Protein AF-A0A8S4H070-F1 (afdb_monomer)

Structure (mmCIF, N/CA/C/O backbone):
data_AF-A0A8S4H070-F1
#
_entry.id   AF-A0A8S4H070-F1
#
loop_
_atom_site.group_PDB
_atom_site.id
_atom_site.type_symbol
_atom_site.label_atom_id
_atom_site.label_alt_id
_atom_site.label_comp_id
_atom_site.label_asym_id
_atom_site.label_entity_id
_atom_site.label_seq_id
_atom_site.pdbx_PDB_ins_code
_atom_site.Cartn_x
_atom_site.Cartn_y
_atom_site.Cartn_z
_atom_site.occupancy
_atom_site.B_iso_or_equiv
_atom_site.auth_seq_id
_atom_site.auth_comp_id
_atom_site.auth_asym_id
_atom_site.auth_atom_id
_atom_site.pdbx_PDB_model_num
ATOM 1 N N . MET A 1 1 ? -30.791 -15.479 21.243 1.00 47.00 1 MET A N 1
ATOM 2 C CA . MET A 1 1 ? -29.734 -14.485 21.544 1.00 47.00 1 MET A CA 1
ATOM 3 C C . MET A 1 1 ? -30.450 -13.218 21.968 1.00 47.00 1 MET A C 1
ATOM 5 O O . MET A 1 1 ? -31.448 -12.919 21.328 1.00 47.00 1 MET A O 1
ATOM 9 N N . ALA A 1 2 ? -30.013 -12.535 23.029 1.00 42.00 2 ALA A N 1
ATOM 10 C CA . ALA A 1 2 ? -30.560 -11.213 23.344 1.00 42.00 2 ALA A CA 1
ATOM 11 C C . ALA A 1 2 ? -30.242 -10.240 22.196 1.00 42.00 2 ALA A C 1
ATOM 13 O O . ALA A 1 2 ? -29.227 -10.414 21.514 1.00 42.00 2 ALA A O 1
ATOM 14 N N . GLU A 1 3 ? -31.120 -9.269 21.963 1.00 53.28 3 GLU A N 1
ATOM 15 C CA . GLU A 1 3 ? -30.991 -8.336 20.846 1.00 53.28 3 GLU A CA 1
ATOM 16 C C . GLU A 1 3 ? -29.722 -7.494 21.006 1.00 53.28 3 GLU A C 1
ATOM 18 O O . GLU A 1 3 ? -29.427 -6.955 22.073 1.00 53.28 3 GLU A O 1
ATOM 23 N N . LEU A 1 4 ? -28.919 -7.432 19.942 1.00 67.50 4 LEU A N 1
ATOM 24 C CA . LEU A 1 4 ? -27.591 -6.817 19.960 1.00 67.50 4 LEU A CA 1
ATOM 25 C C . LEU A 1 4 ? -27.718 -5.301 19.728 1.00 67.50 4 LEU A C 1
ATOM 27 O O . LEU A 1 4 ? -27.203 -4.746 18.759 1.00 67.50 4 LEU A O 1
ATOM 31 N N . GLU A 1 5 ? -28.493 -4.652 20.601 1.00 67.56 5 GLU A N 1
ATOM 32 C CA . GLU A 1 5 ? -28.997 -3.289 20.416 1.00 67.56 5 GLU A CA 1
ATOM 33 C C . GLU A 1 5 ? -27.919 -2.204 20.422 1.00 67.56 5 GLU A C 1
ATOM 35 O O . GLU A 1 5 ? -28.145 -1.147 19.845 1.00 67.56 5 GLU A O 1
ATOM 40 N N . THR A 1 6 ? -26.782 -2.415 21.084 1.00 74.00 6 THR A N 1
ATOM 41 C CA . THR A 1 6 ? -25.653 -1.471 21.133 1.00 74.00 6 THR A CA 1
ATOM 42 C C . THR A 1 6 ? -24.334 -2.219 21.350 1.00 74.00 6 THR A C 1
ATOM 44 O O . THR A 1 6 ? -24.314 -3.399 21.710 1.00 74.00 6 THR A O 1
ATOM 47 N N . GLY A 1 7 ? -23.211 -1.538 21.118 1.00 80.31 7 GLY A N 1
ATOM 48 C CA . GLY A 1 7 ? -21.867 -2.052 21.382 1.00 80.31 7 GLY A CA 1
ATOM 49 C C . GLY A 1 7 ? -20.822 -1.425 20.463 1.00 80.31 7 GLY A C 1
ATOM 50 O O . GLY A 1 7 ? -21.157 -0.623 19.594 1.00 80.31 7 GLY A O 1
ATOM 51 N N . CYS A 1 8 ? -19.561 -1.824 20.622 1.00 85.06 8 CYS A N 1
ATOM 52 C CA . CYS A 1 8 ? -18.465 -1.470 19.720 1.00 85.06 8 CYS A CA 1
ATOM 53 C C . CYS A 1 8 ? -17.663 -2.727 19.353 1.00 85.06 8 CYS A C 1
ATOM 55 O O . CYS A 1 8 ? -17.543 -3.640 20.173 1.00 85.06 8 CYS A O 1
ATOM 57 N N . VAL A 1 9 ? -17.118 -2.777 18.134 1.00 89.38 9 VAL A N 1
ATOM 58 C CA . VAL A 1 9 ? -16.168 -3.808 17.695 1.00 89.38 9 VAL A CA 1
ATOM 59 C C . VAL A 1 9 ? -14.967 -3.162 17.011 1.00 89.38 9 VAL A C 1
ATOM 61 O O . VAL A 1 9 ? -15.117 -2.364 16.085 1.00 89.38 9 VAL A O 1
ATOM 64 N N . ARG A 1 10 ? -13.767 -3.544 17.449 1.00 91.69 10 ARG A N 1
ATOM 65 C CA . ARG A 1 10 ? -12.481 -3.030 16.971 1.00 91.69 10 ARG A CA 1
ATOM 66 C C . ARG A 1 10 ? -11.857 -4.047 16.017 1.00 91.69 10 ARG A C 1
ATOM 68 O O . ARG A 1 10 ? -11.368 -5.094 16.450 1.00 91.69 10 ARG A O 1
ATOM 75 N N . LEU A 1 11 ? -11.920 -3.749 14.722 1.00 93.69 11 LEU A N 1
ATOM 76 C CA . LEU A 1 11 ? -11.551 -4.637 13.621 1.00 93.69 11 LEU A CA 1
ATOM 77 C C . LEU A 1 11 ? -10.182 -4.283 13.029 1.00 93.69 11 LEU A C 1
ATOM 79 O O . LEU A 1 11 ? -9.924 -3.127 12.698 1.00 93.69 11 LEU A O 1
ATOM 83 N N . GLY A 1 12 ? -9.336 -5.293 12.828 1.00 93.31 12 GLY A N 1
ATOM 84 C CA . GLY A 1 12 ? -8.081 -5.169 12.080 1.00 93.31 12 GLY A CA 1
ATOM 85 C C . GLY A 1 12 ? -8.142 -5.759 10.674 1.00 93.31 12 GLY A C 1
ATOM 86 O O . GLY A 1 12 ? -8.683 -6.848 10.483 1.00 93.31 12 GLY A O 1
ATOM 87 N N . GLY A 1 13 ? -7.508 -5.099 9.708 1.00 92.44 13 GLY A N 1
ATOM 88 C CA . GLY A 1 13 ? -7.274 -5.640 8.369 1.00 92.44 13 GLY A CA 1
ATOM 89 C C . GLY A 1 13 ? -5.819 -5.480 7.943 1.00 92.44 13 GLY A C 1
ATOM 90 O O . GLY A 1 13 ? -5.269 -4.387 8.057 1.00 92.44 13 GLY A O 1
ATOM 91 N N . SER A 1 14 ? -5.187 -6.535 7.412 1.00 90.00 14 SER A N 1
ATOM 92 C CA . SER A 1 14 ? -3.882 -6.356 6.755 1.00 90.00 14 SER A CA 1
ATOM 93 C C . SER A 1 14 ? -4.064 -5.680 5.396 1.00 90.00 14 SER A C 1
ATOM 95 O O . SER A 1 14 ? -4.697 -6.294 4.536 1.00 90.00 14 SER A O 1
ATOM 97 N N . GLN A 1 15 ? -3.508 -4.477 5.204 1.00 84.75 15 GLN A N 1
ATOM 98 C CA . GLN A 1 15 ? -3.595 -3.622 4.000 1.00 84.75 15 GLN A CA 1
ATOM 99 C C . GLN A 1 15 ? -4.710 -4.003 2.999 1.00 84.75 15 GLN A C 1
ATOM 101 O O . GLN A 1 15 ? -5.859 -3.622 3.192 1.00 84.75 15 GLN A O 1
ATOM 106 N N . THR A 1 16 ? -4.398 -4.828 1.994 1.00 86.19 16 THR A N 1
ATOM 107 C CA . THR A 1 16 ? -5.302 -5.348 0.952 1.00 86.19 16 THR A CA 1
ATOM 108 C C . THR A 1 16 ? -6.658 -5.843 1.479 1.00 86.19 16 THR A C 1
ATOM 110 O O . THR A 1 16 ? -7.706 -5.483 0.956 1.00 86.19 16 THR A O 1
ATOM 113 N N . ILE A 1 17 ? -6.670 -6.648 2.542 1.00 89.69 17 ILE A N 1
ATOM 114 C CA . ILE A 1 17 ? -7.904 -7.206 3.113 1.00 89.69 17 ILE A CA 1
ATOM 115 C C . ILE A 1 17 ? -8.731 -6.091 3.771 1.00 89.69 17 ILE A C 1
ATOM 117 O O . ILE A 1 17 ? -9.952 -6.064 3.623 1.00 89.69 17 ILE A O 1
ATOM 121 N N . GLY A 1 18 ? -8.064 -5.157 4.456 1.00 87.88 18 GLY A N 1
ATOM 122 C CA . GLY A 1 18 ? -8.699 -3.991 5.068 1.00 87.88 18 GLY A CA 1
ATOM 123 C C . GLY A 1 18 ? -9.332 -3.051 4.042 1.00 87.88 18 GLY A C 1
ATOM 124 O O . GLY A 1 18 ? -10.447 -2.587 4.259 1.00 87.88 18 GLY A O 1
ATOM 125 N N . THR A 1 19 ? -8.651 -2.815 2.918 1.00 87.12 19 THR A N 1
ATOM 126 C CA . THR A 1 19 ? -9.113 -1.918 1.849 1.00 87.12 19 THR A CA 1
ATOM 127 C C . THR A 1 19 ? -10.242 -2.525 1.013 1.00 87.12 19 THR A C 1
ATOM 129 O O . THR A 1 19 ? -11.252 -1.860 0.810 1.00 87.12 19 THR A O 1
ATOM 132 N N . TYR A 1 20 ? -10.109 -3.770 0.541 1.00 88.75 20 TYR A N 1
ATOM 133 C CA . TYR A 1 20 ? -11.024 -4.328 -0.471 1.00 88.75 20 TYR A CA 1
ATOM 134 C C . TYR A 1 20 ? -12.113 -5.233 0.107 1.00 88.75 20 TYR A C 1
ATOM 136 O O . TYR A 1 20 ? -13.278 -5.143 -0.275 1.00 88.75 20 TYR A O 1
ATOM 144 N N . LEU A 1 21 ? -11.758 -6.102 1.057 1.00 88.75 21 LEU A N 1
ATOM 145 C CA . LEU A 1 21 ? -12.651 -7.169 1.517 1.00 88.75 21 LEU A CA 1
ATOM 146 C C . LEU A 1 21 ? -13.503 -6.748 2.723 1.00 88.75 21 LEU A C 1
ATOM 148 O O . LEU A 1 21 ? -14.682 -7.096 2.819 1.00 88.75 21 LEU A O 1
ATOM 152 N N . MET A 1 22 ? -12.927 -5.979 3.648 1.00 89.62 22 MET A N 1
ATOM 153 C CA . MET A 1 22 ? -13.616 -5.580 4.878 1.00 89.62 22 MET A CA 1
ATOM 154 C C . MET A 1 22 ? -14.782 -4.593 4.692 1.00 89.62 22 MET A C 1
ATOM 156 O O . MET A 1 22 ? -15.748 -4.757 5.435 1.00 89.62 22 MET A O 1
ATOM 160 N N . PRO A 1 23 ? -14.818 -3.653 3.722 1.00 88.31 23 PRO A N 1
ATOM 161 C CA . PRO A 1 23 ? -15.987 -2.786 3.533 1.00 88.31 23 PRO A CA 1
ATOM 162 C C . PRO A 1 23 ? -17.280 -3.560 3.234 1.00 88.31 23 PRO A C 1
ATOM 164 O O . PRO A 1 23 ? -18.325 -3.248 3.805 1.00 88.31 23 PRO A O 1
ATOM 167 N N . LYS A 1 24 ? -17.205 -4.620 2.413 1.00 86.75 24 LYS A N 1
ATOM 168 C CA . LYS A 1 24 ? -18.333 -5.525 2.110 1.00 86.75 24 LYS A CA 1
ATOM 169 C C . LYS A 1 24 ? -18.834 -6.210 3.388 1.00 86.75 24 LYS A C 1
ATOM 171 O O . LYS A 1 24 ? -20.013 -6.129 3.719 1.00 86.75 24 LYS A O 1
ATOM 176 N N . LEU A 1 25 ? -17.910 -6.781 4.163 1.00 88.62 25 LEU A N 1
ATOM 177 C CA . LEU A 1 25 ? -18.198 -7.485 5.418 1.00 88.62 25 LEU A CA 1
ATOM 178 C C . LEU A 1 25 ? -18.750 -6.554 6.517 1.00 88.62 25 LEU A C 1
ATOM 180 O O . LEU A 1 25 ? -19.653 -6.944 7.255 1.00 88.62 25 LEU A O 1
ATOM 184 N N . ILE A 1 26 ? -18.240 -5.322 6.616 1.00 89.69 26 ILE A N 1
ATOM 185 C CA . ILE A 1 26 ? -18.694 -4.311 7.584 1.00 89.69 26 ILE A CA 1
ATOM 186 C C . ILE A 1 26 ? -20.080 -3.787 7.213 1.00 89.69 26 ILE A C 1
ATOM 188 O O . ILE A 1 26 ? -20.922 -3.669 8.100 1.00 89.69 26 ILE A O 1
ATOM 192 N N . ARG A 1 27 ? -20.349 -3.527 5.925 1.00 87.19 27 ARG A N 1
ATOM 193 C CA . ARG A 1 27 ? -21.692 -3.190 5.430 1.00 87.19 27 ARG A CA 1
ATOM 194 C C . ARG A 1 27 ? -22.687 -4.278 5.827 1.00 87.19 27 ARG A C 1
ATOM 196 O O . ARG A 1 27 ? -23.675 -3.978 6.487 1.00 87.19 27 ARG A O 1
ATOM 203 N N . ASP A 1 28 ? -22.388 -5.532 5.498 1.00 88.38 28 ASP A N 1
ATOM 204 C CA . ASP A 1 28 ? -23.295 -6.658 5.740 1.00 88.38 28 ASP A CA 1
ATOM 205 C C . ASP A 1 28 ? -23.499 -6.922 7.247 1.00 88.38 28 ASP A C 1
ATOM 207 O O . ASP A 1 28 ? -24.572 -7.356 7.666 1.00 88.38 28 ASP A O 1
ATOM 211 N N . PHE A 1 29 ? -22.500 -6.633 8.091 1.00 88.81 29 PHE A N 1
ATOM 212 C CA . PHE A 1 29 ? -22.643 -6.645 9.552 1.00 88.81 29 PHE A CA 1
ATOM 213 C C . PHE A 1 29 ? -23.493 -5.470 10.061 1.00 88.81 29 PHE A C 1
ATOM 215 O O . PHE A 1 29 ? -24.374 -5.666 10.894 1.00 88.81 29 PHE A O 1
ATOM 222 N N . LYS A 1 30 ? -23.287 -4.254 9.542 1.00 85.12 30 LYS A N 1
ATOM 223 C CA . LYS A 1 30 ? -24.052 -3.053 9.922 1.00 85.12 30 LYS A CA 1
ATOM 224 C C . LYS A 1 30 ? -25.504 -3.094 9.444 1.00 85.12 30 LYS A C 1
ATOM 226 O O . LYS A 1 30 ? -26.352 -2.518 10.113 1.00 85.12 30 LYS A O 1
ATOM 231 N N . THR A 1 31 ? -25.821 -3.807 8.363 1.00 87.00 31 THR A N 1
ATOM 232 C CA . THR A 1 31 ? -27.212 -4.097 7.976 1.00 87.00 31 THR A CA 1
ATOM 233 C C . THR A 1 31 ? -27.908 -4.994 9.004 1.00 87.00 31 THR A C 1
ATOM 235 O O . THR A 1 31 ? -29.068 -4.755 9.323 1.00 87.00 31 THR A O 1
ATOM 238 N N . ALA A 1 32 ? -27.206 -5.987 9.564 1.00 86.62 32 ALA A N 1
ATOM 239 C CA . ALA A 1 32 ? -27.746 -6.860 10.610 1.00 86.62 32 ALA A CA 1
ATOM 240 C C . ALA A 1 32 ? -27.764 -6.204 12.007 1.00 86.62 32 ALA A C 1
ATOM 242 O O . ALA A 1 32 ? -28.646 -6.497 12.811 1.00 86.62 32 ALA A O 1
ATOM 243 N N . PHE A 1 33 ? -26.811 -5.310 12.297 1.00 86.38 33 PHE A N 1
ATOM 244 C CA . PHE A 1 33 ? -26.644 -4.660 13.602 1.00 86.38 33 PHE A CA 1
ATOM 245 C C . PHE A 1 33 ? -26.422 -3.134 13.472 1.00 86.38 33 PHE A C 1
ATOM 247 O O . PHE A 1 33 ? -25.323 -2.639 13.752 1.00 86.38 33 PHE A O 1
ATOM 254 N N . PRO A 1 34 ? -27.445 -2.344 13.076 1.00 82.00 34 PRO A N 1
ATOM 255 C CA . PRO A 1 34 ? -27.268 -0.930 12.717 1.00 82.00 34 PRO A CA 1
ATOM 256 C C . PRO A 1 34 ? -26.695 -0.051 13.831 1.00 82.00 34 PRO A C 1
ATOM 258 O O . PRO A 1 34 ? -25.900 0.848 13.561 1.00 82.00 34 PRO A O 1
ATOM 261 N N . ARG A 1 35 ? -27.044 -0.336 15.089 1.00 81.31 35 ARG A N 1
ATOM 262 C CA . ARG A 1 35 ? -26.627 0.431 16.274 1.00 81.31 35 ARG A CA 1
ATOM 263 C C . ARG A 1 35 ? -25.272 0.011 16.872 1.00 81.31 35 ARG A C 1
ATOM 265 O O . ARG A 1 35 ? -24.816 0.635 17.826 1.00 81.31 35 ARG A O 1
ATOM 272 N N . VAL A 1 36 ? -24.606 -1.015 16.337 1.00 84.06 36 VAL A N 1
ATOM 273 C CA . VAL A 1 36 ? -23.255 -1.400 16.787 1.00 84.06 36 VAL A CA 1
ATOM 274 C C . VAL A 1 36 ? -22.213 -0.516 16.096 1.00 84.06 36 VAL A C 1
ATOM 276 O O . VAL A 1 36 ? -22.204 -0.385 14.869 1.00 84.06 36 VAL A O 1
ATOM 279 N N . ALA A 1 37 ? -21.331 0.108 16.873 1.00 81.75 37 ALA A N 1
ATOM 280 C CA . ALA A 1 37 ? -20.186 0.853 16.363 1.00 81.75 37 ALA A CA 1
ATOM 281 C C . ALA A 1 37 ? -19.101 -0.105 15.844 1.00 81.75 37 ALA A C 1
ATOM 283 O O . ALA A 1 37 ? -18.864 -1.172 16.413 1.00 81.75 37 ALA A O 1
ATOM 284 N N . VAL A 1 38 ? -18.427 0.281 14.761 1.00 85.00 38 VAL A N 1
ATOM 285 C CA . VAL A 1 38 ? -17.333 -0.492 14.163 1.00 85.00 38 VAL A CA 1
ATOM 286 C C . VAL A 1 38 ? -16.162 0.449 13.919 1.00 85.00 38 VAL A C 1
ATOM 288 O O . VAL A 1 38 ? -16.292 1.416 13.175 1.00 85.00 38 VAL A O 1
ATOM 291 N N . GLN A 1 39 ? -15.025 0.153 14.543 1.00 85.81 39 GLN A N 1
ATOM 292 C CA . GLN A 1 39 ? -13.760 0.852 14.324 1.00 85.81 39 GLN A CA 1
ATOM 293 C C . GLN A 1 39 ? -12.874 -0.025 13.435 1.00 85.81 39 GLN A C 1
ATOM 295 O O . GLN A 1 39 ? -12.620 -1.178 13.789 1.00 85.81 39 GLN A O 1
ATOM 300 N N . LEU A 1 40 ? -12.411 0.495 12.293 1.00 87.38 40 LEU A N 1
ATOM 301 C CA . LEU A 1 40 ? -11.549 -0.236 11.358 1.00 87.38 40 LEU A CA 1
ATOM 302 C C . LEU A 1 40 ? -10.124 0.324 11.376 1.00 87.38 40 LEU A C 1
ATOM 304 O O . LEU A 1 40 ? -9.907 1.513 11.137 1.00 87.38 40 LEU A O 1
ATOM 308 N N . ARG A 1 41 ? -9.149 -0.560 11.600 1.00 87.56 41 ARG A N 1
ATOM 309 C CA . ARG A 1 41 ? -7.718 -0.252 11.543 1.00 87.56 41 ARG A CA 1
ATOM 310 C C . ARG A 1 41 ? -7.044 -1.067 10.442 1.00 87.56 41 ARG A C 1
ATOM 312 O O . ARG A 1 41 ? -7.062 -2.300 10.487 1.00 87.56 41 ARG A O 1
ATOM 319 N N . ILE A 1 42 ? -6.457 -0.385 9.461 1.00 87.25 42 ILE A N 1
ATOM 320 C CA . ILE A 1 42 ? -5.736 -1.000 8.345 1.00 87.25 42 ILE A CA 1
ATOM 321 C C . ILE A 1 42 ? -4.235 -0.767 8.544 1.00 87.25 42 ILE A C 1
ATOM 323 O O . ILE A 1 42 ? -3.760 0.367 8.565 1.00 87.25 42 ILE A O 1
ATOM 327 N N . GLU A 1 43 ? -3.496 -1.861 8.716 1.00 85.25 43 GLU A N 1
ATOM 328 C CA . GLU A 1 43 ? -2.083 -1.865 9.114 1.00 85.25 43 GLU A CA 1
ATOM 329 C C . GLU A 1 43 ? -1.317 -3.027 8.436 1.00 85.25 43 GLU A C 1
ATOM 331 O O . GLU A 1 43 ? -1.924 -3.984 7.946 1.00 85.25 43 GLU A O 1
ATOM 336 N N . PRO A 1 44 ? 0.028 -3.020 8.437 1.00 84.94 44 PRO A N 1
ATOM 337 C CA . PRO A 1 44 ? 0.844 -4.196 8.133 1.00 84.94 44 PRO A CA 1
ATOM 338 C C . PRO A 1 44 ? 0.513 -5.393 9.041 1.00 84.94 44 PRO A C 1
ATOM 340 O O . PRO A 1 44 ? 0.362 -5.239 10.253 1.00 84.94 44 PRO A O 1
ATOM 343 N N . THR A 1 45 ? 0.504 -6.617 8.494 1.00 87.94 45 THR A N 1
ATOM 344 C CA . THR A 1 45 ? 0.119 -7.863 9.205 1.00 87.94 45 THR A CA 1
ATOM 345 C C . THR A 1 45 ? 0.758 -8.027 10.591 1.00 87.94 45 THR A C 1
ATOM 347 O O . THR A 1 45 ? 0.100 -8.489 11.523 1.00 87.94 45 THR A O 1
ATOM 350 N N . ARG A 1 46 ? 2.028 -7.626 10.757 1.00 87.81 46 ARG A N 1
ATOM 351 C CA . ARG A 1 46 ? 2.745 -7.694 12.042 1.00 87.81 46 ARG A CA 1
ATOM 352 C C . ARG A 1 46 ? 2.118 -6.796 13.116 1.00 87.81 46 ARG A C 1
ATOM 354 O O . ARG A 1 46 ? 2.001 -7.245 14.253 1.00 87.81 46 ARG A O 1
ATOM 361 N N . GLN A 1 47 ? 1.721 -5.576 12.757 1.00 87.94 47 GLN A N 1
ATOM 362 C CA . GLN A 1 47 ? 1.126 -4.592 13.670 1.00 87.94 47 GLN A CA 1
ATOM 363 C C . GLN A 1 47 ? -0.306 -5.008 14.038 1.00 87.94 47 GLN A C 1
ATOM 365 O O . GLN A 1 47 ? -0.614 -5.123 15.222 1.00 87.94 47 GLN A O 1
ATOM 370 N N . VAL A 1 48 ? -1.099 -5.450 13.054 1.00 90.56 48 VAL A N 1
ATOM 371 C CA . VAL A 1 48 ? -2.430 -6.045 13.278 1.00 90.56 48 VAL A CA 1
ATOM 372 C C . VAL A 1 48 ? -2.367 -7.229 14.257 1.00 90.56 48 VAL A C 1
ATOM 374 O O . VAL A 1 48 ? -3.134 -7.292 15.218 1.00 90.56 48 VAL A O 1
ATOM 377 N N . CYS A 1 49 ? -1.425 -8.161 14.059 1.00 91.75 49 CYS A N 1
ATOM 378 C CA . CYS A 1 49 ? -1.226 -9.297 14.966 1.00 91.75 49 CYS A CA 1
ATOM 379 C C . CYS A 1 49 ? -0.809 -8.852 16.378 1.00 91.75 49 CYS A C 1
ATOM 381 O O . CYS A 1 49 ? -1.285 -9.420 17.361 1.00 91.75 49 CYS A O 1
ATOM 383 N N . GLN A 1 50 ? 0.054 -7.838 16.488 1.00 91.81 50 GLN A N 1
ATOM 384 C CA . GLN A 1 50 ? 0.468 -7.263 17.768 1.00 91.81 50 GLN A CA 1
ATOM 385 C C . GLN A 1 50 ? -0.712 -6.617 18.505 1.00 91.81 50 GLN A C 1
ATOM 387 O O . GLN A 1 50 ? -0.903 -6.888 19.686 1.00 91.81 50 GLN A O 1
ATOM 392 N N . ALA A 1 51 ? -1.534 -5.827 17.813 1.00 89.19 51 ALA A N 1
ATOM 393 C CA . ALA A 1 51 ? -2.682 -5.132 18.388 1.00 89.19 51 ALA A CA 1
ATOM 394 C C . ALA A 1 51 ? -3.804 -6.094 18.826 1.00 89.19 51 ALA A C 1
ATOM 396 O O . ALA A 1 51 ? -4.439 -5.862 19.852 1.00 89.19 51 ALA A O 1
ATOM 397 N N . VAL A 1 52 ? -4.009 -7.227 18.138 1.00 94.25 52 VAL A N 1
ATOM 398 C CA . VAL A 1 52 ? -4.898 -8.299 18.636 1.00 94.25 52 VAL A CA 1
ATOM 399 C C . VAL A 1 52 ? -4.271 -9.043 19.828 1.00 94.25 52 VAL A C 1
ATOM 401 O O . VAL A 1 52 ? -4.974 -9.372 20.784 1.00 94.25 52 VAL A O 1
ATOM 404 N N . ALA A 1 53 ? -2.954 -9.282 19.831 1.00 90.31 53 ALA A N 1
ATOM 405 C CA . ALA A 1 53 ? -2.266 -9.945 20.947 1.00 90.31 53 ALA A CA 1
ATOM 406 C C . ALA A 1 53 ? -2.252 -9.086 22.230 1.00 90.31 53 ALA A C 1
ATOM 408 O O . ALA A 1 53 ? -2.468 -9.617 23.321 1.00 90.31 53 ALA A O 1
ATOM 409 N N . ALA A 1 54 ? -2.074 -7.769 22.094 1.00 89.12 54 ALA A N 1
ATOM 410 C CA . ALA A 1 54 ? -2.264 -6.788 23.160 1.00 89.12 54 ALA A CA 1
ATOM 411 C C . ALA A 1 54 ? -3.746 -6.655 23.552 1.00 89.12 54 ALA A C 1
ATOM 413 O O . ALA A 1 54 ? -4.062 -6.556 24.737 1.00 89.12 54 ALA A O 1
ATOM 414 N N . GLY A 1 55 ? -4.655 -6.752 22.576 1.00 88.00 55 GLY A N 1
ATOM 415 C CA . GLY A 1 55 ? -6.104 -6.618 22.742 1.00 88.00 55 GLY A CA 1
ATOM 416 C C . GLY A 1 55 ? -6.623 -5.189 22.559 1.00 88.00 55 GLY A C 1
ATOM 417 O O . GLY A 1 55 ? -7.669 -4.841 23.113 1.00 88.00 55 GLY A O 1
ATOM 418 N N . ASP A 1 56 ? -5.907 -4.382 21.777 1.00 88.81 56 ASP A N 1
ATOM 419 C CA . ASP A 1 56 ? -6.347 -3.088 21.238 1.00 88.81 56 ASP A CA 1
ATOM 420 C C . ASP A 1 56 ? -7.318 -3.272 20.057 1.00 88.81 56 ASP A C 1
ATOM 422 O O . ASP A 1 56 ? -8.050 -2.352 19.690 1.00 88.81 56 ASP A O 1
ATOM 426 N N . LEU A 1 57 ? -7.312 -4.473 19.472 1.00 93.62 57 LEU A N 1
ATOM 427 C CA . LEU A 1 57 ? -8.267 -4.987 18.496 1.00 93.62 57 LEU A CA 1
ATOM 428 C C . LEU A 1 57 ? -8.906 -6.270 19.043 1.00 93.62 57 LEU A C 1
ATOM 430 O O . LEU A 1 57 ? -8.244 -7.060 19.719 1.00 93.62 57 LEU A O 1
ATOM 434 N N . ASP A 1 58 ? -10.181 -6.494 18.729 1.00 93.50 58 ASP A N 1
ATOM 435 C CA . ASP A 1 58 ? -10.937 -7.661 19.206 1.00 93.50 58 ASP A CA 1
ATOM 436 C C . ASP A 1 58 ? -10.773 -8.868 18.268 1.00 93.50 58 ASP A C 1
ATOM 438 O O . ASP A 1 58 ? -10.763 -10.026 18.694 1.00 93.50 58 ASP A O 1
ATOM 442 N N . ILE A 1 59 ? -10.663 -8.579 16.970 1.00 95.44 59 ILE A N 1
ATOM 443 C CA . ILE A 1 59 ? -10.582 -9.533 15.865 1.00 95.44 59 ILE A CA 1
ATOM 444 C C . ILE A 1 59 ? -9.934 -8.847 14.659 1.00 95.44 59 ILE A C 1
ATOM 446 O O . ILE A 1 59 ? -10.122 -7.651 14.433 1.00 95.44 59 ILE A O 1
ATOM 450 N N . ALA A 1 60 ? -9.195 -9.604 13.856 1.00 95.50 60 ALA A N 1
ATOM 451 C CA . ALA A 1 60 ? -8.648 -9.133 12.595 1.00 95.50 60 ALA A CA 1
ATOM 452 C C . ALA A 1 60 ? -8.713 -10.187 11.484 1.00 95.50 60 ALA A C 1
ATOM 454 O O . ALA A 1 60 ? -8.893 -11.375 11.753 1.00 95.50 60 ALA A O 1
ATOM 455 N N . ILE A 1 61 ? -8.519 -9.752 10.237 1.00 94.62 61 ILE A N 1
ATOM 456 C CA . ILE A 1 61 ? -8.328 -10.625 9.074 1.00 94.62 61 ILE A CA 1
ATOM 457 C C . ILE A 1 61 ? -7.015 -10.242 8.381 1.00 94.62 61 ILE A C 1
ATOM 459 O O . ILE A 1 61 ? -6.793 -9.073 8.054 1.00 94.62 61 ILE A O 1
ATOM 463 N N . VAL A 1 62 ? -6.133 -11.220 8.158 1.00 92.50 62 VAL A N 1
ATOM 464 C CA . VAL A 1 62 ? -4.804 -10.996 7.567 1.00 92.50 62 VAL A CA 1
ATOM 465 C C . VAL A 1 62 ? -4.468 -11.987 6.452 1.00 92.50 62 VAL A C 1
ATOM 467 O O . VAL A 1 62 ? -4.846 -13.156 6.518 1.00 92.50 62 VAL A O 1
ATOM 470 N N . GLY A 1 63 ? -3.743 -11.523 5.430 1.00 87.06 63 GLY A N 1
ATOM 471 C CA . GLY A 1 63 ? -3.245 -12.356 4.321 1.00 87.06 63 GLY A CA 1
ATOM 472 C C . GLY A 1 63 ? -1.758 -12.726 4.402 1.00 87.06 63 GLY A C 1
ATOM 473 O O . GLY A 1 63 ? -1.331 -13.670 3.745 1.00 87.06 63 GLY A O 1
ATOM 474 N N . GLY A 1 64 ? -0.968 -11.999 5.200 1.00 82.25 64 GLY A N 1
ATOM 475 C CA . GLY A 1 64 ? 0.459 -12.281 5.398 1.00 82.25 64 GLY A CA 1
ATOM 476 C C . GLY A 1 64 ? 0.738 -13.361 6.450 1.00 82.25 64 GLY A C 1
ATOM 477 O O . GLY A 1 64 ? -0.173 -13.907 7.077 1.00 82.25 64 GLY A O 1
ATOM 478 N N . GLU A 1 65 ? 2.020 -13.643 6.681 1.00 83.75 65 GLU A N 1
ATOM 479 C CA . GLU A 1 65 ? 2.442 -14.572 7.731 1.00 83.75 65 GLU A CA 1
ATOM 480 C C . GLU A 1 65 ? 2.149 -14.059 9.148 1.00 83.75 65 GLU A C 1
ATOM 482 O O . GLU A 1 65 ? 2.336 -12.882 9.460 1.00 83.75 65 GLU A O 1
ATOM 487 N N . ILE A 1 66 ? 1.773 -14.978 10.044 1.00 86.50 66 ILE A N 1
ATOM 488 C CA . ILE A 1 66 ? 1.616 -14.693 11.475 1.00 86.50 66 ILE A CA 1
ATOM 489 C C . ILE A 1 66 ? 2.999 -14.717 12.153 1.00 86.50 66 ILE A C 1
ATOM 491 O O . ILE A 1 66 ? 3.618 -15.795 12.203 1.00 86.50 66 ILE A O 1
ATOM 495 N N . PRO A 1 67 ? 3.482 -13.589 12.722 1.00 84.88 67 PRO A N 1
ATOM 496 C CA . PRO A 1 67 ? 4.807 -13.518 13.334 1.00 84.88 67 PRO A CA 1
ATOM 497 C C . PRO A 1 67 ? 4.964 -14.549 14.466 1.00 84.88 67 PRO A C 1
ATOM 499 O O . PRO A 1 67 ? 4.102 -14.597 15.351 1.00 84.88 67 PRO A O 1
ATOM 502 N N . PRO A 1 68 ? 6.055 -15.344 14.503 1.00 85.75 68 PRO A N 1
ATOM 503 C CA . PRO A 1 68 ? 6.241 -16.403 15.501 1.00 85.75 68 PRO A CA 1
ATOM 504 C C . PRO A 1 68 ? 6.049 -15.947 16.954 1.00 85.75 68 PRO A C 1
ATOM 506 O O . PRO A 1 68 ? 5.421 -16.654 17.739 1.00 85.75 68 PRO A O 1
ATOM 509 N N . ALA A 1 69 ? 6.492 -14.728 17.285 1.00 84.56 69 ALA A N 1
ATOM 510 C CA . ALA A 1 69 ? 6.395 -14.139 18.622 1.00 84.56 69 ALA A CA 1
ATOM 511 C C 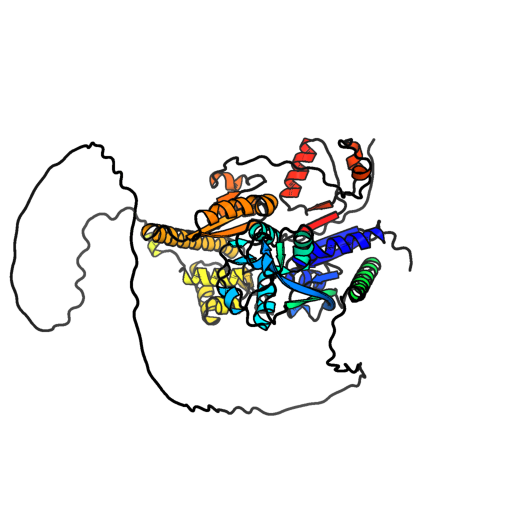. ALA A 1 69 ? 4.960 -14.025 19.183 1.00 84.56 69 ALA A C 1
ATOM 513 O O . ALA A 1 69 ? 4.796 -13.985 20.403 1.00 84.56 69 ALA A O 1
ATOM 514 N N . PHE A 1 70 ? 3.931 -13.990 18.327 1.00 86.12 70 PHE A N 1
ATOM 515 C CA . PHE A 1 70 ? 2.531 -13.834 18.743 1.00 86.12 70 PHE A CA 1
ATOM 516 C C . PHE A 1 70 ? 1.709 -15.134 18.674 1.00 86.12 70 PHE A C 1
ATOM 518 O O . PHE A 1 70 ? 0.602 -15.176 19.210 1.00 86.12 70 PHE A O 1
ATOM 525 N N . ARG A 1 71 ? 2.231 -16.219 18.077 1.00 85.06 71 ARG A N 1
ATOM 526 C CA . ARG A 1 71 ? 1.465 -17.463 17.828 1.00 85.06 71 ARG A CA 1
ATOM 527 C C . ARG A 1 71 ? 0.884 -18.103 19.101 1.00 85.06 71 ARG A C 1
ATOM 529 O O . ARG A 1 71 ? -0.202 -18.661 19.050 1.00 85.06 71 ARG A O 1
ATOM 536 N N . SER A 1 72 ? 1.545 -17.957 20.251 1.00 86.75 72 SER A N 1
ATOM 537 C CA . SER A 1 72 ? 1.082 -18.459 21.562 1.00 86.75 72 SER A CA 1
ATOM 538 C C . SER A 1 72 ? 0.032 -17.581 22.271 1.00 86.75 72 SER A C 1
ATOM 540 O O . SER A 1 72 ? -0.378 -17.888 23.394 1.00 86.75 72 SER A O 1
ATOM 542 N N . HIS A 1 73 ? -0.395 -16.485 21.637 1.00 88.00 73 HIS A N 1
ATOM 543 C CA . HIS A 1 73 ? -1.430 -15.565 22.127 1.00 88.00 73 HIS A CA 1
ATOM 544 C C . HIS A 1 73 ? -2.610 -15.435 21.149 1.00 88.00 73 HIS A C 1
ATOM 546 O O . HIS A 1 73 ? -3.689 -14.995 21.545 1.00 88.00 73 HIS A O 1
ATOM 552 N N . LEU A 1 74 ? -2.423 -15.828 19.886 1.00 93.31 74 LEU A N 1
ATOM 553 C CA . LEU A 1 74 ? -3.380 -15.626 18.800 1.00 93.31 74 LEU A CA 1
ATOM 554 C C . LEU A 1 74 ? -4.048 -16.936 18.378 1.00 93.31 74 LEU A C 1
ATOM 556 O O . LEU A 1 74 ? -3.374 -17.919 18.077 1.00 93.31 74 LEU A O 1
ATOM 560 N N . GLN A 1 75 ? -5.378 -16.959 18.334 1.00 93.81 75 GLN A N 1
ATOM 561 C CA . GLN A 1 75 ? -6.116 -17.986 17.611 1.00 93.81 75 GLN A CA 1
ATOM 562 C C . GLN A 1 75 ? -6.059 -17.609 16.133 1.00 93.81 75 GLN A C 1
ATOM 564 O O . GLN A 1 75 ? -6.282 -16.451 15.778 1.00 93.81 75 GLN A O 1
ATOM 569 N N . VAL A 1 76 ? -5.751 -18.576 15.276 1.00 93.88 76 VAL A N 1
ATOM 570 C CA . VAL A 1 76 ? -5.604 -18.357 13.837 1.00 93.88 76 VAL A CA 1
ATOM 571 C C . VAL A 1 76 ? -6.449 -19.396 13.118 1.00 93.88 76 VAL A C 1
ATOM 573 O O . VAL A 1 76 ? -6.283 -20.591 13.352 1.00 93.88 76 VAL A O 1
ATOM 576 N N . ARG A 1 77 ? -7.362 -18.951 12.252 1.00 93.00 77 ARG A N 1
ATOM 577 C CA . ARG A 1 77 ? -8.239 -19.831 11.468 1.00 93.00 77 ARG A CA 1
ATOM 578 C C . ARG A 1 77 ? -8.310 -19.352 10.023 1.00 93.00 77 ARG A C 1
ATOM 580 O O . ARG A 1 77 ? -8.574 -18.177 9.785 1.00 93.00 77 ARG A O 1
ATOM 587 N N . THR A 1 78 ? -8.096 -20.251 9.064 1.00 91.75 78 THR A N 1
ATOM 588 C CA . THR A 1 78 ? -8.303 -19.960 7.636 1.00 91.75 78 THR A CA 1
ATOM 589 C C . THR A 1 78 ? -9.755 -19.548 7.391 1.00 91.75 78 THR A C 1
ATOM 591 O O . THR A 1 78 ? -10.678 -20.155 7.932 1.00 91.75 78 THR A O 1
ATOM 594 N N . PHE A 1 79 ? -9.934 -18.486 6.611 1.00 88.31 79 PHE A N 1
ATOM 595 C CA . PHE A 1 79 ? -11.214 -17.835 6.335 1.00 88.31 79 PHE A CA 1
ATOM 596 C C . PHE A 1 79 ? -11.613 -17.976 4.867 1.00 88.31 79 PHE A C 1
ATOM 598 O O . PHE A 1 79 ? -12.718 -18.412 4.577 1.00 88.31 79 PHE A O 1
ATOM 605 N N . LYS A 1 80 ? -10.710 -17.636 3.947 1.00 89.56 80 LYS A N 1
ATOM 606 C CA . LYS A 1 80 ? -10.902 -17.762 2.499 1.00 89.56 80 LYS A CA 1
ATOM 607 C C . LYS A 1 80 ? -9.529 -17.873 1.830 1.00 89.56 80 LYS A C 1
ATOM 609 O O . LYS A 1 80 ? -8.558 -17.347 2.368 1.00 89.56 80 LYS A O 1
ATOM 614 N N . TRP A 1 81 ? -9.437 -18.533 0.681 1.00 89.88 81 TRP A N 1
ATOM 615 C CA . TRP A 1 81 ? -8.267 -18.440 -0.195 1.00 89.88 81 TRP A CA 1
ATOM 616 C C . TRP A 1 81 ? -8.444 -17.280 -1.182 1.00 89.88 81 TRP A C 1
ATOM 618 O O . TRP A 1 81 ? -9.551 -17.036 -1.664 1.00 89.88 81 TRP A O 1
ATOM 628 N N . ASP A 1 82 ? -7.371 -16.537 -1.440 1.00 91.44 82 ASP A N 1
ATOM 629 C CA . ASP A 1 82 ? -7.343 -15.468 -2.441 1.00 91.44 82 ASP A CA 1
ATOM 630 C C . ASP A 1 82 ? -6.118 -15.635 -3.345 1.00 91.44 82 ASP A C 1
ATOM 632 O O . ASP A 1 82 ? -5.015 -15.960 -2.894 1.00 91.44 82 ASP A O 1
ATOM 636 N N . GLU A 1 83 ? -6.334 -15.403 -4.630 1.00 92.62 83 GLU A N 1
ATOM 637 C CA . GLU A 1 83 ? -5.383 -15.639 -5.713 1.00 92.62 83 GLU A CA 1
ATOM 638 C C . GLU A 1 83 ? -4.414 -14.451 -5.840 1.00 92.62 83 GLU A C 1
ATOM 640 O O . GLU A 1 83 ? -4.798 -13.298 -5.610 1.00 92.62 83 GLU A O 1
ATOM 645 N N . LEU A 1 84 ? -3.154 -14.717 -6.187 1.00 93.25 84 LEU A N 1
ATOM 646 C CA . LEU A 1 84 ? -2.197 -13.713 -6.646 1.00 93.25 84 LEU A CA 1
ATOM 647 C C . LEU A 1 84 ? -2.059 -13.840 -8.168 1.00 93.25 84 LEU A C 1
ATOM 649 O O . LEU A 1 84 ? -1.468 -14.792 -8.672 1.00 93.25 84 LEU A O 1
ATOM 653 N N . VAL A 1 85 ? -2.618 -12.873 -8.888 1.00 95.62 85 VAL A N 1
ATOM 654 C CA . VAL A 1 85 ? -2.715 -12.849 -10.350 1.00 95.62 85 VAL A CA 1
ATOM 655 C C . VAL A 1 85 ? -1.734 -11.845 -10.945 1.00 95.62 85 VAL A C 1
ATOM 657 O O . VAL A 1 85 ? -1.499 -10.786 -10.365 1.00 95.62 85 VAL A O 1
ATOM 660 N N . LEU A 1 86 ? -1.178 -12.153 -12.116 1.00 96.25 86 LEU A N 1
ATOM 661 C CA . LEU A 1 86 ? -0.480 -11.165 -12.937 1.00 96.25 86 LEU A CA 1
ATOM 662 C C . LEU A 1 86 ? -1.530 -10.349 -13.703 1.00 96.25 86 LEU A C 1
ATOM 664 O O . LEU A 1 86 ? -2.388 -10.927 -14.371 1.00 96.25 86 LEU A O 1
ATOM 668 N N . VAL A 1 87 ? -1.472 -9.022 -13.604 1.00 97.25 87 VAL A N 1
ATOM 669 C CA . VAL A 1 87 ? -2.368 -8.102 -14.318 1.00 97.25 87 VAL A CA 1
ATOM 670 C C . VAL A 1 87 ? -1.612 -7.129 -15.211 1.00 97.25 87 VAL A C 1
ATOM 672 O O . VAL A 1 87 ? -0.499 -6.717 -14.892 1.00 97.25 87 VAL A O 1
ATOM 675 N N . VAL A 1 88 ? -2.261 -6.750 -16.311 1.00 97.12 88 VAL A N 1
ATOM 676 C CA . VAL A 1 88 ? -1.819 -5.756 -17.304 1.00 97.12 88 VAL A CA 1
ATOM 677 C C . VAL A 1 88 ? -2.977 -4.812 -17.644 1.00 97.12 88 VAL A C 1
ATOM 679 O O . VAL A 1 88 ? -4.134 -5.151 -17.384 1.00 97.12 88 VAL A O 1
ATOM 682 N N . ALA A 1 89 ? -2.704 -3.657 -18.261 1.00 96.94 89 ALA A N 1
ATOM 683 C CA . ALA A 1 89 ? -3.750 -2.849 -18.900 1.00 96.94 89 ALA A CA 1
ATOM 684 C C . ALA A 1 89 ? -4.551 -3.681 -19.914 1.00 96.94 89 ALA A C 1
ATOM 686 O O . ALA A 1 89 ? -3.975 -4.490 -20.641 1.00 96.94 89 ALA A O 1
ATOM 687 N N . ALA A 1 90 ? -5.855 -3.427 -20.048 1.00 95.44 90 ALA A N 1
ATOM 688 C CA . ALA A 1 90 ? -6.677 -4.079 -21.076 1.00 95.44 90 ALA A CA 1
ATOM 689 C C . ALA A 1 90 ? -6.218 -3.781 -22.526 1.00 95.44 90 ALA A C 1
ATOM 691 O O . ALA A 1 90 ? -6.549 -4.524 -23.444 1.00 95.44 90 ALA A O 1
ATOM 692 N N . SER A 1 91 ? -5.425 -2.723 -22.731 1.00 93.69 91 SER A N 1
ATOM 693 C CA . SER A 1 91 ? -4.773 -2.369 -24.001 1.00 93.69 91 SER A CA 1
ATOM 694 C C . SER A 1 91 ? -3.447 -3.103 -24.267 1.00 93.69 91 SER A C 1
ATOM 696 O O . SER A 1 91 ? -2.901 -2.994 -25.365 1.00 93.69 91 SER A O 1
ATOM 698 N N . HIS A 1 92 ? -2.898 -3.826 -23.288 1.00 94.69 92 HIS A N 1
ATOM 699 C CA . HIS A 1 92 ? -1.606 -4.502 -23.412 1.00 94.69 92 HIS A CA 1
ATOM 700 C C . HIS A 1 92 ? -1.724 -5.782 -24.267 1.00 94.69 92 HIS A C 1
ATOM 702 O O . HIS A 1 92 ? -2.684 -6.528 -24.082 1.00 94.69 92 HIS A O 1
ATOM 708 N N . PRO A 1 93 ? -0.752 -6.137 -25.136 1.00 91.94 93 PRO A N 1
ATOM 709 C CA . PRO A 1 93 ? -0.870 -7.302 -26.026 1.00 91.94 93 PRO A CA 1
ATOM 710 C C . PRO A 1 93 ? -1.195 -8.635 -25.326 1.00 91.94 93 PRO A C 1
ATOM 712 O O . PRO A 1 93 ? -1.959 -9.443 -25.854 1.00 91.94 93 PRO A O 1
ATOM 715 N N . LEU A 1 94 ? -0.675 -8.849 -24.109 1.00 93.75 94 LEU A N 1
ATOM 716 C CA . LEU A 1 94 ? -0.964 -10.050 -23.306 1.00 93.75 94 LEU A CA 1
ATOM 717 C C . LEU A 1 94 ? -2.411 -10.127 -22.783 1.00 93.75 94 LEU A C 1
ATOM 719 O O . LEU A 1 94 ? -2.848 -11.207 -22.393 1.00 93.75 94 LEU A O 1
ATOM 723 N N . ALA A 1 95 ? -3.171 -9.027 -22.782 1.00 93.38 95 ALA A N 1
ATOM 724 C CA . ALA A 1 95 ? -4.596 -9.059 -22.448 1.00 93.38 95 ALA A CA 1
ATOM 725 C C . ALA A 1 95 ? -5.392 -9.897 -23.466 1.00 93.38 95 ALA A C 1
ATOM 727 O O . ALA A 1 95 ? -6.339 -10.583 -23.089 1.00 93.38 95 ALA A O 1
ATOM 728 N N . SER A 1 96 ? -4.963 -9.903 -24.735 1.00 89.88 96 SER A N 1
ATOM 729 C CA . SER A 1 96 ? -5.587 -10.685 -25.810 1.00 89.88 96 SER A CA 1
ATOM 730 C C . SER A 1 96 ? -5.174 -12.161 -25.813 1.00 89.88 96 SER A C 1
ATOM 732 O O . SER A 1 96 ? -5.968 -13.005 -26.222 1.00 89.88 96 SER A O 1
ATOM 734 N N . SER A 1 97 ? -3.955 -12.501 -25.368 1.00 90.88 97 SER A N 1
ATOM 735 C CA . SER A 1 97 ? -3.541 -13.908 -25.203 1.00 90.88 97 SER A CA 1
ATOM 736 C C . SER A 1 97 ? -4.075 -14.524 -23.907 1.00 90.88 97 SER A C 1
ATOM 738 O O . SER A 1 97 ? -4.280 -15.736 -23.836 1.00 90.88 97 SER A O 1
ATOM 740 N N . GLY A 1 98 ? -4.244 -13.710 -22.858 1.00 92.25 98 GLY A N 1
ATOM 741 C CA . GLY A 1 98 ? -4.605 -14.147 -21.509 1.00 92.25 98 GLY A CA 1
ATOM 742 C C . GLY A 1 98 ? -3.573 -15.070 -20.848 1.00 92.25 98 GLY A C 1
ATOM 743 O O . GLY A 1 98 ? -3.864 -15.642 -19.794 1.00 92.25 98 GLY A O 1
ATOM 744 N N . ARG A 1 99 ? -2.390 -15.255 -21.457 1.00 93.88 99 ARG A N 1
ATOM 745 C CA . ARG A 1 99 ? -1.350 -16.212 -21.044 1.00 93.88 99 ARG A CA 1
ATOM 746 C C . ARG A 1 99 ? 0.073 -15.724 -21.316 1.00 93.88 99 ARG A C 1
ATOM 748 O O . ARG A 1 99 ? 0.291 -14.973 -22.271 1.00 93.88 99 ARG A O 1
ATOM 755 N N . ILE A 1 100 ? 1.021 -16.199 -20.506 1.00 94.31 100 ILE A N 1
ATOM 756 C CA . ILE A 1 100 ? 2.467 -16.002 -20.668 1.00 94.31 100 ILE A CA 1
ATOM 757 C C . ILE A 1 100 ? 3.275 -17.203 -20.132 1.00 94.31 100 ILE A C 1
ATOM 759 O O . ILE A 1 100 ? 2.949 -17.783 -19.094 1.00 94.31 100 ILE A O 1
ATOM 763 N N . GLU A 1 101 ? 4.371 -17.540 -20.815 1.00 91.06 101 GLU A N 1
ATOM 764 C CA . GLU A 1 101 ? 5.377 -18.499 -20.338 1.00 91.06 101 GLU A CA 1
ATOM 765 C C . GLU A 1 101 ? 6.189 -17.923 -19.164 1.00 91.06 101 GLU A C 1
ATOM 767 O O . GLU A 1 101 ? 6.495 -16.728 -19.119 1.00 91.06 101 GLU A O 1
ATOM 772 N N . ARG A 1 102 ? 6.609 -18.770 -18.218 1.00 87.19 102 ARG A N 1
ATOM 773 C CA . ARG A 1 102 ? 7.356 -18.338 -17.021 1.00 87.19 102 ARG A CA 1
ATOM 774 C C . ARG A 1 102 ? 8.666 -17.620 -17.367 1.00 87.19 102 ARG A C 1
ATOM 776 O O . ARG A 1 102 ? 9.037 -16.654 -16.706 1.00 87.19 102 ARG A O 1
ATOM 783 N N . GLU A 1 103 ? 9.353 -18.069 -18.407 1.00 85.38 103 GLU A N 1
ATOM 784 C CA . GLU A 1 103 ? 10.632 -17.537 -18.874 1.00 85.38 103 GLU A CA 1
ATOM 785 C C . GLU A 1 103 ? 10.466 -16.152 -19.525 1.00 85.38 103 GLU A C 1
ATOM 787 O O . GLU A 1 103 ? 11.354 -15.303 -19.427 1.00 85.38 103 GLU A O 1
ATOM 792 N N . ALA A 1 104 ? 9.303 -15.881 -20.129 1.00 87.69 104 ALA A N 1
ATOM 793 C CA . ALA A 1 104 ? 8.983 -14.587 -20.724 1.00 87.69 104 ALA A CA 1
ATOM 794 C C . ALA A 1 104 ? 8.695 -13.494 -19.674 1.00 87.69 104 ALA A C 1
ATOM 796 O O . ALA A 1 104 ? 8.885 -12.315 -19.972 1.00 87.69 104 ALA A O 1
ATOM 797 N N . LEU A 1 105 ? 8.342 -13.858 -18.431 1.00 87.38 105 LEU A N 1
ATOM 798 C CA . LEU A 1 105 ? 8.152 -12.906 -17.322 1.00 87.38 105 LEU A CA 1
ATOM 799 C C . LEU A 1 105 ? 9.394 -12.037 -17.053 1.00 87.38 105 LEU A C 1
ATOM 801 O O . LEU A 1 105 ? 9.257 -10.910 -16.597 1.00 87.38 105 LEU A O 1
ATOM 805 N N . GLN A 1 106 ? 10.603 -12.533 -17.346 1.00 82.25 106 GLN A N 1
ATOM 806 C CA . GLN A 1 106 ? 11.852 -11.774 -17.160 1.00 82.25 106 GLN A CA 1
ATOM 807 C C . GLN A 1 106 ? 12.042 -10.633 -18.176 1.00 82.25 106 GLN A C 1
ATOM 809 O O . GLN A 1 106 ? 12.947 -9.820 -18.011 1.00 82.25 106 GLN A O 1
ATOM 814 N N . LYS A 1 107 ? 11.228 -10.592 -19.239 1.00 84.44 107 LYS A N 1
ATOM 815 C CA . LYS A 1 107 ? 11.282 -9.591 -20.321 1.00 84.44 107 LYS A CA 1
ATOM 816 C C . LYS A 1 107 ? 10.105 -8.612 -20.286 1.00 84.44 107 LYS A C 1
ATOM 818 O O . LYS A 1 107 ? 9.985 -7.774 -21.175 1.00 84.44 107 LYS A O 1
ATOM 823 N N . LEU A 1 108 ? 9.206 -8.768 -19.319 1.00 86.94 108 LEU A N 1
ATOM 824 C CA . LEU A 1 108 ? 8.020 -7.941 -19.155 1.00 86.94 108 LEU A CA 1
ATOM 825 C C . LEU A 1 108 ? 8.385 -6.720 -18.301 1.00 86.94 108 LEU A C 1
ATOM 827 O O . LEU A 1 108 ? 9.031 -6.885 -17.270 1.00 86.94 108 LEU A O 1
ATOM 831 N N . ALA A 1 109 ? 7.973 -5.521 -18.719 1.00 87.25 109 ALA A N 1
ATOM 832 C CA . ALA A 1 109 ? 8.067 -4.327 -17.877 1.00 87.25 109 ALA A CA 1
ATOM 833 C C . ALA A 1 109 ? 7.203 -4.528 -16.621 1.00 87.25 109 ALA A C 1
ATOM 835 O O . ALA A 1 109 ? 6.067 -5.007 -16.725 1.00 87.25 109 ALA A O 1
ATOM 836 N N . MET A 1 110 ? 7.728 -4.198 -15.443 1.00 90.50 110 MET A N 1
ATOM 837 C CA . MET A 1 110 ? 7.111 -4.530 -14.158 1.00 90.50 110 MET A CA 1
ATOM 838 C C . MET A 1 110 ? 6.860 -3.297 -13.292 1.00 90.50 110 MET A C 1
ATOM 840 O O . MET A 1 110 ? 7.753 -2.510 -12.989 1.00 90.50 110 MET A O 1
ATOM 844 N N . VAL A 1 111 ? 5.635 -3.205 -12.785 1.00 90.94 111 VAL A N 1
ATOM 845 C CA . VAL A 1 111 ? 5.229 -2.247 -11.759 1.00 90.94 111 VAL A CA 1
ATOM 846 C C . VAL A 1 111 ? 5.188 -2.992 -10.428 1.00 90.94 111 VAL A C 1
ATOM 848 O O . VAL A 1 111 ? 4.306 -3.823 -10.193 1.00 90.94 111 VAL A O 1
ATOM 851 N N . SER A 1 112 ? 6.148 -2.724 -9.543 1.00 88.56 112 SER A N 1
ATOM 852 C CA . SER A 1 112 ? 6.206 -3.384 -8.233 1.00 88.56 112 SER A CA 1
ATOM 853 C C . SER A 1 112 ? 5.609 -2.509 -7.138 1.00 88.56 112 SER A C 1
ATOM 855 O O . SER A 1 112 ? 5.770 -1.286 -7.131 1.00 88.56 112 SER A O 1
ATOM 857 N N . ILE A 1 113 ? 4.984 -3.146 -6.142 1.00 86.12 113 ILE A N 1
ATOM 858 C CA . ILE A 1 113 ? 4.838 -2.481 -4.847 1.00 86.12 113 ILE A CA 1
ATOM 859 C C . ILE A 1 113 ? 6.198 -2.484 -4.134 1.00 86.12 113 ILE A C 1
ATOM 861 O O . ILE A 1 113 ? 6.973 -3.429 -4.293 1.00 86.12 113 ILE A O 1
ATOM 865 N N . ASN A 1 114 ? 6.497 -1.435 -3.367 1.00 77.12 114 ASN A N 1
ATOM 866 C CA . ASN A 1 114 ? 7.821 -1.230 -2.782 1.00 77.12 114 ASN A CA 1
ATOM 867 C C . ASN A 1 114 ? 8.350 -2.455 -2.014 1.00 77.12 114 ASN A C 1
ATOM 869 O O . ASN A 1 114 ? 7.643 -3.043 -1.183 1.00 77.12 114 ASN A O 1
ATOM 873 N N . SER A 1 115 ? 9.619 -2.781 -2.263 1.00 67.00 115 SER A N 1
ATOM 874 C CA . SER A 1 115 ? 10.307 -3.995 -1.800 1.00 67.00 115 SER A CA 1
ATOM 875 C C . SER A 1 115 ? 10.349 -4.180 -0.273 1.00 67.00 115 SER A C 1
ATOM 877 O O . SER A 1 115 ? 10.327 -5.308 0.221 1.00 67.00 115 SER A O 1
ATOM 879 N N . CYS A 1 116 ? 10.305 -3.097 0.508 1.00 63.59 116 CYS A N 1
ATOM 880 C CA . CYS A 1 116 ? 10.247 -3.154 1.976 1.00 63.59 116 CYS A CA 1
ATOM 881 C C . CYS A 1 116 ? 8.829 -3.389 2.543 1.00 63.59 116 CYS A C 1
ATOM 883 O O . CYS A 1 116 ? 8.651 -3.467 3.763 1.00 63.59 116 CYS A O 1
ATOM 885 N N . SER A 1 117 ? 7.794 -3.470 1.702 1.00 72.75 117 SER A N 1
ATOM 886 C CA . SER A 1 117 ? 6.403 -3.586 2.153 1.00 72.75 117 SER A CA 1
ATOM 887 C C . SER A 1 117 ? 6.011 -5.019 2.541 1.00 72.75 117 SER A C 1
ATOM 889 O O . SER A 1 117 ? 6.441 -6.007 1.947 1.00 72.75 117 SER A O 1
ATOM 891 N N . THR A 1 118 ? 5.085 -5.160 3.501 1.00 72.31 118 THR A N 1
ATOM 892 C CA . THR A 1 118 ? 4.530 -6.485 3.856 1.00 72.31 118 THR A CA 1
ATOM 893 C C . THR A 1 118 ? 3.663 -7.117 2.761 1.00 72.31 118 THR A C 1
ATOM 895 O O . THR A 1 118 ? 3.299 -8.283 2.890 1.00 72.31 118 THR A O 1
ATOM 898 N N . VAL A 1 119 ? 3.327 -6.367 1.705 1.00 81.19 119 VAL A N 1
ATOM 899 C CA . VAL A 1 119 ? 2.656 -6.897 0.510 1.00 81.19 119 VAL A CA 1
ATOM 900 C C . VAL A 1 119 ? 3.701 -7.502 -0.429 1.00 81.19 119 VAL A C 1
ATOM 902 O O . VAL A 1 119 ? 3.552 -8.669 -0.775 1.00 81.19 119 VAL A O 1
ATOM 905 N N . TYR A 1 120 ? 4.802 -6.792 -0.712 1.00 84.12 120 TYR A N 1
ATOM 906 C CA . TYR A 1 120 ? 5.932 -7.324 -1.485 1.00 84.12 120 TYR A CA 1
ATOM 907 C C . TYR A 1 120 ? 6.499 -8.604 -0.866 1.00 84.12 120 TYR A C 1
ATOM 909 O O . TYR A 1 120 ? 6.567 -9.634 -1.530 1.00 84.12 120 TYR A O 1
ATOM 917 N N . ALA A 1 121 ? 6.803 -8.592 0.435 1.00 80.50 121 ALA A N 1
ATOM 918 C CA . ALA A 1 121 ? 7.325 -9.775 1.122 1.00 80.50 121 ALA A CA 1
ATOM 919 C C . ALA A 1 121 ? 6.359 -10.980 1.066 1.00 80.50 121 ALA A C 1
ATOM 921 O O . ALA A 1 121 ? 6.797 -12.127 1.057 1.00 80.50 121 ALA A O 1
ATOM 922 N N . MET A 1 122 ? 5.045 -10.734 1.000 1.00 82.94 122 MET A N 1
ATOM 923 C CA . MET A 1 122 ? 4.024 -11.773 0.826 1.00 82.94 122 MET A CA 1
ATOM 924 C C . MET A 1 122 ? 3.913 -12.240 -0.636 1.00 82.94 122 MET A C 1
ATOM 926 O O . MET A 1 122 ? 3.693 -13.426 -0.872 1.00 82.94 122 MET A O 1
ATOM 930 N N . GLN A 1 123 ? 4.069 -11.337 -1.609 1.00 87.44 123 GLN A N 1
ATOM 931 C CA . GLN A 1 123 ? 4.085 -11.664 -3.037 1.00 87.44 123 GLN A CA 1
ATOM 932 C C . GLN A 1 123 ? 5.321 -12.503 -3.380 1.00 87.44 123 GLN A C 1
ATOM 934 O O . GLN A 1 123 ? 5.175 -13.577 -3.953 1.00 87.44 123 GLN A O 1
ATOM 939 N N . GLU A 1 124 ? 6.520 -12.076 -2.968 1.00 86.38 124 GLU A N 1
ATOM 940 C CA . GLU A 1 124 ? 7.762 -12.816 -3.213 1.00 86.38 124 GLU A CA 1
ATOM 941 C C . GLU A 1 124 ? 7.754 -14.179 -2.498 1.00 86.38 124 GLU A C 1
ATOM 943 O O . GLU A 1 124 ? 8.072 -15.186 -3.124 1.00 86.38 124 GLU A O 1
ATOM 948 N N . ALA A 1 125 ? 7.285 -14.267 -1.246 1.00 83.19 125 ALA A N 1
ATOM 949 C CA . ALA A 1 125 ? 7.157 -15.551 -0.547 1.00 83.19 125 ALA A CA 1
ATOM 950 C C . ALA A 1 125 ? 6.155 -16.526 -1.201 1.00 83.19 125 ALA A C 1
ATOM 952 O O . ALA A 1 125 ? 6.316 -17.740 -1.071 1.00 83.19 125 ALA A O 1
ATOM 953 N N . ALA A 1 126 ? 5.128 -16.028 -1.898 1.00 84.69 126 ALA A N 1
ATOM 954 C CA . ALA A 1 126 ? 4.201 -16.860 -2.667 1.00 84.69 126 ALA A CA 1
ATOM 955 C C . ALA A 1 126 ? 4.803 -17.270 -4.025 1.00 84.69 126 ALA A C 1
ATOM 957 O O . ALA A 1 126 ? 4.806 -18.445 -4.377 1.00 84.69 126 ALA A O 1
ATOM 958 N N . LEU A 1 127 ? 5.386 -16.320 -4.760 1.00 87.81 127 LEU A N 1
ATOM 959 C CA . LEU A 1 127 ? 5.985 -16.540 -6.079 1.00 87.81 127 LEU A CA 1
ATOM 960 C C . LEU A 1 127 ? 7.205 -17.475 -6.034 1.00 87.81 127 LEU A C 1
ATOM 962 O O . LEU A 1 127 ? 7.358 -18.329 -6.912 1.00 87.81 127 LEU A O 1
ATOM 966 N N . LEU A 1 128 ? 8.020 -17.395 -4.976 1.00 88.06 128 LEU A N 1
ATOM 967 C CA . LEU A 1 128 ? 9.186 -18.262 -4.785 1.00 88.06 128 LEU A CA 1
ATOM 968 C C . LEU A 1 128 ? 8.820 -19.747 -4.640 1.00 88.06 128 LEU A C 1
ATOM 970 O O . LEU A 1 128 ? 9.633 -20.593 -5.007 1.00 88.06 128 LEU A O 1
ATOM 974 N N . GLN A 1 129 ? 7.605 -20.084 -4.191 1.00 84.94 129 GLN A N 1
ATOM 975 C CA . GLN A 1 129 ? 7.130 -21.479 -4.131 1.00 84.94 129 GLN A CA 1
ATOM 976 C C . GLN A 1 129 ? 6.962 -22.094 -5.531 1.00 84.94 129 GLN A C 1
ATOM 978 O O . GLN A 1 129 ? 7.113 -23.300 -5.696 1.00 84.94 129 GLN A O 1
ATOM 983 N N . HIS A 1 130 ? 6.746 -21.256 -6.550 1.00 86.44 130 HIS A N 1
ATOM 984 C CA . HIS A 1 130 ? 6.724 -21.635 -7.967 1.00 86.44 130 HIS A CA 1
ATOM 985 C C . HIS A 1 130 ? 8.045 -21.277 -8.682 1.00 86.44 130 HIS A C 1
ATOM 987 O O . HIS A 1 130 ? 8.133 -21.285 -9.910 1.00 86.44 130 HIS A O 1
ATOM 993 N N . GLY A 1 131 ? 9.091 -20.932 -7.919 1.00 85.88 131 GLY A N 1
ATOM 994 C CA . GLY A 1 131 ? 10.403 -20.544 -8.432 1.00 85.88 131 GLY A CA 1
ATOM 995 C C . GLY A 1 131 ? 10.419 -19.229 -9.220 1.00 85.88 131 GLY A C 1
ATOM 996 O O . GLY A 1 131 ? 11.325 -19.025 -10.030 1.00 85.88 131 GLY A O 1
ATOM 997 N N . ILE A 1 132 ? 9.430 -18.352 -9.032 1.00 87.12 132 ILE A N 1
ATOM 998 C CA . ILE A 1 132 ? 9.413 -16.996 -9.593 1.00 87.12 132 ILE A CA 1
ATOM 999 C C . ILE A 1 132 ? 9.969 -16.045 -8.526 1.00 87.12 132 ILE A C 1
ATOM 1001 O O . ILE A 1 132 ? 9.514 -16.054 -7.386 1.00 87.12 132 ILE A O 1
ATOM 1005 N N . ARG A 1 133 ? 10.965 -15.224 -8.872 1.00 86.00 133 ARG A N 1
ATOM 1006 C CA . ARG A 1 133 ? 11.615 -14.301 -7.929 1.00 86.00 133 ARG A CA 1
ATOM 1007 C C . ARG A 1 133 ? 11.392 -12.855 -8.356 1.00 86.00 133 ARG A C 1
ATOM 1009 O O . ARG A 1 133 ? 11.972 -12.430 -9.355 1.00 86.00 133 ARG A O 1
ATOM 1016 N N . LEU A 1 134 ? 10.615 -12.100 -7.579 1.00 80.31 134 LEU A N 1
ATOM 1017 C CA . LEU A 1 134 ? 10.373 -10.680 -7.854 1.00 80.31 134 LEU A CA 1
ATOM 1018 C C . LEU A 1 134 ? 11.680 -9.887 -7.879 1.00 80.31 134 LEU A C 1
ATOM 1020 O O . LEU A 1 134 ? 11.911 -9.167 -8.837 1.00 80.31 134 LEU A O 1
ATOM 1024 N N . ALA A 1 135 ? 12.608 -10.135 -6.950 1.00 72.12 135 ALA A N 1
ATOM 1025 C CA . ALA A 1 135 ? 13.918 -9.476 -6.925 1.00 72.12 135 ALA A CA 1
ATOM 1026 C C . ALA A 1 135 ? 14.865 -9.842 -8.099 1.00 72.12 135 ALA A C 1
ATOM 1028 O O . ALA A 1 135 ? 16.038 -9.473 -8.075 1.00 72.12 135 ALA A O 1
ATOM 1029 N N . SER A 1 136 ? 14.402 -10.605 -9.101 1.00 75.12 136 SER A N 1
ATOM 1030 C CA . SER A 1 136 ? 15.104 -10.808 -10.383 1.00 75.12 136 SER A CA 1
ATOM 1031 C C . SER A 1 136 ? 14.460 -10.069 -11.563 1.00 75.12 136 SER A C 1
ATOM 1033 O O . SER A 1 136 ? 15.095 -9.916 -12.602 1.00 75.12 136 SER A O 1
ATOM 1035 N N . MET A 1 137 ? 13.233 -9.577 -11.389 1.00 76.06 137 MET A N 1
ATOM 1036 C CA . MET A 1 137 ? 12.562 -8.664 -12.308 1.00 76.06 137 MET A CA 1
ATOM 1037 C C . MET A 1 137 ? 12.939 -7.243 -11.883 1.00 76.06 137 MET A C 1
ATOM 1039 O O . MET A 1 137 ? 12.783 -6.892 -10.715 1.00 76.06 137 MET A O 1
ATOM 1043 N N . ARG A 1 138 ? 13.467 -6.424 -12.796 1.00 66.69 138 ARG A N 1
ATOM 1044 C CA . ARG A 1 138 ? 13.712 -5.005 -12.501 1.00 66.69 138 ARG A CA 1
ATOM 1045 C C . ARG A 1 138 ? 12.393 -4.250 -12.678 1.00 66.69 138 ARG A C 1
ATOM 1047 O O . ARG A 1 138 ? 11.848 -4.333 -13.773 1.00 66.69 138 ARG A O 1
ATOM 1054 N N . PRO A 1 139 ? 11.861 -3.568 -11.649 1.00 74.44 139 PRO A N 1
ATOM 1055 C CA . PRO A 1 139 ? 10.662 -2.767 -11.816 1.00 74.44 139 PRO A CA 1
ATOM 1056 C C . PRO A 1 139 ? 11.012 -1.400 -12.409 1.00 74.44 139 PRO A C 1
ATOM 1058 O O . PRO A 1 139 ? 11.776 -0.641 -11.816 1.00 74.44 139 PRO A O 1
ATOM 1061 N N . ASP A 1 140 ? 10.414 -1.076 -13.550 1.00 76.94 140 ASP A N 1
ATOM 1062 C CA . ASP A 1 140 ? 10.516 0.232 -14.207 1.00 76.94 140 ASP A CA 1
ATOM 1063 C C . ASP A 1 140 ? 9.880 1.332 -13.330 1.00 76.94 140 ASP A C 1
ATOM 1065 O O . ASP A 1 140 ? 10.340 2.479 -13.290 1.00 76.94 140 ASP A O 1
ATOM 1069 N N . VAL A 1 141 ? 8.841 0.951 -12.571 1.00 83.81 141 VAL A N 1
ATOM 1070 C CA . VAL A 1 141 ? 8.177 1.790 -11.566 1.00 83.81 141 VAL A CA 1
ATOM 1071 C C . VAL A 1 141 ? 7.989 1.026 -10.250 1.00 83.81 141 VAL A C 1
ATOM 1073 O O . VAL A 1 141 ? 7.334 -0.019 -10.208 1.00 83.81 141 VAL A O 1
ATOM 1076 N N . GLU A 1 142 ? 8.489 1.584 -9.144 1.00 87.88 142 GLU A N 1
ATOM 1077 C CA . GLU A 1 142 ? 8.089 1.180 -7.787 1.00 87.88 142 GLU A CA 1
ATOM 1078 C C . GLU A 1 142 ? 7.075 2.174 -7.206 1.00 87.88 142 GLU A C 1
ATOM 1080 O O . GLU A 1 142 ? 7.298 3.383 -7.234 1.00 87.88 142 GLU A O 1
ATOM 1085 N N . ALA A 1 143 ? 6.001 1.677 -6.587 1.00 85.62 143 ALA A N 1
ATOM 1086 C CA . ALA A 1 143 ? 5.081 2.495 -5.793 1.00 85.62 143 ALA A CA 1
ATOM 1087 C C . ALA A 1 143 ? 4.820 1.869 -4.415 1.00 85.62 143 ALA A C 1
ATOM 1089 O O . ALA A 1 143 ? 4.789 0.653 -4.262 1.00 85.62 143 ALA A O 1
ATOM 1090 N N . ASN A 1 144 ? 4.599 2.666 -3.368 1.00 83.50 144 ASN A N 1
ATOM 1091 C CA . ASN A 1 144 ? 4.383 2.132 -2.012 1.00 83.50 144 ASN A CA 1
ATOM 1092 C C . ASN A 1 144 ? 2.910 1.804 -1.659 1.00 83.50 144 ASN A C 1
ATOM 1094 O O . ASN A 1 144 ? 2.638 1.422 -0.519 1.00 83.50 144 ASN A O 1
ATOM 1098 N N . SER A 1 145 ? 1.963 1.914 -2.601 1.00 85.50 145 SER A N 1
ATOM 1099 C CA . SER A 1 145 ? 0.543 1.583 -2.391 1.00 85.50 145 SER A CA 1
ATOM 1100 C C . SER A 1 145 ? -0.034 0.723 -3.525 1.00 85.50 145 SER A C 1
ATOM 1102 O O . SER A 1 145 ? 0.362 0.854 -4.682 1.00 85.50 145 SER A O 1
ATOM 1104 N N . VAL A 1 146 ? -0.989 -0.161 -3.201 1.00 89.56 146 VAL A N 1
ATOM 1105 C CA . VAL A 1 146 ? -1.641 -1.043 -4.193 1.00 89.56 146 VAL A CA 1
ATOM 1106 C C . VAL A 1 146 ? -2.461 -0.241 -5.208 1.00 89.56 146 VAL A C 1
ATOM 1108 O O . VAL A 1 146 ? -2.446 -0.574 -6.387 1.00 89.56 146 VAL A O 1
ATOM 1111 N N . GLU A 1 147 ? -3.133 0.830 -4.779 1.00 89.94 147 GLU A N 1
ATOM 1112 C CA . GLU A 1 147 ? -3.889 1.702 -5.690 1.00 89.94 147 GLU A CA 1
ATOM 1113 C C . GLU A 1 147 ? -2.978 2.414 -6.696 1.00 89.94 147 GLU A C 1
ATOM 1115 O O . GLU A 1 147 ? -3.277 2.421 -7.886 1.00 89.94 147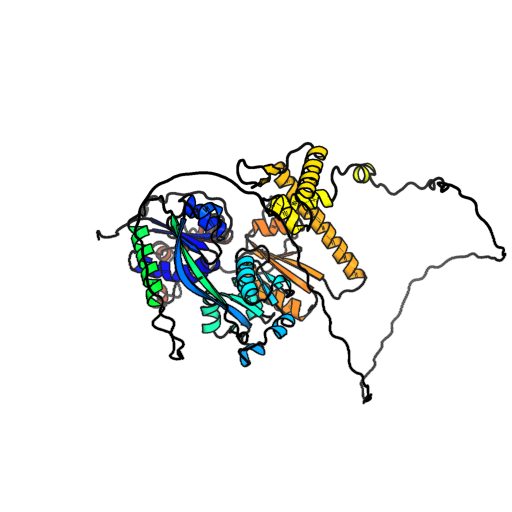 GLU A O 1
ATOM 1120 N N . ALA A 1 148 ? -1.826 2.937 -6.258 1.00 87.25 148 ALA A N 1
ATOM 1121 C CA . ALA A 1 148 ? -0.859 3.539 -7.174 1.00 87.25 148 ALA A CA 1
ATOM 1122 C C . ALA A 1 148 ? -0.322 2.508 -8.186 1.00 87.25 148 ALA A C 1
ATOM 1124 O O . ALA A 1 148 ? -0.261 2.814 -9.373 1.00 87.25 148 ALA A O 1
ATOM 1125 N N . VAL A 1 149 ? -0.025 1.271 -7.756 1.00 92.62 149 VAL A N 1
ATOM 1126 C CA . VAL A 1 149 ? 0.350 0.175 -8.674 1.00 92.62 149 VAL A CA 1
ATOM 1127 C C . VAL A 1 149 ? -0.770 -0.109 -9.685 1.00 92.62 149 VAL A C 1
ATOM 1129 O O . VAL A 1 149 ? -0.494 -0.152 -10.881 1.00 92.62 149 VAL A O 1
ATOM 1132 N N . LYS A 1 150 ? -2.034 -0.244 -9.252 1.00 94.19 150 LYS A N 1
ATOM 1133 C CA . LYS A 1 150 ? -3.176 -0.461 -10.164 1.00 94.19 150 LYS A CA 1
ATOM 1134 C C . LYS A 1 150 ? -3.327 0.661 -11.187 1.00 94.19 150 LYS A C 1
ATOM 1136 O O . LYS A 1 150 ? -3.489 0.374 -12.371 1.00 94.19 150 LYS A O 1
ATOM 1141 N N . SER A 1 151 ? -3.256 1.919 -10.755 1.00 91.75 151 SER A N 1
ATOM 1142 C CA . SER A 1 151 ? -3.346 3.071 -11.653 1.00 91.75 151 SER A CA 1
ATOM 1143 C C . SER A 1 151 ? -2.184 3.116 -12.651 1.00 91.75 151 SER A C 1
ATOM 1145 O O . SER A 1 151 ? -2.417 3.355 -13.830 1.00 91.75 151 SER A O 1
ATOM 1147 N N . VAL A 1 152 ? -0.946 2.846 -12.221 1.00 92.06 152 VAL A N 1
ATOM 1148 C CA . VAL A 1 152 ? 0.230 2.827 -13.114 1.00 92.06 152 VAL A CA 1
ATOM 1149 C C . VAL A 1 152 ? 0.120 1.700 -14.149 1.00 92.06 152 VAL A C 1
ATOM 1151 O O . VAL A 1 152 ? 0.335 1.944 -15.335 1.00 92.06 152 VAL A O 1
ATOM 1154 N N . VAL A 1 153 ? -0.300 0.496 -13.740 1.00 95.50 153 VAL A N 1
ATOM 1155 C CA . VAL A 1 153 ? -0.562 -0.619 -14.670 1.00 95.50 153 VAL A CA 1
ATOM 1156 C C . VAL A 1 153 ? -1.693 -0.274 -15.644 1.00 95.50 153 VAL A C 1
ATOM 1158 O O . VAL A 1 153 ? -1.557 -0.545 -16.832 1.00 95.50 153 VAL A O 1
ATOM 1161 N N . ARG A 1 154 ? -2.785 0.362 -15.187 1.00 94.75 154 ARG A N 1
ATOM 1162 C CA . ARG A 1 154 ? -3.900 0.807 -16.050 1.00 94.75 154 ARG A CA 1
ATOM 1163 C C . ARG A 1 154 ? -3.473 1.796 -17.137 1.00 94.75 154 ARG A C 1
ATOM 1165 O O . ARG A 1 154 ? -4.014 1.738 -18.235 1.00 94.75 154 ARG A O 1
ATOM 1172 N N . GLU A 1 155 ? -2.529 2.687 -16.842 1.00 92.81 155 GLU A N 1
ATOM 1173 C CA . GLU A 1 155 ? -1.981 3.663 -17.799 1.00 92.81 155 GLU A CA 1
ATOM 1174 C C . GLU A 1 155 ? -0.886 3.048 -18.711 1.00 92.81 155 GLU A C 1
ATOM 1176 O O . GLU A 1 155 ? -0.183 3.775 -19.413 1.00 92.81 155 GLU A O 1
ATOM 1181 N N . GLY A 1 156 ? -0.749 1.712 -18.725 1.00 90.50 156 GLY A N 1
ATOM 1182 C CA . GLY A 1 156 ? 0.009 0.942 -19.721 1.00 90.50 156 GLY A CA 1
ATOM 1183 C C . GLY A 1 156 ? 1.468 0.625 -19.380 1.00 90.50 156 GLY A C 1
ATOM 1184 O O . GLY A 1 156 ? 2.128 -0.050 -20.166 1.00 90.50 156 GLY A O 1
ATOM 1185 N N . LEU A 1 157 ? 1.974 1.058 -18.221 1.00 87.44 157 LEU A N 1
ATOM 1186 C CA . LEU A 1 157 ? 3.406 1.031 -17.867 1.00 87.44 157 LEU A CA 1
ATOM 1187 C C . LEU A 1 157 ? 3.985 -0.338 -17.446 1.00 87.44 157 LEU A C 1
ATOM 1189 O O . LEU A 1 157 ? 5.005 -0.397 -16.765 1.00 87.44 157 LEU A O 1
ATOM 1193 N N . GLY A 1 158 ? 3.354 -1.443 -17.840 1.00 90.94 158 GLY A N 1
ATOM 1194 C CA . GLY A 1 158 ? 3.833 -2.800 -17.568 1.00 90.94 158 GLY A CA 1
ATOM 1195 C C . GLY A 1 158 ? 2.808 -3.671 -16.848 1.00 90.94 158 GLY A C 1
ATOM 1196 O O . GLY A 1 158 ? 1.599 -3.463 -16.962 1.00 90.94 158 GLY A O 1
ATOM 1197 N N . ALA A 1 159 ? 3.301 -4.671 -16.121 1.00 94.56 159 ALA A N 1
ATOM 1198 C CA . ALA A 1 159 ? 2.500 -5.662 -15.413 1.00 94.56 159 ALA A CA 1
ATOM 1199 C C . ALA A 1 159 ? 2.766 -5.660 -13.901 1.00 94.56 159 ALA A C 1
ATOM 1201 O O . ALA A 1 159 ? 3.844 -5.282 -13.449 1.00 94.56 159 ALA A O 1
ATOM 1202 N N . ALA A 1 160 ? 1.809 -6.136 -13.104 1.00 95.12 160 ALA A N 1
ATOM 1203 C CA . ALA A 1 160 ? 1.986 -6.310 -11.660 1.00 95.12 160 ALA A CA 1
ATOM 1204 C C . ALA A 1 160 ? 1.371 -7.617 -11.157 1.00 95.12 160 ALA A C 1
ATOM 1206 O O . ALA A 1 160 ? 0.312 -8.036 -11.619 1.00 95.12 160 ALA A O 1
ATOM 1207 N N . PHE A 1 161 ? 1.988 -8.230 -10.147 1.00 94.44 161 PHE A N 1
ATOM 1208 C CA . PHE A 1 161 ? 1.361 -9.313 -9.387 1.00 94.44 161 PHE A CA 1
ATOM 1209 C C . PHE A 1 161 ? 0.474 -8.727 -8.290 1.00 94.44 161 PHE A C 1
ATOM 1211 O O . PHE A 1 161 ? 0.990 -8.172 -7.325 1.00 94.44 161 PHE A O 1
ATOM 1218 N N . LEU A 1 162 ? -0.846 -8.866 -8.383 1.00 94.69 162 LEU A N 1
ATOM 1219 C CA . LEU A 1 162 ? -1.796 -8.326 -7.407 1.00 94.69 162 LEU A CA 1
ATOM 1220 C C . LEU A 1 162 ? -2.758 -9.394 -6.881 1.00 94.69 162 LEU A C 1
ATOM 1222 O O . LEU A 1 162 ? -2.983 -10.434 -7.489 1.00 94.69 162 LEU A O 1
ATOM 1226 N N . SER A 1 163 ? -3.321 -9.140 -5.700 1.00 93.62 163 SER A N 1
ATOM 1227 C CA . SER A 1 163 ? -4.423 -9.941 -5.154 1.00 93.62 163 SER A CA 1
ATOM 1228 C C . SER A 1 163 ? -5.627 -9.833 -6.084 1.00 93.62 163 SER A C 1
ATOM 1230 O O . SER A 1 163 ? -6.012 -8.718 -6.429 1.00 93.62 163 SER A O 1
ATOM 1232 N N . ARG A 1 164 ? -6.264 -10.952 -6.448 1.00 93.81 164 ARG A N 1
ATOM 1233 C CA . ARG A 1 164 ? -7.462 -10.915 -7.299 1.00 93.81 164 ARG A CA 1
ATOM 1234 C C . ARG A 1 164 ? -8.597 -10.117 -6.649 1.00 93.81 164 ARG A C 1
ATOM 1236 O O . ARG A 1 164 ? -9.207 -9.289 -7.315 1.00 93.81 164 ARG A O 1
ATOM 1243 N N . THR A 1 165 ? -8.789 -10.258 -5.335 1.00 90.94 165 THR A N 1
ATOM 1244 C CA . THR A 1 165 ? -9.710 -9.415 -4.542 1.00 90.94 165 THR A CA 1
ATOM 1245 C C . THR A 1 165 ? -9.375 -7.906 -4.605 1.00 90.94 165 THR A C 1
ATOM 1247 O O . THR A 1 165 ? -10.251 -7.081 -4.374 1.00 90.94 165 THR A O 1
ATOM 1250 N N . ALA A 1 166 ? -8.135 -7.509 -4.919 1.00 92.06 166 ALA A N 1
ATOM 1251 C CA . ALA A 1 166 ? -7.731 -6.099 -5.024 1.00 92.06 166 ALA A CA 1
ATOM 1252 C C . ALA A 1 166 ? -8.012 -5.444 -6.387 1.00 92.06 166 ALA A C 1
ATOM 1254 O O . ALA A 1 166 ? -8.041 -4.215 -6.464 1.00 92.06 166 ALA A O 1
ATOM 1255 N N . VAL A 1 167 ? -8.176 -6.264 -7.431 1.00 95.38 167 VAL A N 1
ATOM 1256 C CA . VAL A 1 167 ? -8.406 -5.853 -8.830 1.00 95.38 167 VAL A CA 1
ATOM 1257 C C . VAL A 1 167 ? -9.793 -6.249 -9.351 1.00 95.38 167 VAL A C 1
ATOM 1259 O O . VAL A 1 167 ? -10.088 -6.034 -10.521 1.00 95.38 167 VAL A O 1
ATOM 1262 N N . GLU A 1 168 ? -10.643 -6.850 -8.508 1.00 93.69 168 GLU A N 1
ATOM 1263 C CA . GLU A 1 168 ? -11.977 -7.363 -8.868 1.00 93.69 168 GLU A CA 1
ATOM 1264 C C . GLU A 1 168 ? -12.805 -6.302 -9.617 1.00 93.69 168 GLU A C 1
ATOM 1266 O O . GLU A 1 168 ? -13.312 -6.570 -10.704 1.00 93.69 168 GLU A O 1
ATOM 1271 N N . ARG A 1 169 ? -12.805 -5.0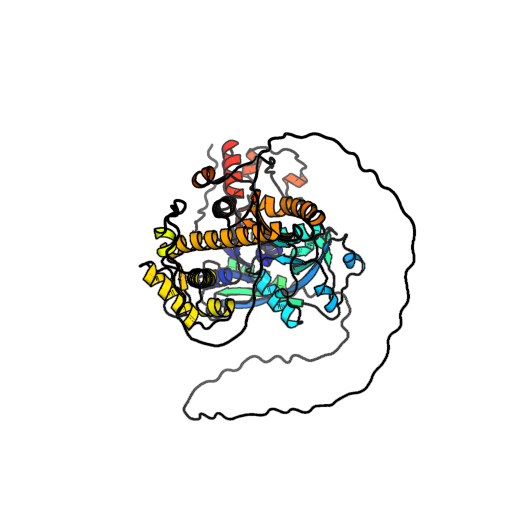61 -9.113 1.00 91.38 169 ARG A N 1
ATOM 1272 C CA . ARG A 1 169 ? -13.458 -3.910 -9.749 1.00 91.38 169 ARG A CA 1
ATOM 1273 C C . ARG A 1 169 ? -12.835 -3.538 -11.097 1.00 91.38 169 ARG A C 1
ATOM 1275 O O . ARG A 1 169 ? -13.551 -3.299 -12.059 1.00 91.38 169 ARG A O 1
ATOM 1282 N N . GLU A 1 170 ? -11.512 -3.444 -11.184 1.00 95.75 170 GLU A N 1
ATOM 1283 C CA . GLU A 1 170 ? -10.822 -3.035 -12.411 1.00 95.75 170 GLU A CA 1
ATOM 1284 C C . GLU A 1 170 ? -10.981 -4.052 -13.554 1.00 95.75 170 GLU A C 1
ATOM 1286 O O . GLU A 1 170 ? -10.879 -3.664 -14.723 1.00 95.75 170 GLU A O 1
ATOM 1291 N N . LEU A 1 171 ? -11.245 -5.319 -13.210 1.00 95.31 171 LEU A N 1
ATOM 1292 C CA . LEU A 1 171 ? -11.618 -6.402 -14.123 1.00 95.31 171 LEU A CA 1
ATOM 1293 C C . LEU A 1 171 ? -13.099 -6.315 -14.538 1.00 95.31 171 LEU A C 1
ATOM 1295 O O . LEU A 1 171 ? -13.391 -6.441 -15.723 1.00 95.31 171 LEU A O 1
ATOM 1299 N N . GLU A 1 172 ? -14.022 -6.047 -13.603 1.00 94.31 172 GLU A N 1
ATOM 1300 C CA . GLU A 1 172 ? -15.442 -5.770 -13.906 1.00 94.31 172 GLU A CA 1
ATOM 1301 C C . GLU A 1 172 ? -15.610 -4.544 -14.825 1.00 94.31 172 GLU A C 1
ATOM 1303 O O . GLU A 1 172 ? -16.429 -4.555 -15.741 1.00 94.31 172 GLU A O 1
ATOM 1308 N N . GLU A 1 173 ? -14.798 -3.502 -14.622 1.00 94.31 173 GLU A N 1
ATOM 1309 C CA . GLU A 1 173 ? -14.737 -2.298 -15.465 1.00 94.31 173 GLU A CA 1
ATOM 1310 C C . GLU A 1 173 ? -13.972 -2.508 -16.790 1.00 94.31 173 GLU A C 1
ATOM 1312 O O . GLU A 1 173 ? -13.857 -1.569 -17.578 1.00 94.31 173 GLU A O 1
ATOM 1317 N N . GLY A 1 174 ? -13.418 -3.701 -17.047 1.00 94.38 174 GLY A N 1
ATOM 1318 C CA . GLY A 1 174 ? -12.685 -4.017 -18.281 1.00 94.38 174 GLY A CA 1
ATOM 1319 C C . GLY A 1 174 ? -11.410 -3.189 -18.501 1.00 94.38 174 GLY A C 1
ATOM 1320 O O . GLY A 1 174 ? -10.987 -2.997 -19.637 1.00 94.38 174 GLY A O 1
ATOM 1321 N N . SER A 1 175 ? -10.816 -2.658 -17.428 1.00 95.06 175 SER A N 1
ATOM 1322 C CA . SER A 1 175 ? -9.670 -1.732 -17.479 1.00 95.06 175 SER A CA 1
ATOM 1323 C C . SER A 1 175 ? -8.315 -2.408 -17.251 1.00 95.06 175 SER A C 1
ATOM 1325 O O . SER A 1 175 ? -7.293 -1.961 -17.778 1.00 95.06 175 SER A O 1
ATOM 1327 N N . LEU A 1 176 ? -8.316 -3.508 -16.499 1.00 97.25 176 LEU A N 1
ATOM 1328 C CA . LEU A 1 176 ? -7.203 -4.442 -16.364 1.00 97.25 176 LEU A CA 1
ATOM 1329 C C . LEU A 1 176 ? -7.606 -5.800 -16.950 1.00 97.25 176 LEU A C 1
ATOM 1331 O O . LEU A 1 176 ? -8.791 -6.110 -17.062 1.00 97.25 176 LEU A O 1
ATOM 1335 N N . ALA A 1 177 ? -6.616 -6.625 -17.274 1.00 97.50 177 ALA A N 1
ATOM 1336 C CA . ALA A 1 177 ? -6.794 -8.023 -17.653 1.00 97.50 177 ALA A CA 1
ATOM 1337 C C . ALA A 1 177 ? -5.857 -8.921 -16.834 1.00 97.50 177 ALA A C 1
ATOM 1339 O O . ALA A 1 177 ? -4.717 -8.542 -16.561 1.00 97.50 177 ALA A O 1
ATOM 1340 N N . ILE A 1 178 ? -6.326 -10.118 -16.459 1.00 97.69 178 ILE A N 1
ATOM 1341 C CA . ILE A 1 178 ? -5.477 -11.166 -15.870 1.00 97.69 178 ILE A CA 1
ATOM 1342 C C . ILE A 1 178 ? -4.733 -11.892 -16.992 1.00 97.69 178 ILE A C 1
ATOM 1344 O O . ILE A 1 178 ? -5.350 -12.374 -17.940 1.00 97.69 178 ILE A O 1
ATOM 1348 N N . VAL A 1 179 ? -3.422 -12.049 -16.827 1.00 96.62 179 VAL A N 1
ATOM 1349 C CA . VAL A 1 179 ? -2.583 -12.928 -17.645 1.00 96.62 179 VAL A CA 1
ATOM 1350 C C . VAL A 1 179 ? -2.236 -14.151 -16.797 1.00 96.62 179 VAL A C 1
ATOM 1352 O O . VAL A 1 179 ? -1.628 -14.025 -15.735 1.00 96.62 179 VAL A O 1
ATOM 1355 N N . ARG A 1 180 ? -2.634 -15.351 -17.228 1.00 95.62 180 ARG A N 1
ATOM 1356 C CA . ARG A 1 180 ? -2.258 -16.593 -16.538 1.00 95.62 180 ARG A CA 1
ATOM 1357 C C . ARG A 1 180 ? -0.827 -16.990 -16.888 1.00 95.62 180 ARG A C 1
ATOM 1359 O O . ARG A 1 180 ? -0.381 -16.790 -18.012 1.00 95.62 180 ARG A O 1
ATOM 1366 N N . ILE A 1 181 ? -0.121 -17.581 -15.933 1.00 94.00 181 ILE A N 1
ATOM 1367 C CA . ILE A 1 181 ? 1.209 -18.151 -16.163 1.00 94.00 181 ILE A CA 1
ATOM 1368 C C . ILE A 1 181 ? 1.013 -19.647 -16.383 1.00 94.00 181 ILE A C 1
ATOM 1370 O O . ILE A 1 181 ? 0.372 -20.305 -15.560 1.00 94.00 181 ILE A O 1
ATOM 1374 N N . ASP A 1 182 ? 1.500 -20.186 -17.499 1.00 87.00 182 ASP A N 1
ATOM 1375 C CA . ASP A 1 182 ? 1.200 -21.575 -17.854 1.00 87.00 182 ASP A CA 1
ATOM 1376 C C . ASP A 1 182 ? 1.726 -22.564 -16.794 1.00 87.00 182 ASP A C 1
ATOM 1378 O O . ASP A 1 182 ? 2.869 -22.499 -16.339 1.00 87.00 182 ASP A O 1
ATOM 1382 N N . GLY A 1 183 ? 0.837 -23.459 -16.346 1.00 84.12 183 GLY A N 1
ATOM 1383 C CA . GLY A 1 183 ? 1.097 -24.425 -15.272 1.00 84.12 183 GLY A CA 1
ATOM 1384 C C . GLY A 1 183 ? 1.156 -23.856 -13.845 1.00 84.12 183 GLY A C 1
ATOM 1385 O O . GLY A 1 183 ? 1.422 -24.621 -12.919 1.00 84.12 183 GLY A O 1
ATOM 1386 N N . ILE A 1 184 ? 0.921 -22.554 -13.630 1.00 90.25 184 ILE A N 1
ATOM 1387 C CA . ILE A 1 184 ? 1.094 -21.895 -12.325 1.00 90.25 184 ILE A CA 1
ATOM 1388 C C . ILE A 1 184 ? -0.199 -21.204 -11.865 1.00 90.25 184 ILE A C 1
ATOM 1390 O O . ILE A 1 184 ? -0.802 -20.396 -12.567 1.00 90.25 184 ILE A O 1
ATOM 1394 N N . THR A 1 185 ? -0.613 -21.492 -10.631 1.00 90.94 185 THR A N 1
ATOM 1395 C CA . THR A 1 185 ? -1.696 -20.800 -9.915 1.00 90.94 185 THR A CA 1
ATOM 1396 C C . THR A 1 185 ? -1.227 -20.551 -8.488 1.00 90.94 185 THR A C 1
ATOM 1398 O O . THR A 1 185 ? -0.759 -21.475 -7.827 1.00 90.94 185 THR A O 1
ATOM 1401 N N . ILE A 1 186 ? -1.292 -19.295 -8.042 1.00 91.12 186 ILE A N 1
ATOM 1402 C CA . ILE A 1 186 ? -0.637 -18.830 -6.814 1.00 91.12 186 ILE A CA 1
ATOM 1403 C C . ILE A 1 186 ? -1.721 -18.462 -5.800 1.00 91.12 186 ILE A C 1
ATOM 1405 O O . ILE A 1 186 ? -2.199 -17.328 -5.751 1.00 91.12 186 ILE A O 1
ATOM 1409 N N . GLU A 1 187 ? -2.144 -19.430 -4.995 1.00 90.38 187 GLU A N 1
ATOM 1410 C CA . GLU A 1 187 ? -3.145 -19.210 -3.949 1.00 90.38 187 GLU A CA 1
ATOM 1411 C C . GLU A 1 187 ? -2.501 -18.877 -2.600 1.00 90.38 187 GLU A C 1
ATOM 1413 O O . GLU A 1 187 ? -1.421 -19.366 -2.263 1.00 90.38 187 GLU A O 1
ATOM 1418 N N . ARG A 1 188 ? -3.188 -18.086 -1.765 1.00 86.94 188 ARG A N 1
ATOM 1419 C CA . ARG A 1 188 ? -2.792 -17.905 -0.360 1.00 86.94 188 ARG A CA 1
ATOM 1420 C C . ARG A 1 188 ? -3.994 -17.868 0.593 1.00 86.94 188 ARG A C 1
ATOM 1422 O O . ARG A 1 188 ? -5.038 -17.310 0.247 1.00 86.94 188 ARG A O 1
ATOM 1429 N N . PRO A 1 189 ? -3.858 -18.398 1.820 1.00 89.31 189 PRO A N 1
ATOM 1430 C CA . PRO A 1 189 ? -4.951 -18.425 2.780 1.00 89.31 189 PRO A CA 1
ATOM 1431 C C . PRO A 1 189 ? -5.037 -17.104 3.557 1.00 89.31 189 PRO A C 1
ATOM 1433 O O . PRO A 1 189 ? -4.139 -16.748 4.328 1.00 89.31 189 PRO A O 1
ATOM 1436 N N . LEU A 1 190 ? -6.164 -16.410 3.412 1.00 91.69 190 LEU A N 1
ATOM 1437 C CA . LEU A 1 190 ? -6.591 -15.343 4.313 1.00 91.69 190 LEU A CA 1
ATOM 1438 C C . LEU A 1 190 ? -7.035 -15.962 5.642 1.00 91.69 190 LEU A C 1
ATOM 1440 O O . LEU A 1 190 ? -7.729 -16.983 5.670 1.00 91.69 190 LEU A O 1
ATOM 1444 N N . ARG A 1 191 ? -6.639 -15.354 6.760 1.00 93.69 191 ARG A N 1
ATOM 1445 C CA . ARG A 1 191 ? -6.807 -15.915 8.107 1.00 93.69 191 ARG A CA 1
ATOM 1446 C C . ARG A 1 191 ? -7.490 -14.915 9.034 1.00 93.69 191 ARG A C 1
ATOM 1448 O O . ARG A 1 191 ? -7.055 -13.770 9.134 1.00 93.69 191 ARG A O 1
ATOM 1455 N N . ILE A 1 192 ? -8.514 -15.366 9.754 1.00 95.44 192 ILE A N 1
ATOM 1456 C CA . ILE A 1 192 ? -9.044 -14.660 10.924 1.00 95.44 192 ILE A CA 1
ATOM 1457 C C . ILE A 1 192 ? -8.066 -14.853 12.083 1.00 95.44 192 ILE A C 1
ATOM 1459 O O . ILE A 1 192 ? -7.580 -15.963 12.323 1.00 95.44 192 ILE A O 1
ATOM 1463 N N . VAL A 1 193 ? -7.810 -13.765 12.800 1.00 95.12 193 VAL A N 1
ATOM 1464 C CA . VAL A 1 193 ? -6.923 -13.680 13.958 1.00 95.12 193 VAL A CA 1
ATOM 1465 C C . VAL A 1 193 ? -7.709 -13.106 15.136 1.00 95.12 193 VAL A C 1
ATOM 1467 O O . VAL A 1 193 ? -8.275 -12.019 15.042 1.00 95.12 193 VAL A O 1
ATOM 1470 N N . THR A 1 194 ? -7.741 -13.825 16.254 1.00 95.62 194 THR A N 1
ATOM 1471 C CA . THR A 1 194 ? -8.347 -13.387 17.526 1.00 95.62 194 THR A CA 1
ATOM 1472 C C . THR A 1 194 ? -7.386 -13.667 18.681 1.00 95.62 194 THR A C 1
ATOM 1474 O O . THR A 1 194 ? -6.402 -14.384 18.519 1.00 95.62 194 THR A O 1
ATOM 1477 N N . ASN A 1 195 ? -7.631 -13.106 19.863 1.00 92.56 195 ASN A N 1
ATOM 1478 C CA . ASN A 1 195 ? -6.807 -13.369 21.045 1.00 92.56 195 ASN A CA 1
ATOM 1479 C C . ASN A 1 195 ? -7.320 -14.612 21.795 1.00 92.56 195 ASN A C 1
ATOM 1481 O O . ASN A 1 195 ? -8.481 -14.637 22.198 1.00 92.56 195 ASN A O 1
ATOM 1485 N N . GLN A 1 196 ? -6.475 -15.627 22.020 1.00 87.50 196 GLN A N 1
ATOM 1486 C CA . GLN A 1 196 ? -6.889 -16.869 22.703 1.00 87.50 196 GLN A CA 1
ATOM 1487 C C . GLN A 1 196 ? -7.249 -16.657 24.181 1.00 87.50 196 GLN A C 1
ATOM 1489 O O . GLN A 1 196 ? -7.962 -17.470 24.762 1.00 87.50 196 GLN A O 1
ATOM 1494 N N . ARG A 1 197 ? -6.711 -15.603 24.809 1.00 85.25 197 ARG A N 1
ATOM 1495 C CA . ARG A 1 197 ? -6.745 -15.393 26.266 1.00 85.25 197 ARG A CA 1
ATOM 1496 C C . ARG A 1 197 ? -7.692 -14.274 26.701 1.00 85.25 197 ARG A C 1
ATOM 1498 O O . ARG A 1 197 ? -7.731 -13.948 27.884 1.00 85.25 197 ARG A O 1
ATOM 1505 N N . ARG A 1 198 ? -8.433 -13.660 25.772 1.00 84.19 198 ARG A N 1
ATOM 1506 C CA . ARG A 1 198 ? -9.388 -12.578 26.064 1.00 84.19 198 ARG A CA 1
ATOM 1507 C C . ARG A 1 198 ? -10.827 -13.007 25.799 1.00 84.19 198 ARG A C 1
ATOM 1509 O O . ARG A 1 198 ? -11.119 -13.770 24.883 1.00 84.19 198 ARG A O 1
ATOM 1516 N N . TYR A 1 199 ? -11.738 -12.457 26.595 1.00 85.62 199 TYR A N 1
ATOM 1517 C CA . TYR A 1 199 ? -13.172 -12.619 26.401 1.00 85.62 199 TYR A CA 1
ATOM 1518 C C . TYR A 1 199 ? -13.631 -11.941 25.101 1.00 85.62 199 TYR A C 1
ATOM 1520 O O . TYR A 1 199 ? -13.437 -10.741 24.920 1.00 85.62 199 TYR A O 1
ATOM 1528 N N . MET A 1 200 ? -14.293 -12.691 24.216 1.00 87.62 200 MET A N 1
ATOM 1529 C CA . MET A 1 200 ? -14.997 -12.110 23.068 1.00 87.62 200 MET A CA 1
ATOM 1530 C C . MET A 1 200 ? -16.355 -11.553 23.508 1.00 87.62 200 MET A C 1
ATOM 1532 O O . MET A 1 200 ? -17.190 -12.298 24.040 1.00 87.62 200 MET A O 1
ATOM 1536 N N . SER A 1 201 ? -16.607 -10.270 23.230 1.00 87.75 201 SER A N 1
ATOM 1537 C CA . SER A 1 201 ? -17.917 -9.644 23.452 1.00 87.75 201 SER A CA 1
ATOM 1538 C C . SER A 1 201 ? -19.015 -10.299 22.598 1.00 87.75 201 SER A C 1
ATOM 1540 O O . SER A 1 201 ? -18.729 -11.048 21.661 1.00 87.75 201 SER A O 1
ATOM 1542 N N . VAL A 1 202 ? -20.288 -10.013 22.893 1.00 88.00 202 VAL A N 1
ATOM 1543 C CA . VAL A 1 202 ? -21.414 -10.518 22.082 1.00 88.00 202 VAL A CA 1
ATOM 1544 C C . VAL A 1 202 ? -21.317 -10.001 20.640 1.00 88.00 202 VAL A C 1
ATOM 1546 O O . VAL A 1 202 ? -21.486 -10.780 19.705 1.00 88.00 202 VAL A O 1
ATOM 1549 N N . ALA A 1 203 ? -20.934 -8.734 20.449 1.00 87.81 203 ALA A N 1
ATOM 1550 C CA . ALA A 1 203 ? -20.718 -8.137 19.131 1.00 87.81 203 ALA A CA 1
ATOM 1551 C C . ALA A 1 203 ? -19.516 -8.768 18.393 1.00 87.81 203 ALA A C 1
ATOM 1553 O O . ALA A 1 203 ? -19.620 -9.108 17.214 1.00 87.81 203 ALA A O 1
ATOM 1554 N N . THR A 1 204 ? -18.409 -9.033 19.099 1.00 90.69 204 THR A N 1
ATOM 1555 C CA . THR A 1 204 ? -17.239 -9.748 18.551 1.00 90.69 204 THR A CA 1
ATOM 1556 C C . THR A 1 204 ? -17.611 -11.170 18.110 1.00 90.69 204 THR A C 1
ATOM 1558 O O . THR A 1 204 ? -17.220 -11.604 17.029 1.00 90.69 204 THR A O 1
ATOM 1561 N N . LYS A 1 205 ? -18.411 -11.891 18.910 1.00 91.25 205 LYS A N 1
ATOM 1562 C CA . LYS A 1 205 ? -18.938 -13.226 18.571 1.00 91.25 205 LYS A CA 1
ATOM 1563 C C . LYS A 1 205 ? -19.872 -13.182 17.358 1.00 91.25 205 LYS A C 1
ATOM 1565 O O . LYS A 1 205 ? -19.791 -14.066 16.508 1.00 91.25 205 LYS A O 1
ATOM 1570 N N . ALA A 1 206 ? -20.724 -12.160 17.256 1.00 90.38 206 ALA A N 1
ATOM 1571 C CA . ALA A 1 206 ? -21.641 -11.988 16.134 1.00 90.38 206 ALA A CA 1
ATOM 1572 C C . ALA A 1 206 ? -20.894 -11.774 14.808 1.00 90.38 206 ALA A C 1
ATOM 1574 O O . ALA A 1 206 ? -21.172 -12.493 13.844 1.00 90.38 206 ALA A O 1
ATOM 1575 N N . ILE A 1 207 ? -19.901 -10.873 14.766 1.00 91.31 207 ILE A N 1
ATOM 1576 C CA . ILE A 1 207 ? -19.112 -10.672 13.543 1.00 91.31 207 ILE A CA 1
ATOM 1577 C C . ILE A 1 207 ? -18.215 -11.877 13.235 1.00 91.31 207 ILE A C 1
ATOM 1579 O O . ILE A 1 207 ? -18.172 -12.306 12.088 1.00 91.31 207 ILE A O 1
ATOM 1583 N N . TYR A 1 208 ? -17.588 -12.509 14.237 1.00 92.00 208 TYR A N 1
ATOM 1584 C CA . TYR A 1 208 ? -16.822 -13.748 14.040 1.00 92.00 208 TYR A CA 1
ATOM 1585 C C . TYR A 1 208 ? -17.695 -14.843 13.403 1.00 92.00 208 TYR A C 1
ATOM 1587 O O . TYR A 1 208 ? -17.308 -15.444 12.403 1.00 92.00 208 TYR A O 1
ATOM 1595 N N . GLY A 1 209 ? -18.919 -15.043 13.905 1.00 90.19 209 GLY A N 1
ATOM 1596 C CA . GLY A 1 209 ? -19.890 -15.971 13.320 1.00 90.19 209 GLY A CA 1
ATOM 1597 C C . GLY A 1 209 ? -20.333 -15.599 11.898 1.00 90.19 209 GLY A C 1
ATOM 1598 O O . GLY A 1 209 ? -20.566 -16.488 11.083 1.00 90.19 209 GLY A O 1
ATOM 1599 N N . GLN A 1 210 ? -20.415 -14.307 11.564 1.00 88.31 210 GLN A N 1
ATOM 1600 C CA . GLN A 1 210 ? -20.701 -13.853 10.199 1.00 88.31 210 GLN A CA 1
ATOM 1601 C C . GLN A 1 210 ? -19.532 -14.114 9.243 1.00 88.31 210 GLN A C 1
ATOM 1603 O O . GLN A 1 210 ? -19.764 -14.622 8.148 1.00 88.31 210 GLN A O 1
ATOM 1608 N N . LEU A 1 211 ? -18.290 -13.865 9.669 1.00 89.19 211 LEU A N 1
ATOM 1609 C CA . LEU A 1 211 ? -17.092 -14.203 8.895 1.00 89.19 211 LEU A CA 1
ATOM 1610 C C . LEU A 1 211 ? -16.995 -15.715 8.641 1.00 89.19 211 LEU A C 1
ATOM 1612 O O . LEU A 1 211 ? -16.688 -16.132 7.529 1.00 89.19 211 LEU A O 1
ATOM 1616 N N . LEU A 1 212 ? -17.331 -16.552 9.629 1.00 87.12 212 LEU A N 1
ATOM 1617 C CA . LEU A 1 212 ? -17.366 -18.005 9.432 1.00 87.12 212 LEU A CA 1
ATOM 1618 C C . LEU A 1 212 ? -18.445 -18.462 8.438 1.00 87.12 212 LEU A C 1
ATOM 1620 O O . LEU A 1 212 ? -18.192 -19.396 7.686 1.00 87.12 212 LEU A O 1
ATOM 1624 N N . ARG A 1 213 ? -19.612 -17.805 8.386 1.00 86.19 213 ARG A N 1
ATOM 1625 C CA . ARG A 1 213 ? -20.634 -18.092 7.359 1.00 86.19 213 ARG A CA 1
ATOM 1626 C C . ARG A 1 213 ? -20.208 -17.616 5.966 1.00 86.19 213 ARG A C 1
ATOM 1628 O O . ARG A 1 213 ? -20.473 -18.300 4.982 1.00 86.19 213 ARG A O 1
ATOM 1635 N N . ALA A 1 214 ? -19.516 -16.478 5.886 1.00 81.25 214 ALA A N 1
ATOM 1636 C CA . ALA A 1 214 ? -18.966 -15.954 4.636 1.00 81.25 214 ALA A CA 1
ATOM 1637 C C . ALA A 1 214 ? -17.833 -16.832 4.065 1.00 81.25 214 ALA A C 1
ATOM 1639 O O . ALA A 1 214 ? -17.670 -16.882 2.850 1.00 81.25 214 ALA A O 1
ATOM 1640 N N . ALA A 1 215 ? -17.099 -17.563 4.914 1.00 75.00 215 ALA A N 1
ATOM 1641 C CA . ALA A 1 215 ? -16.163 -18.601 4.477 1.00 75.00 215 ALA A CA 1
ATOM 1642 C C . ALA A 1 215 ? -16.887 -19.736 3.735 1.00 75.00 215 ALA A C 1
ATOM 1644 O O . ALA A 1 215 ? -16.561 -20.055 2.596 1.00 75.00 215 ALA A O 1
ATOM 1645 N N . THR A 1 216 ? -17.907 -20.317 4.375 1.00 67.75 216 THR A N 1
ATOM 1646 C CA . THR A 1 216 ? -18.620 -21.502 3.868 1.00 67.75 216 THR A CA 1
ATOM 1647 C C . THR A 1 216 ? -19.515 -21.226 2.661 1.00 67.75 216 THR A C 1
ATOM 1649 O O . THR A 1 216 ? -19.845 -22.150 1.932 1.00 67.75 216 THR A O 1
ATOM 1652 N N . GLY A 1 217 ? -19.921 -19.973 2.433 1.00 55.88 217 GLY A N 1
ATOM 1653 C CA . GLY A 1 217 ? -20.754 -19.608 1.281 1.00 55.88 217 GLY A CA 1
ATOM 1654 C C . GLY A 1 217 ? -20.009 -19.530 -0.058 1.00 55.88 217 GLY A C 1
ATOM 1655 O O . GLY A 1 217 ? -20.657 -19.397 -1.086 1.00 55.88 217 GLY A O 1
ATOM 1656 N N . SER A 1 218 ? -18.670 -19.592 -0.069 1.00 45.12 218 SER A N 1
ATOM 1657 C CA . SER A 1 218 ? -17.858 -19.329 -1.272 1.00 45.12 218 SER A CA 1
ATOM 1658 C C . SER A 1 218 ? -17.532 -20.573 -2.115 1.00 45.12 218 SER A C 1
ATOM 1660 O O . SER A 1 218 ? -16.807 -20.434 -3.097 1.00 45.12 218 SER A O 1
ATOM 1662 N N . GLU A 1 219 ? -18.018 -21.765 -1.747 1.00 34.75 219 GLU A N 1
ATOM 1663 C CA . GLU A 1 219 ? -17.760 -23.026 -2.474 1.00 34.75 219 GLU A CA 1
ATOM 1664 C C . GLU A 1 219 ? -18.862 -23.400 -3.489 1.00 34.75 219 GLU A C 1
ATOM 1666 O O . GLU A 1 219 ? -18.712 -24.387 -4.206 1.00 34.75 219 GLU A O 1
ATOM 1671 N N . ALA A 1 220 ? -19.960 -22.634 -3.558 1.00 30.09 220 ALA A N 1
ATOM 1672 C CA . ALA A 1 220 ? -21.110 -22.935 -4.419 1.00 30.09 220 ALA A CA 1
ATOM 1673 C C . ALA A 1 220 ? -20.984 -22.387 -5.857 1.00 30.09 220 ALA A C 1
ATOM 1675 O O . ALA A 1 220 ? -21.436 -23.040 -6.793 1.00 30.09 220 ALA A O 1
ATOM 1676 N N . ASP A 1 221 ? -20.339 -21.231 -6.041 1.00 28.89 221 ASP A N 1
ATOM 1677 C CA . ASP A 1 221 ? -20.187 -20.560 -7.344 1.00 28.89 221 ASP A CA 1
ATOM 1678 C C . ASP A 1 221 ? -18.854 -20.937 -8.025 1.00 28.89 221 ASP A C 1
ATOM 1680 O O . ASP A 1 221 ? -18.014 -20.088 -8.333 1.00 28.89 221 ASP A O 1
ATOM 1684 N N . GLY A 1 222 ? -18.630 -22.242 -8.211 1.00 28.33 222 GLY A N 1
ATOM 1685 C CA . GLY A 1 222 ? -17.467 -22.803 -8.905 1.00 28.33 222 GLY A CA 1
ATOM 1686 C C . GLY A 1 222 ? -17.885 -23.617 -10.128 1.00 28.33 222 GLY A C 1
ATOM 1687 O O . GLY A 1 222 ? -18.509 -24.664 -9.977 1.00 28.33 222 GLY A O 1
ATOM 1688 N N . ASP A 1 223 ? -17.532 -23.140 -11.325 1.00 27.75 223 ASP A N 1
ATOM 1689 C CA . ASP A 1 223 ? -17.913 -23.760 -12.601 1.00 27.75 223 ASP A CA 1
ATOM 1690 C C . ASP A 1 223 ? -17.373 -25.200 -12.765 1.00 27.75 223 ASP A C 1
ATOM 1692 O O . ASP A 1 223 ? -16.341 -25.593 -12.208 1.00 27.75 223 ASP A O 1
ATOM 1696 N N . GLY A 1 224 ? -18.117 -26.017 -13.508 1.00 31.41 224 GLY A N 1
ATOM 1697 C CA . GLY A 1 224 ? -18.008 -27.469 -13.509 1.00 31.41 224 GLY A CA 1
ATOM 1698 C C . GLY A 1 224 ? -16.918 -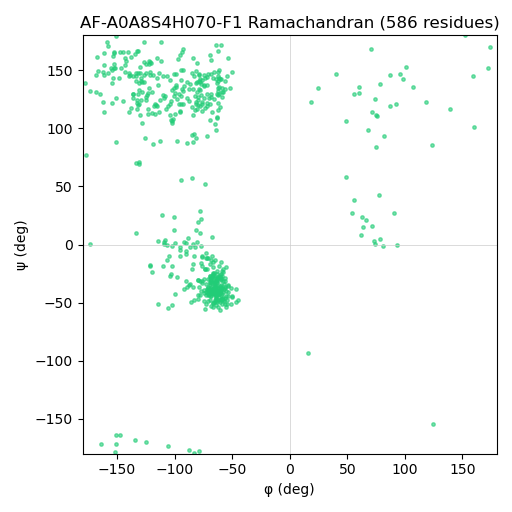28.027 -14.419 1.00 31.41 224 GLY A C 1
ATOM 1699 O O . GLY A 1 224 ? -17.201 -28.440 -15.538 1.00 31.41 224 GLY A O 1
ATOM 1700 N N . THR A 1 225 ? -15.689 -28.163 -13.918 1.00 29.56 225 THR A N 1
ATOM 1701 C CA . THR A 1 225 ? -14.701 -29.120 -14.466 1.00 29.56 225 THR A CA 1
ATOM 1702 C C . THR A 1 225 ? -13.733 -29.601 -13.380 1.00 29.56 225 THR A C 1
ATOM 1704 O O . THR A 1 225 ? -12.668 -29.033 -13.153 1.00 29.56 225 THR A O 1
ATOM 1707 N N . ARG A 1 226 ? -14.111 -30.677 -12.678 1.00 31.39 226 ARG A N 1
ATOM 1708 C CA . ARG A 1 226 ? -13.238 -31.411 -11.745 1.00 31.39 226 ARG A CA 1
ATOM 1709 C C . ARG A 1 226 ? -13.065 -32.851 -12.219 1.00 31.39 226 ARG A C 1
ATOM 1711 O O . ARG A 1 226 ? -13.796 -33.735 -11.777 1.00 31.39 226 ARG A O 1
ATOM 1718 N N . ASP A 1 227 ? -12.094 -33.073 -13.102 1.00 27.92 227 ASP A N 1
ATOM 1719 C CA . ASP A 1 227 ? -11.612 -34.427 -13.392 1.00 27.92 227 ASP A CA 1
ATOM 1720 C C . ASP A 1 227 ? -10.971 -35.049 -12.142 1.00 27.92 227 ASP A C 1
ATOM 1722 O O . ASP A 1 227 ? -10.350 -34.371 -11.319 1.00 27.92 227 ASP A O 1
ATOM 1726 N N . GLY A 1 228 ? -11.195 -36.349 -11.957 1.00 27.47 228 GLY A N 1
ATOM 1727 C CA . GLY A 1 228 ? -11.027 -36.996 -10.660 1.00 27.47 228 GLY A CA 1
ATOM 1728 C C . GLY A 1 228 ? -9.681 -37.685 -10.439 1.00 27.47 228 GLY A C 1
ATOM 1729 O O . GLY A 1 228 ? -9.390 -38.702 -11.063 1.00 27.47 228 GLY A O 1
ATOM 1730 N N . THR A 1 229 ? -8.946 -37.251 -9.412 1.00 27.44 229 THR A N 1
ATOM 1731 C CA . THR A 1 229 ? -7.989 -38.094 -8.672 1.00 27.44 229 THR A CA 1
ATOM 1732 C C . THR A 1 229 ? -8.322 -38.055 -7.178 1.00 27.44 229 THR A C 1
ATOM 1734 O O . THR A 1 229 ? -7.905 -37.181 -6.422 1.00 27.44 229 THR A O 1
ATOM 1737 N N . GLY A 1 230 ? -9.154 -38.999 -6.733 1.00 24.77 230 GLY A N 1
ATOM 1738 C CA . GLY A 1 230 ? -9.643 -39.034 -5.353 1.00 24.77 230 GLY A CA 1
ATOM 1739 C C . GLY A 1 230 ? -8.594 -39.540 -4.360 1.00 24.77 230 GLY A C 1
ATOM 1740 O O . GLY A 1 230 ? -8.168 -40.687 -4.449 1.00 24.77 230 GLY A O 1
ATOM 1741 N N . THR A 1 231 ? -8.249 -38.725 -3.360 1.00 26.27 231 THR A N 1
ATOM 1742 C CA . THR A 1 231 ? -7.532 -39.165 -2.151 1.00 26.27 231 THR A CA 1
ATOM 1743 C C . THR A 1 231 ? -8.372 -38.800 -0.930 1.00 26.27 231 THR A C 1
ATOM 1745 O O . THR A 1 231 ? -8.591 -37.623 -0.652 1.00 26.27 231 THR A O 1
ATOM 1748 N N . GLN A 1 232 ? -8.895 -39.802 -0.220 1.00 24.62 232 GLN A N 1
ATOM 1749 C CA . GLN A 1 232 ? -9.779 -39.582 0.929 1.00 24.62 232 GLN A CA 1
ATOM 1750 C C . GLN A 1 232 ? -9.000 -39.043 2.135 1.00 24.62 232 GLN A C 1
ATOM 1752 O O . GLN A 1 232 ? -8.097 -39.704 2.648 1.00 24.62 232 GLN A O 1
ATOM 1757 N N . LEU A 1 233 ? -9.391 -37.868 2.632 1.00 24.72 233 LEU A N 1
ATOM 1758 C CA . LEU A 1 233 ? -8.842 -37.307 3.863 1.00 24.72 233 LEU A CA 1
ATOM 1759 C C . LEU A 1 233 ? -9.579 -37.906 5.074 1.00 24.72 233 LEU A C 1
ATOM 1761 O O . LEU A 1 233 ? -10.654 -37.442 5.456 1.00 24.72 233 LEU A O 1
ATOM 1765 N N . LEU A 1 234 ? -9.021 -38.965 5.664 1.00 26.12 234 LEU A N 1
ATOM 1766 C CA . LEU A 1 234 ? -9.572 -39.575 6.877 1.00 26.12 234 LEU A CA 1
ATOM 1767 C C . LEU A 1 234 ? -9.399 -38.639 8.079 1.00 26.12 234 LEU A C 1
ATOM 1769 O O . LEU A 1 234 ? -8.285 -38.270 8.450 1.00 26.12 234 LEU A O 1
ATOM 1773 N N . ALA A 1 235 ? -10.516 -38.262 8.698 1.00 23.23 235 ALA A N 1
ATOM 1774 C CA . ALA A 1 235 ? -10.520 -37.409 9.877 1.00 23.23 235 ALA A CA 1
ATOM 1775 C C . ALA A 1 235 ? -10.126 -38.194 11.138 1.00 23.23 235 ALA A C 1
ATOM 1777 O O . ALA A 1 235 ? -10.744 -39.204 11.471 1.00 23.23 235 ALA A O 1
ATOM 1778 N N . ALA A 1 236 ? -9.156 -37.669 11.886 1.00 22.58 236 ALA A N 1
ATOM 1779 C CA . ALA A 1 236 ? -8.857 -38.085 13.250 1.00 22.58 236 ALA A CA 1
ATOM 1780 C C . ALA A 1 236 ? -8.813 -36.853 14.164 1.00 22.58 236 ALA A C 1
ATOM 1782 O O . ALA A 1 236 ? -8.342 -35.779 13.786 1.00 22.58 236 ALA A O 1
ATOM 1783 N N . SER A 1 237 ? -9.357 -36.989 15.368 1.00 20.58 237 SER A N 1
ATOM 1784 C CA . SER A 1 237 ? -9.409 -35.951 16.403 1.00 20.58 237 SER A CA 1
ATOM 1785 C C . SER A 1 237 ? -9.464 -36.627 17.779 1.00 20.58 237 SER A C 1
ATOM 1787 O O . SER A 1 237 ? -9.744 -37.824 17.852 1.00 20.58 237 SER A O 1
ATOM 1789 N N . PRO A 1 238 ? -9.027 -35.942 18.847 1.00 30.02 238 PRO A N 1
ATOM 1790 C CA . PRO A 1 238 ? -7.943 -36.509 19.646 1.00 30.02 238 PRO A CA 1
ATOM 1791 C C . PRO A 1 238 ? -8.406 -37.272 20.889 1.00 30.02 238 PRO A C 1
ATOM 1793 O O . PRO A 1 238 ? -9.472 -37.017 21.444 1.00 30.02 238 PRO A O 1
ATOM 1796 N N . THR A 1 239 ? -7.532 -38.144 21.394 1.00 23.22 239 THR A N 1
ATOM 1797 C CA . THR A 1 239 ? -7.639 -38.724 22.738 1.00 23.22 239 THR A CA 1
ATOM 1798 C C . THR A 1 239 ? -6.404 -38.357 23.550 1.00 23.22 239 THR A C 1
ATOM 1800 O O . THR A 1 239 ? -5.276 -38.471 23.076 1.00 23.22 239 THR A O 1
ATOM 1803 N N . SER A 1 240 ? -6.625 -37.877 24.769 1.00 24.45 240 SER A N 1
ATOM 1804 C CA . SER A 1 240 ? -5.588 -37.477 25.716 1.00 24.45 240 SER A CA 1
ATOM 1805 C C . SER A 1 240 ? -5.190 -38.626 26.637 1.00 24.45 240 SER A C 1
ATOM 1807 O O . SER A 1 240 ? -6.072 -39.230 27.245 1.00 24.45 240 SER A O 1
ATOM 1809 N N . MET A 1 241 ? -3.891 -38.815 26.875 1.00 23.08 241 MET A N 1
ATOM 1810 C CA . MET A 1 241 ? -3.401 -39.263 28.184 1.00 23.08 241 MET A CA 1
ATOM 1811 C C . MET A 1 241 ? -1.973 -38.760 28.441 1.00 23.08 241 MET A C 1
ATOM 1813 O O . MET A 1 241 ? -1.479 -37.921 27.690 1.00 23.08 241 MET A O 1
ATOM 1817 N N . ASN A 1 242 ? -1.397 -39.118 29.588 1.00 22.47 242 ASN A N 1
ATOM 1818 C CA . ASN A 1 242 ? -0.546 -38.216 30.365 1.00 22.47 242 ASN A CA 1
ATOM 1819 C C . ASN A 1 242 ? 0.787 -38.859 30.804 1.00 22.47 242 ASN A C 1
ATOM 1821 O O . ASN A 1 242 ? 0.897 -40.078 30.825 1.00 22.47 242 ASN A O 1
ATOM 1825 N N . GLN A 1 243 ? 1.707 -38.007 31.273 1.00 24.16 243 GLN A N 1
ATOM 1826 C CA . GLN A 1 243 ? 2.846 -38.308 32.160 1.00 24.16 243 GLN A CA 1
ATOM 1827 C C . GLN A 1 243 ? 4.065 -39.114 31.640 1.00 24.16 243 GLN A C 1
ATOM 1829 O O . GLN A 1 243 ? 4.036 -40.330 31.513 1.00 24.16 243 GLN A O 1
ATOM 1834 N N . ALA A 1 244 ? 5.188 -38.378 31.598 1.00 23.88 244 ALA A N 1
ATOM 1835 C CA . ALA A 1 244 ? 6.373 -38.579 32.456 1.00 23.88 244 ALA A CA 1
ATOM 1836 C C . ALA A 1 244 ? 7.635 -39.316 31.937 1.00 23.88 244 ALA A C 1
ATOM 1838 O O . ALA A 1 244 ? 7.607 -40.166 31.058 1.00 23.88 244 ALA A O 1
ATOM 1839 N N . ASP A 1 245 ? 8.732 -38.897 32.580 1.00 23.98 245 ASP A N 1
ATOM 1840 C CA . ASP A 1 245 ? 10.042 -39.520 32.804 1.00 23.98 245 ASP A CA 1
ATOM 1841 C C . ASP A 1 245 ? 11.050 -39.766 31.654 1.00 23.98 245 ASP A C 1
ATOM 1843 O O . ASP A 1 245 ? 11.103 -40.804 31.009 1.00 23.98 245 ASP A O 1
ATOM 1847 N N . ALA A 1 246 ? 11.986 -38.806 31.592 1.00 23.91 246 ALA A N 1
ATOM 1848 C CA . ALA A 1 246 ? 13.394 -38.996 31.986 1.00 23.91 246 ALA A CA 1
ATOM 1849 C C . ALA A 1 246 ? 14.477 -39.412 30.955 1.00 23.91 246 ALA A C 1
ATOM 1851 O O . ALA A 1 246 ? 14.532 -40.530 30.466 1.00 23.91 246 ALA A O 1
ATOM 1852 N N . LEU A 1 247 ? 15.464 -38.504 30.875 1.00 24.06 247 LEU A N 1
ATOM 1853 C CA . LEU A 1 247 ? 16.921 -38.726 30.885 1.00 24.06 247 LEU A CA 1
ATOM 1854 C C . LEU A 1 247 ? 17.680 -39.306 29.665 1.00 24.06 247 LEU A C 1
ATOM 1856 O O . LEU A 1 247 ? 17.539 -40.460 29.284 1.00 24.06 247 LEU A O 1
ATOM 1860 N N . ASP A 1 248 ? 18.678 -38.491 29.291 1.00 23.03 248 ASP A N 1
ATOM 1861 C CA . ASP A 1 248 ? 20.078 -38.833 28.972 1.00 23.03 248 ASP A CA 1
ATOM 1862 C C . ASP A 1 248 ? 20.527 -39.055 27.511 1.00 23.03 248 ASP A C 1
ATOM 1864 O O . ASP A 1 248 ? 19.816 -39.590 26.669 1.00 23.03 248 ASP A O 1
ATOM 1868 N N . GLY A 1 249 ? 21.786 -38.657 27.277 1.00 22.61 249 GLY A N 1
ATOM 1869 C CA . GLY A 1 249 ? 22.728 -39.362 26.408 1.00 22.61 249 GLY A CA 1
ATOM 1870 C C . GLY A 1 249 ? 22.745 -39.044 24.909 1.00 22.61 249 GLY A C 1
ATOM 1871 O O . GLY A 1 249 ? 21.830 -39.398 24.174 1.00 22.61 249 GLY A O 1
ATOM 1872 N N . GLY A 1 250 ? 23.897 -38.561 24.423 1.00 23.75 250 GLY A N 1
ATOM 1873 C CA . GLY A 1 250 ? 24.397 -38.960 23.097 1.00 23.75 250 GLY A CA 1
ATOM 1874 C C . GLY A 1 250 ? 24.672 -37.853 22.078 1.00 23.75 250 GLY A C 1
ATOM 1875 O O . GLY A 1 250 ? 23.880 -37.626 21.168 1.00 23.75 250 GLY A O 1
ATOM 1876 N N . ASP A 1 251 ? 25.871 -37.269 22.132 1.00 22.33 251 ASP A N 1
ATOM 1877 C CA . ASP A 1 251 ? 26.511 -36.727 20.927 1.00 22.33 251 ASP A CA 1
ATOM 1878 C C . ASP A 1 251 ? 26.800 -37.858 19.927 1.00 22.33 251 ASP A C 1
ATOM 1880 O O . ASP A 1 251 ? 27.360 -38.893 20.299 1.00 22.33 251 ASP A O 1
ATOM 1884 N N . THR A 1 252 ? 26.568 -37.633 18.631 1.00 25.12 252 THR A N 1
ATOM 1885 C CA . THR A 1 252 ? 27.480 -38.167 17.603 1.00 25.12 252 THR A CA 1
ATOM 1886 C C . THR A 1 252 ? 27.441 -37.333 16.324 1.00 25.12 252 THR A C 1
ATOM 1888 O O . THR A 1 252 ? 26.407 -37.174 15.682 1.00 25.12 252 THR A O 1
ATOM 1891 N N . SER A 1 253 ? 28.603 -36.806 15.938 1.00 21.92 253 SER A N 1
ATOM 1892 C CA . SER A 1 253 ? 28.859 -36.261 14.595 1.00 21.92 253 SER A CA 1
ATOM 1893 C C . SER A 1 253 ? 29.340 -37.372 13.639 1.00 21.92 253 SER A C 1
ATOM 1895 O O . SER A 1 253 ? 29.513 -38.502 14.083 1.00 21.92 253 SER A O 1
ATOM 1897 N N . ILE A 1 254 ? 29.673 -37.005 12.383 1.00 23.61 254 ILE A N 1
ATOM 1898 C CA . ILE A 1 254 ? 30.305 -37.799 11.286 1.00 23.61 254 ILE A CA 1
ATOM 1899 C C . ILE A 1 254 ? 29.301 -38.359 10.244 1.00 23.61 254 ILE A C 1
ATOM 1901 O O . ILE A 1 254 ? 28.247 -38.844 10.622 1.00 23.61 254 ILE A O 1
ATOM 1905 N N . SER A 1 255 ? 29.576 -38.417 8.924 1.00 21.62 255 SER A N 1
ATOM 1906 C CA . SER A 1 255 ? 30.256 -37.470 8.003 1.00 21.62 255 SER A CA 1
ATOM 1907 C C . SER A 1 255 ? 30.044 -37.877 6.517 1.00 21.62 255 SER A C 1
ATOM 1909 O O . SER A 1 255 ? 29.799 -39.041 6.229 1.00 21.62 255 SER A O 1
ATOM 1911 N N . THR A 1 256 ? 30.257 -36.932 5.592 1.00 22.94 256 THR A N 1
ATOM 1912 C CA . THR A 1 256 ? 30.862 -37.090 4.239 1.00 22.94 256 THR A CA 1
ATOM 1913 C C . THR A 1 256 ? 30.408 -38.191 3.247 1.00 22.94 256 THR A C 1
ATOM 1915 O O . THR A 1 256 ? 30.919 -39.303 3.269 1.00 22.94 256 THR A O 1
ATOM 1918 N N . ALA A 1 257 ? 29.670 -37.782 2.203 1.00 24.41 257 ALA A N 1
ATOM 1919 C CA . ALA A 1 257 ? 29.842 -38.166 0.778 1.00 24.41 257 ALA A CA 1
ATOM 1920 C C . ALA A 1 257 ? 28.953 -37.226 -0.074 1.00 24.41 257 ALA A C 1
ATOM 1922 O O . ALA A 1 257 ? 27.813 -36.993 0.309 1.00 24.41 257 ALA A O 1
ATOM 1923 N N . ARG A 1 258 ? 29.333 -36.555 -1.174 1.00 22.78 258 ARG A N 1
ATOM 1924 C CA . ARG A 1 258 ? 30.490 -36.556 -2.099 1.00 22.78 258 ARG A CA 1
ATOM 1925 C C . ARG A 1 258 ? 30.565 -37.722 -3.098 1.00 22.78 258 ARG A C 1
ATOM 1927 O O . ARG A 1 258 ? 31.328 -38.660 -2.911 1.00 22.78 258 ARG A O 1
ATOM 1934 N N . ILE A 1 259 ? 29.853 -37.571 -4.220 1.00 24.38 259 ILE A N 1
ATOM 1935 C CA . ILE A 1 259 ? 30.026 -38.341 -5.465 1.00 24.38 259 ILE A CA 1
ATOM 1936 C C . ILE A 1 259 ? 30.312 -37.358 -6.613 1.00 24.38 259 ILE A C 1
ATOM 1938 O O . ILE A 1 259 ? 29.646 -36.331 -6.719 1.00 24.38 259 ILE A O 1
ATOM 1942 N N . ILE A 1 260 ? 31.303 -37.664 -7.461 1.00 23.06 260 ILE A N 1
ATOM 1943 C CA . ILE A 1 260 ? 31.623 -36.932 -8.699 1.00 23.06 260 ILE A CA 1
ATOM 1944 C C . ILE A 1 260 ? 31.987 -37.943 -9.798 1.00 23.06 260 ILE A C 1
ATOM 1946 O O . ILE A 1 260 ? 33.037 -38.574 -9.723 1.00 23.06 260 ILE A O 1
ATOM 1950 N N . ALA A 1 261 ? 31.157 -38.035 -10.837 1.00 24.48 261 ALA A N 1
ATOM 1951 C CA . ALA A 1 261 ? 31.502 -38.469 -12.198 1.00 24.48 261 ALA A CA 1
ATOM 1952 C C . ALA A 1 261 ? 30.363 -37.966 -13.110 1.00 24.48 261 ALA A C 1
ATOM 1954 O O . ALA A 1 261 ? 29.204 -38.243 -12.827 1.00 24.48 261 ALA A O 1
ATOM 1955 N N . LYS A 1 262 ? 30.561 -37.039 -14.054 1.00 24.12 262 LYS A N 1
ATOM 1956 C CA . LYS A 1 262 ? 31.460 -37.019 -15.225 1.00 24.12 262 LYS A CA 1
ATOM 1957 C C . LYS A 1 262 ? 30.949 -37.903 -16.370 1.00 24.12 262 LYS A C 1
ATOM 1959 O O . LYS A 1 262 ? 31.061 -39.119 -16.311 1.00 24.12 262 LYS A O 1
ATOM 1964 N N . ASN A 1 263 ? 30.526 -37.255 -17.455 1.00 25.03 263 ASN A N 1
ATOM 1965 C CA . ASN A 1 263 ? 30.578 -37.802 -18.811 1.00 25.03 263 ASN A CA 1
ATOM 1966 C C . ASN A 1 263 ? 30.919 -36.664 -19.795 1.00 25.03 263 ASN A C 1
ATOM 1968 O O . ASN A 1 263 ? 30.611 -35.506 -19.515 1.00 25.03 263 ASN A O 1
ATOM 1972 N N . GLU A 1 264 ? 31.620 -36.963 -20.891 1.00 26.34 264 GLU A N 1
ATOM 1973 C CA . GLU A 1 264 ? 32.269 -35.964 -21.761 1.00 26.34 264 GLU A CA 1
ATOM 1974 C C . GLU A 1 264 ? 31.928 -36.150 -23.252 1.00 26.34 264 GLU A C 1
ATOM 1976 O O . GLU A 1 264 ? 32.003 -37.265 -23.751 1.00 26.34 264 GLU A O 1
ATOM 1981 N N . ARG A 1 265 ? 31.724 -35.013 -23.947 1.00 26.66 265 ARG A N 1
ATOM 1982 C CA . ARG A 1 265 ? 31.978 -34.735 -25.386 1.00 26.66 265 ARG A CA 1
ATOM 1983 C C . ARG A 1 265 ? 31.265 -35.557 -26.477 1.00 26.66 265 ARG A C 1
ATOM 1985 O O . ARG A 1 265 ? 31.420 -36.768 -26.556 1.00 26.66 265 ARG A O 1
ATOM 1992 N N . ARG A 1 266 ? 30.675 -34.814 -27.429 1.00 26.06 266 ARG A N 1
ATOM 1993 C CA . ARG A 1 266 ? 30.818 -34.848 -28.914 1.00 26.06 266 ARG A CA 1
ATOM 1994 C C . ARG A 1 266 ? 29.569 -34.190 -29.541 1.00 26.06 266 ARG A C 1
ATOM 1996 O O . ARG A 1 266 ? 28.494 -34.328 -28.973 1.00 26.06 266 ARG A O 1
ATOM 2003 N N . ASP A 1 267 ? 29.611 -33.469 -30.661 1.00 23.86 267 ASP A N 1
ATOM 2004 C CA . ASP A 1 267 ? 30.741 -32.964 -31.459 1.00 23.86 267 ASP A CA 1
ATOM 2005 C C . ASP A 1 267 ? 30.345 -31.647 -32.182 1.00 23.86 267 ASP A C 1
ATOM 2007 O O . ASP A 1 267 ? 29.233 -31.145 -32.027 1.00 23.86 267 ASP A O 1
ATOM 2011 N N . GLN A 1 268 ? 31.290 -31.081 -32.937 1.00 24.95 268 GLN A N 1
ATOM 2012 C CA . GLN A 1 268 ? 31.141 -29.954 -33.882 1.00 24.95 268 GLN A CA 1
ATOM 2013 C C . GLN A 1 268 ? 30.204 -30.339 -35.067 1.00 24.95 268 GLN A C 1
ATOM 2015 O O . GLN A 1 268 ? 29.844 -31.506 -35.189 1.00 24.95 268 GLN A O 1
ATOM 2020 N N . THR A 1 269 ? 29.743 -29.488 -35.996 1.00 24.72 269 THR A N 1
ATOM 2021 C CA . THR A 1 269 ? 30.092 -28.115 -36.464 1.00 24.72 269 THR A CA 1
ATOM 2022 C C . THR A 1 269 ? 28.770 -27.463 -36.998 1.00 24.72 269 THR A C 1
ATOM 2024 O O . THR A 1 269 ? 27.710 -27.991 -36.680 1.00 24.72 269 THR A O 1
ATOM 2027 N N . SER A 1 270 ? 28.619 -26.372 -37.776 1.00 24.09 270 SER A N 1
ATOM 2028 C CA . SER A 1 270 ? 29.455 -25.366 -38.481 1.00 24.09 270 SER A CA 1
ATOM 2029 C C . SER A 1 270 ? 28.625 -24.085 -38.759 1.00 24.09 270 SER A C 1
ATOM 2031 O O . SER A 1 270 ? 27.425 -24.053 -38.503 1.00 24.09 270 SER A O 1
ATOM 2033 N N . ALA A 1 271 ? 29.257 -23.027 -39.289 1.00 25.97 271 ALA A N 1
ATOM 2034 C CA . ALA A 1 271 ? 28.626 -21.743 -39.638 1.00 25.97 271 ALA A CA 1
ATOM 2035 C C . ALA A 1 271 ? 28.144 -21.649 -41.106 1.00 25.97 271 ALA A C 1
ATOM 2037 O O . ALA A 1 271 ? 28.563 -22.450 -41.947 1.00 25.97 271 ALA A O 1
ATOM 2038 N N . ARG A 1 272 ? 27.344 -20.612 -41.421 1.00 26.27 272 ARG A N 1
ATOM 2039 C CA . ARG A 1 272 ? 27.257 -19.985 -42.758 1.00 26.27 272 ARG A CA 1
ATOM 2040 C C . ARG A 1 272 ? 26.639 -18.582 -42.720 1.00 26.27 272 ARG A C 1
ATOM 2042 O O . ARG A 1 272 ? 25.741 -18.328 -41.924 1.00 26.27 272 ARG A O 1
ATOM 2049 N N . ASP A 1 273 ? 27.119 -17.715 -43.605 1.00 25.50 273 ASP A N 1
ATOM 2050 C CA . ASP A 1 273 ? 26.694 -16.322 -43.783 1.00 25.50 273 ASP A CA 1
ATOM 2051 C C . ASP A 1 273 ? 25.449 -16.163 -44.674 1.00 25.50 273 ASP A C 1
ATOM 2053 O O . ASP A 1 273 ? 25.171 -16.999 -45.537 1.00 25.50 273 ASP A O 1
ATOM 2057 N N . SER A 1 274 ? 24.786 -15.008 -44.559 1.00 25.69 274 SER A N 1
ATOM 2058 C CA . SER A 1 274 ? 24.007 -14.391 -45.646 1.00 25.69 274 SER A CA 1
ATOM 2059 C C . SER A 1 274 ? 23.914 -12.872 -45.443 1.00 25.69 274 SER A C 1
ATOM 2061 O O . SER A 1 274 ? 23.745 -12.411 -44.316 1.00 25.69 274 SER A O 1
ATOM 2063 N N . THR A 1 275 ? 24.045 -12.093 -46.520 1.00 25.39 275 THR A N 1
ATOM 2064 C CA . THR A 1 275 ? 24.335 -10.646 -46.488 1.00 25.39 275 THR A CA 1
ATOM 2065 C C . THR A 1 275 ? 23.173 -9.741 -46.916 1.00 25.39 275 THR A C 1
ATOM 2067 O O . THR A 1 275 ? 22.477 -10.069 -47.865 1.00 25.39 275 THR A O 1
ATOM 2070 N N . ALA A 1 276 ? 23.084 -8.575 -46.262 1.00 24.28 276 ALA A N 1
ATOM 2071 C CA . ALA A 1 276 ? 22.655 -7.240 -46.728 1.00 24.28 276 ALA A CA 1
ATOM 2072 C C . ALA A 1 276 ? 21.705 -7.050 -47.943 1.00 24.28 276 ALA A C 1
ATOM 2074 O O . ALA A 1 276 ? 22.003 -7.474 -49.055 1.00 24.28 276 ALA A O 1
ATOM 2075 N N . GLU A 1 277 ? 20.712 -6.163 -47.762 1.00 22.94 277 GLU A N 1
ATOM 2076 C CA . GLU A 1 277 ? 20.089 -5.350 -48.827 1.00 22.94 277 GLU A CA 1
ATOM 2077 C C . GLU A 1 277 ? 20.036 -3.850 -48.439 1.00 22.94 277 GLU A C 1
ATOM 2079 O O . GLU A 1 277 ? 20.040 -3.497 -47.259 1.00 22.94 277 GLU A O 1
ATOM 2084 N N . ILE A 1 278 ? 20.042 -2.969 -49.452 1.00 24.48 278 ILE A N 1
ATOM 2085 C CA . ILE A 1 278 ? 20.054 -1.482 -49.419 1.00 24.48 278 ILE A CA 1
ATOM 2086 C C . ILE A 1 278 ? 19.573 -1.006 -50.813 1.00 24.48 278 ILE A C 1
ATOM 2088 O O . ILE A 1 278 ? 19.743 -1.756 -51.769 1.00 24.48 278 ILE A O 1
ATOM 2092 N N . VAL A 1 279 ? 18.984 0.164 -51.104 1.00 26.28 279 VAL A N 1
ATOM 2093 C CA . VAL A 1 279 ? 18.773 1.519 -50.507 1.00 26.28 279 VAL A CA 1
ATOM 2094 C C . VAL A 1 279 ? 17.369 2.012 -51.005 1.00 26.28 279 VAL A C 1
ATOM 2096 O O . VAL A 1 279 ? 16.673 1.171 -51.576 1.00 26.28 279 VAL A O 1
ATOM 2099 N N . PRO A 1 280 ? 16.906 3.298 -50.962 1.00 34.41 280 PRO A N 1
ATOM 2100 C CA . PRO A 1 280 ? 17.283 4.555 -50.259 1.00 34.41 280 PRO A CA 1
ATOM 2101 C C . PRO A 1 280 ? 16.075 5.150 -49.454 1.00 34.41 280 PRO A C 1
ATOM 2103 O O . PRO A 1 280 ? 15.047 4.498 -49.331 1.00 34.41 280 PRO A O 1
ATOM 2106 N N . GLY A 1 281 ? 16.045 6.368 -48.883 1.00 24.08 281 GLY A N 1
ATOM 2107 C CA . GLY A 1 281 ? 17.051 7.426 -48.685 1.00 24.08 281 GLY A CA 1
ATOM 2108 C C . GLY A 1 281 ? 16.500 8.857 -48.914 1.00 24.08 281 GLY A C 1
ATOM 2109 O O . GLY A 1 281 ? 16.127 9.199 -50.029 1.00 24.08 281 GLY A O 1
ATOM 2110 N N . MET A 1 282 ? 16.491 9.694 -47.866 1.00 25.25 282 MET A N 1
ATOM 2111 C CA . MET A 1 282 ? 16.263 11.161 -47.823 1.00 25.25 282 MET A CA 1
ATOM 2112 C C . MET A 1 282 ? 16.706 11.649 -46.423 1.00 25.25 282 MET A C 1
ATOM 2114 O O . MET A 1 282 ? 16.574 10.892 -45.469 1.00 25.25 282 MET A O 1
ATOM 2118 N N . GLY A 1 283 ? 17.209 12.863 -46.184 1.00 25.67 283 GLY A N 1
ATOM 2119 C CA . GLY A 1 283 ? 17.649 13.943 -47.073 1.00 25.67 283 GLY A CA 1
ATOM 2120 C C . GLY A 1 283 ? 18.293 15.051 -46.216 1.00 25.67 283 GLY A C 1
ATOM 2121 O O . GLY A 1 283 ? 17.744 15.416 -45.181 1.00 25.67 283 GLY A O 1
ATOM 2122 N N . VAL A 1 284 ? 19.480 15.545 -46.585 1.00 24.53 284 VAL A N 1
ATOM 2123 C CA . VAL A 1 284 ? 20.270 16.471 -45.741 1.00 24.53 284 VAL A CA 1
ATOM 2124 C C . VAL A 1 284 ? 19.761 17.909 -45.853 1.00 24.53 284 VAL A C 1
ATOM 2126 O O . VAL A 1 284 ? 19.515 18.386 -46.959 1.00 24.53 284 VAL A O 1
ATOM 2129 N N . ASN A 1 285 ? 19.723 18.645 -44.736 1.00 25.20 285 ASN A N 1
ATOM 2130 C CA . ASN A 1 285 ? 19.792 20.106 -44.772 1.00 25.20 285 ASN A CA 1
ATOM 2131 C C . ASN A 1 285 ? 20.573 20.658 -43.564 1.00 25.20 285 ASN A C 1
ATOM 2133 O O . ASN A 1 285 ? 20.225 20.387 -42.417 1.00 25.20 285 ASN A O 1
ATOM 2137 N N . THR A 1 286 ? 21.632 21.429 -43.821 1.00 27.47 286 THR A N 1
ATOM 2138 C CA . THR A 1 286 ? 22.530 22.004 -42.801 1.00 27.47 286 THR A CA 1
ATOM 2139 C C . THR A 1 286 ? 22.709 23.503 -43.040 1.00 27.47 286 THR A C 1
ATOM 2141 O O . THR A 1 286 ? 23.348 23.898 -44.017 1.00 27.47 286 THR A O 1
ATOM 2144 N N . GLY A 1 287 ? 22.175 24.340 -42.146 1.00 24.80 287 GLY A N 1
ATOM 2145 C CA . GLY A 1 287 ? 22.296 25.803 -42.206 1.00 24.80 287 GLY A CA 1
ATOM 2146 C C . GLY A 1 287 ? 23.402 26.351 -41.297 1.00 24.80 287 GLY A C 1
ATOM 2147 O O . GLY A 1 287 ? 23.508 25.949 -40.142 1.00 24.80 287 GLY A O 1
ATOM 2148 N N . ARG A 1 288 ? 24.216 27.285 -41.808 1.00 26.33 288 ARG A N 1
ATOM 2149 C CA . ARG A 1 288 ? 25.257 28.022 -41.059 1.00 26.33 288 ARG A CA 1
ATOM 2150 C C . ARG A 1 288 ? 24.789 29.432 -40.673 1.00 26.33 28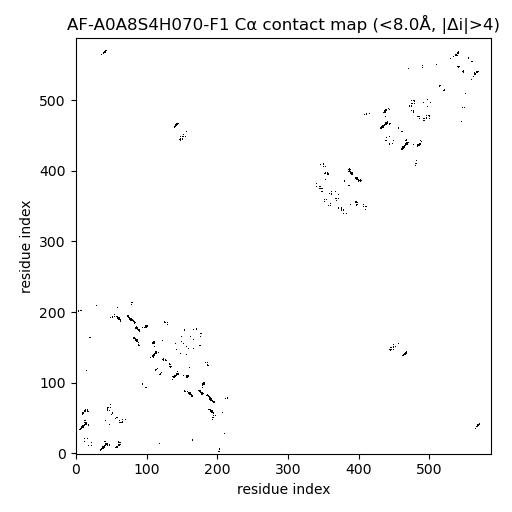8 ARG A C 1
ATOM 2152 O O . ARG A 1 288 ? 24.176 30.091 -41.502 1.00 26.33 288 ARG A O 1
ATOM 2159 N N . SER A 1 289 ? 25.243 29.919 -39.514 1.00 24.31 289 SER A N 1
ATOM 2160 C CA . SER A 1 289 ? 25.558 31.334 -39.203 1.00 24.31 289 SER A CA 1
ATOM 2161 C C . SER A 1 289 ? 26.461 31.349 -37.949 1.00 24.31 289 SER A C 1
ATOM 2163 O O . SER A 1 289 ? 26.174 30.602 -37.021 1.00 24.31 289 SER A O 1
ATOM 2165 N N . THR A 1 290 ? 27.682 31.914 -37.939 1.00 27.45 290 THR A N 1
ATOM 2166 C CA . THR A 1 290 ? 28.068 33.351 -37.791 1.00 27.45 290 THR A CA 1
ATOM 2167 C C . THR A 1 290 ? 27.504 34.002 -36.511 1.00 27.45 290 THR A C 1
ATOM 2169 O O . THR A 1 290 ? 26.298 33.931 -36.307 1.00 27.45 290 THR A O 1
ATOM 2172 N N . ASP A 1 291 ? 28.260 34.692 -35.641 1.00 28.39 291 ASP A N 1
ATOM 2173 C CA . ASP A 1 291 ? 29.642 35.215 -35.753 1.00 28.39 291 ASP A CA 1
ATOM 2174 C C . ASP A 1 291 ? 30.304 35.464 -34.354 1.00 28.39 291 ASP A C 1
ATOM 2176 O O . ASP A 1 291 ? 29.604 35.349 -33.345 1.00 28.39 291 ASP A O 1
ATOM 2180 N N . PRO A 1 292 ? 31.623 35.771 -34.236 1.00 35.84 292 PRO A N 1
ATOM 2181 C CA . PRO A 1 292 ? 32.380 35.655 -32.973 1.00 35.84 292 PRO A CA 1
ATOM 2182 C C . PRO A 1 292 ? 32.850 36.975 -32.306 1.00 35.84 292 PRO A C 1
ATOM 2184 O O . PRO A 1 292 ? 32.809 38.060 -32.881 1.00 35.84 292 PRO A O 1
ATOM 2187 N N . ARG A 1 293 ? 33.436 36.845 -31.101 1.00 26.19 293 ARG A N 1
ATOM 2188 C CA . ARG A 1 293 ? 34.445 37.752 -30.493 1.00 26.19 293 ARG A CA 1
ATOM 2189 C C . ARG A 1 293 ? 35.508 36.859 -29.820 1.00 26.19 293 ARG A C 1
ATOM 2191 O O . ARG A 1 293 ? 35.111 36.017 -29.028 1.00 26.19 293 ARG A O 1
ATOM 2198 N N . VAL A 1 294 ? 36.805 36.811 -30.155 1.00 24.95 294 VAL A N 1
ATOM 2199 C CA . VAL A 1 294 ? 37.849 37.809 -30.512 1.00 24.95 294 VAL A CA 1
ATOM 2200 C C . VAL A 1 294 ? 38.503 38.481 -29.294 1.00 24.95 294 VAL A C 1
ATOM 2202 O O . VAL A 1 294 ? 37.999 39.492 -28.817 1.00 24.95 294 VAL A O 1
ATOM 2205 N N . LEU A 1 295 ? 39.638 37.900 -28.858 1.00 24.48 295 LEU A N 1
ATOM 2206 C CA . LEU A 1 295 ? 40.866 38.465 -28.238 1.00 24.48 295 LEU A CA 1
ATOM 2207 C C . LEU A 1 295 ? 41.573 37.298 -27.497 1.00 24.48 295 LEU A C 1
ATOM 2209 O O . LEU A 1 295 ? 41.031 36.828 -26.507 1.00 24.48 295 LEU A O 1
ATOM 2213 N N . ALA A 1 296 ? 42.630 36.618 -27.968 1.00 23.08 296 ALA A N 1
ATOM 2214 C CA . ALA A 1 296 ? 43.876 36.960 -28.686 1.00 23.08 296 ALA A CA 1
ATOM 2215 C C . ALA A 1 296 ? 45.059 37.350 -27.765 1.00 23.08 296 ALA A C 1
ATOM 2217 O O . ALA A 1 296 ? 44.853 38.019 -26.760 1.00 23.08 296 ALA A O 1
ATOM 2218 N N . MET A 1 297 ? 46.281 36.984 -28.204 1.00 22.67 297 MET A N 1
ATOM 2219 C CA . MET A 1 297 ? 47.617 37.211 -27.594 1.00 22.67 297 MET A CA 1
ATOM 2220 C C . MET A 1 297 ? 48.030 36.279 -26.426 1.00 22.67 297 MET A C 1
ATOM 2222 O O . MET A 1 297 ? 47.215 36.015 -25.553 1.00 22.67 297 MET A O 1
ATOM 2226 N N . THR A 1 298 ? 49.274 35.765 -26.307 1.00 23.61 298 THR A N 1
ATOM 2227 C CA . THR A 1 298 ? 50.429 35.596 -27.248 1.00 23.61 298 THR A CA 1
ATOM 2228 C C . THR A 1 298 ? 51.512 34.673 -26.626 1.00 23.61 298 THR A C 1
ATOM 2230 O O . THR A 1 298 ? 51.722 34.804 -25.430 1.00 23.61 298 THR A O 1
ATOM 2233 N N . THR A 1 299 ? 52.216 33.855 -27.447 1.00 24.14 299 THR A N 1
ATOM 2234 C CA . THR A 1 299 ? 53.673 33.443 -27.433 1.00 24.14 299 THR A CA 1
ATOM 2235 C C . THR A 1 299 ? 54.417 33.120 -26.105 1.00 24.14 299 THR A C 1
ATOM 2237 O O . THR A 1 299 ? 54.211 33.814 -25.123 1.00 24.14 299 THR A O 1
ATOM 2240 N N . THR A 1 300 ? 55.398 32.206 -25.973 1.00 25.69 300 THR A N 1
ATOM 2241 C CA . THR A 1 300 ? 56.342 31.465 -26.871 1.00 25.69 300 THR A CA 1
ATOM 2242 C C . THR A 1 300 ? 56.439 29.970 -26.433 1.00 25.69 300 THR A C 1
ATOM 2244 O O . THR A 1 300 ? 55.948 29.643 -25.359 1.00 25.69 300 THR A O 1
ATOM 2247 N N . ASP A 1 301 ? 56.901 28.957 -27.191 1.00 26.70 301 ASP A N 1
ATOM 2248 C CA . ASP A 1 301 ? 58.211 28.707 -27.862 1.00 26.70 301 ASP A CA 1
ATOM 2249 C C . ASP A 1 301 ? 59.413 28.639 -26.870 1.00 26.70 301 ASP A C 1
ATOM 2251 O O . ASP A 1 301 ? 59.461 29.472 -25.966 1.00 26.70 301 ASP A O 1
ATOM 2255 N N . THR A 1 302 ? 60.396 27.706 -26.899 1.00 27.41 302 THR A N 1
ATOM 2256 C CA . THR A 1 302 ? 60.854 26.667 -27.881 1.00 27.41 302 THR A CA 1
ATOM 2257 C C . THR A 1 302 ? 61.596 25.460 -27.226 1.00 27.41 302 THR A C 1
ATOM 2259 O O . THR A 1 302 ? 62.388 25.691 -26.316 1.00 27.41 302 THR A O 1
ATOM 2262 N N . GLY A 1 303 ? 61.528 24.247 -27.822 1.00 25.98 303 GLY A N 1
ATOM 2263 C CA . GLY A 1 303 ? 62.590 23.188 -27.821 1.00 25.98 303 GLY A CA 1
ATOM 2264 C C . GLY A 1 303 ? 62.904 22.409 -26.514 1.00 25.98 303 GLY A C 1
ATOM 2265 O O . GLY A 1 303 ? 62.457 22.795 -25.445 1.00 25.98 303 GLY A O 1
ATOM 2266 N N . ALA A 1 304 ? 63.679 21.304 -26.496 1.00 26.30 304 ALA A N 1
ATOM 2267 C CA . ALA A 1 304 ? 64.145 20.360 -27.538 1.00 26.30 304 ALA A CA 1
ATOM 2268 C C . ALA A 1 304 ? 64.625 19.016 -26.889 1.00 26.30 304 ALA A C 1
ATOM 2270 O O . ALA A 1 304 ? 64.854 18.968 -25.684 1.00 26.30 304 ALA A O 1
ATOM 2271 N N . ALA A 1 305 ? 64.785 17.935 -27.671 1.00 28.72 305 ALA A N 1
ATOM 2272 C CA . ALA A 1 305 ? 65.283 16.595 -27.255 1.00 28.72 305 ALA A CA 1
ATOM 2273 C C . ALA A 1 305 ? 66.750 16.360 -27.745 1.00 28.72 305 ALA A C 1
ATOM 2275 O O . ALA A 1 305 ? 67.279 17.302 -28.343 1.00 28.72 305 ALA A O 1
ATOM 2276 N N . PRO A 1 306 ? 67.424 15.177 -27.623 1.00 43.53 306 PRO A N 1
ATOM 2277 C CA . PRO A 1 306 ? 67.063 13.875 -27.014 1.00 43.53 306 PRO A CA 1
ATOM 2278 C C . PRO A 1 306 ? 68.181 13.244 -26.118 1.00 43.53 306 PRO A C 1
ATOM 2280 O O . PRO A 1 306 ? 69.192 13.883 -25.843 1.00 43.53 306 PRO A O 1
ATOM 2283 N N . GLY A 1 307 ? 68.047 11.968 -25.713 1.00 26.61 307 GLY A N 1
ATOM 2284 C CA . GLY A 1 307 ? 69.135 11.159 -25.119 1.00 26.61 307 GLY A CA 1
ATOM 2285 C C . GLY A 1 307 ? 68.674 9.798 -24.563 1.00 26.61 307 GLY A C 1
ATOM 2286 O O . GLY A 1 307 ? 67.514 9.670 -24.176 1.00 26.61 307 GLY A O 1
ATOM 2287 N N . SER A 1 308 ? 69.557 8.793 -24.534 1.00 29.59 308 SER A N 1
ATOM 2288 C CA . SER A 1 308 ? 69.302 7.422 -24.042 1.00 29.59 308 SER A CA 1
ATOM 2289 C C . SER A 1 308 ? 70.252 7.026 -22.903 1.00 29.59 308 SER A C 1
ATOM 2291 O O . SER A 1 308 ? 71.315 7.626 -22.765 1.00 29.59 308 SER A O 1
ATOM 2293 N N . ASP A 1 309 ? 69.862 6.037 -22.087 1.00 26.83 309 ASP A N 1
ATOM 2294 C CA . ASP A 1 309 ? 70.566 4.741 -21.939 1.00 26.83 309 ASP A CA 1
ATOM 2295 C C . ASP A 1 309 ? 69.942 3.881 -20.813 1.00 26.83 309 ASP A C 1
ATOM 2297 O O . ASP A 1 309 ? 69.034 4.318 -20.102 1.00 26.83 309 ASP A O 1
ATOM 2301 N N . GLU A 1 310 ? 70.357 2.615 -20.712 1.00 31.52 310 GLU A N 1
ATOM 2302 C CA . GLU A 1 310 ? 69.756 1.596 -19.841 1.00 31.52 310 GLU A CA 1
ATOM 2303 C C . GLU A 1 310 ? 70.419 1.463 -18.449 1.00 31.52 310 GLU A C 1
ATOM 2305 O O . GLU A 1 310 ? 71.586 1.797 -18.248 1.00 31.52 310 GLU A O 1
ATOM 2310 N N . SER A 1 311 ? 69.695 0.768 -17.558 1.00 27.88 311 SER A N 1
ATOM 2311 C CA . SER A 1 311 ? 70.200 -0.235 -16.592 1.00 27.88 311 SER A CA 1
ATOM 2312 C C . SER A 1 311 ? 70.289 0.088 -15.080 1.00 27.88 311 SER A C 1
ATOM 2314 O O . SER A 1 311 ? 70.842 1.084 -14.631 1.00 27.88 311 SER A O 1
ATOM 2316 N N . THR A 1 312 ? 69.831 -0.917 -14.319 1.00 28.27 312 THR A N 1
ATOM 2317 C CA . THR A 1 312 ? 70.238 -1.354 -12.961 1.00 28.27 312 THR A CA 1
ATOM 2318 C C . THR A 1 312 ? 69.837 -0.563 -11.694 1.00 28.27 312 THR A C 1
ATOM 2320 O O . THR A 1 312 ? 70.340 0.507 -11.385 1.00 28.27 312 THR A O 1
ATOM 2323 N N . GLU A 1 313 ? 68.965 -1.218 -10.917 1.00 33.16 313 GLU A N 1
ATOM 2324 C CA . GLU A 1 313 ? 68.841 -1.297 -9.445 1.00 33.16 313 GLU A CA 1
ATOM 2325 C C . GLU A 1 313 ? 69.514 -0.259 -8.515 1.00 33.16 313 GLU A C 1
ATOM 2327 O O . GLU A 1 313 ? 70.731 -0.238 -8.354 1.00 33.16 313 GLU A O 1
ATOM 2332 N N . ALA A 1 314 ? 68.692 0.396 -7.680 1.00 29.88 314 ALA A N 1
ATOM 2333 C CA . ALA A 1 314 ? 68.864 0.411 -6.216 1.00 29.88 314 ALA A CA 1
ATOM 2334 C C . ALA A 1 314 ? 67.563 0.853 -5.512 1.00 29.88 314 ALA A C 1
ATOM 2336 O O . ALA A 1 314 ? 66.793 1.651 -6.044 1.00 29.88 314 ALA A O 1
ATOM 2337 N N . GLY A 1 315 ? 67.304 0.351 -4.300 1.00 41.56 315 GLY A N 1
ATOM 2338 C CA . GLY A 1 315 ? 66.119 0.726 -3.520 1.00 41.56 315 GLY A CA 1
ATOM 2339 C C . GLY A 1 315 ? 66.274 2.073 -2.804 1.00 41.56 315 GLY A C 1
ATOM 2340 O O . GLY A 1 315 ? 67.127 2.210 -1.931 1.00 41.56 315 GLY A O 1
ATOM 2341 N N . GLY A 1 316 ? 65.405 3.039 -3.116 1.00 31.95 316 GLY A N 1
ATOM 2342 C CA . GLY A 1 316 ? 65.277 4.313 -2.400 1.00 31.95 316 GLY A CA 1
ATOM 2343 C C . GLY A 1 316 ? 63.834 4.558 -1.951 1.00 31.95 316 GLY A C 1
ATOM 2344 O O . GLY A 1 316 ? 62.893 4.271 -2.690 1.00 31.95 316 GLY A O 1
ATOM 2345 N N . ALA A 1 317 ? 63.644 5.082 -0.737 1.00 33.91 317 ALA A N 1
ATOM 2346 C CA . ALA A 1 317 ? 62.324 5.507 -0.269 1.00 33.91 317 ALA A CA 1
ATOM 2347 C C . ALA A 1 317 ? 61.817 6.709 -1.098 1.00 33.91 317 ALA A C 1
ATOM 2349 O O . ALA A 1 317 ? 62.639 7.520 -1.534 1.00 33.91 317 ALA A O 1
ATOM 2350 N N . PRO A 1 318 ? 60.493 6.867 -1.307 1.00 31.64 318 PRO A N 1
ATOM 2351 C CA . PRO A 1 318 ? 59.961 7.979 -2.087 1.00 31.64 318 PRO A CA 1
ATOM 2352 C C . PRO A 1 318 ? 60.346 9.316 -1.447 1.00 31.64 318 PRO A C 1
ATOM 2354 O O . PRO A 1 318 ? 59.962 9.619 -0.315 1.00 31.64 318 PRO A O 1
ATOM 2357 N N . VAL A 1 319 ? 61.107 10.121 -2.190 1.00 38.72 319 VAL A N 1
ATOM 2358 C CA . VAL A 1 319 ? 61.471 11.478 -1.783 1.00 38.72 319 VAL A CA 1
ATOM 2359 C C . VAL A 1 319 ? 60.210 12.333 -1.827 1.00 38.72 319 VAL A C 1
ATOM 2361 O O . VAL A 1 319 ? 59.718 12.676 -2.901 1.00 38.72 319 VAL A O 1
ATOM 2364 N N . TYR A 1 320 ? 59.677 12.675 -0.654 1.00 38.69 320 TYR A N 1
ATOM 2365 C CA . TYR A 1 320 ? 58.584 13.634 -0.547 1.00 38.69 320 TYR A CA 1
ATOM 2366 C C . TYR A 1 320 ? 59.074 15.006 -1.014 1.00 38.69 320 TYR A C 1
ATOM 2368 O O . TYR A 1 320 ? 59.785 15.702 -0.288 1.00 38.69 320 TYR A O 1
ATOM 2376 N N . ALA A 1 321 ? 58.684 15.392 -2.229 1.00 43.72 321 ALA A N 1
ATOM 2377 C CA . ALA A 1 321 ? 58.846 16.757 -2.700 1.00 43.72 321 ALA A CA 1
ATOM 2378 C C . ALA A 1 321 ? 58.141 17.715 -1.727 1.00 43.72 321 ALA A C 1
ATOM 2380 O O . ALA A 1 321 ? 57.001 17.478 -1.317 1.00 43.72 321 ALA A O 1
ATOM 2381 N N . THR A 1 322 ? 58.816 18.801 -1.353 1.00 43.47 322 THR A N 1
ATOM 2382 C CA . THR A 1 322 ? 58.201 19.875 -0.567 1.00 43.47 322 THR A CA 1
ATOM 2383 C C . THR A 1 322 ? 57.001 20.432 -1.337 1.00 43.47 322 THR A C 1
ATOM 2385 O O . THR A 1 322 ? 57.175 20.785 -2.507 1.00 43.47 322 THR A O 1
ATOM 2388 N N . PRO A 1 323 ? 55.800 20.515 -0.733 1.00 42.59 323 PRO A N 1
ATOM 2389 C CA . PRO A 1 323 ? 54.614 20.978 -1.443 1.00 42.59 323 PRO A CA 1
ATOM 2390 C C . PRO A 1 323 ? 54.806 22.427 -1.925 1.00 42.59 323 PRO A C 1
ATOM 2392 O O . PRO A 1 323 ? 55.423 23.223 -1.208 1.00 42.59 323 PRO A O 1
ATOM 2395 N N . PRO A 1 324 ? 54.292 22.789 -3.116 1.00 42.16 324 PRO A N 1
ATOM 2396 C CA . PRO A 1 324 ? 54.398 24.150 -3.632 1.00 42.16 324 PRO A CA 1
ATOM 2397 C C . PRO A 1 324 ? 53.727 25.140 -2.673 1.00 42.16 324 PRO A C 1
ATOM 2399 O O . PRO A 1 324 ? 52.682 24.853 -2.092 1.00 42.16 324 PRO A O 1
ATOM 2402 N N . SER A 1 325 ? 54.319 26.326 -2.511 1.00 48.94 325 SER A N 1
ATOM 2403 C CA . SER A 1 325 ? 53.889 27.331 -1.528 1.00 48.94 325 SER A CA 1
ATOM 2404 C C . SER A 1 325 ? 52.653 28.137 -1.955 1.00 48.94 325 SER A C 1
ATOM 2406 O O . SER A 1 325 ? 52.502 29.301 -1.577 1.00 48.94 325 SER A O 1
ATOM 2408 N N . GLU A 1 326 ? 51.776 27.543 -2.758 1.00 51.59 326 GLU A N 1
ATOM 2409 C CA . GLU A 1 326 ? 50.482 28.121 -3.089 1.00 51.59 326 GLU A CA 1
ATOM 2410 C C . GLU A 1 326 ? 49.512 27.898 -1.928 1.00 51.59 326 GLU A C 1
ATOM 2412 O O . GLU A 1 326 ? 49.411 26.810 -1.355 1.00 51.59 326 GLU A O 1
ATOM 2417 N N . LYS A 1 327 ? 48.785 28.952 -1.551 1.00 49.53 327 LYS A N 1
ATOM 2418 C CA . LYS A 1 327 ? 47.723 28.830 -0.553 1.00 49.53 327 LYS A CA 1
ATOM 2419 C C . LYS A 1 327 ? 46.611 27.984 -1.161 1.00 49.53 327 LYS A C 1
ATOM 2421 O O . LYS A 1 327 ? 45.958 28.440 -2.098 1.00 49.53 327 LYS A O 1
ATOM 2426 N N . LEU A 1 328 ? 46.377 26.794 -0.604 1.00 50.31 328 LEU A N 1
ATOM 2427 C CA . LEU A 1 328 ? 45.184 26.012 -0.925 1.00 50.31 328 LEU A CA 1
ATOM 2428 C C . LEU A 1 328 ? 43.931 26.906 -0.795 1.00 50.31 328 LEU A C 1
ATOM 2430 O O . LEU A 1 328 ? 43.909 27.799 0.065 1.00 50.31 328 LEU A O 1
ATOM 2434 N N . PRO A 1 329 ? 42.877 26.665 -1.600 1.00 54.16 329 PRO A N 1
ATOM 2435 C CA . PRO A 1 329 ? 41.579 27.296 -1.376 1.00 54.16 329 PRO A CA 1
ATOM 2436 C C . PRO A 1 329 ? 41.104 27.037 0.061 1.00 54.16 329 PRO A C 1
ATOM 2438 O O . PRO A 1 329 ? 41.582 26.114 0.720 1.00 54.16 329 PRO A O 1
ATOM 2441 N N . ASN A 1 330 ? 40.168 27.860 0.545 1.00 49.72 330 ASN A N 1
ATOM 2442 C CA . ASN A 1 330 ? 39.796 27.986 1.963 1.00 49.72 330 ASN A CA 1
ATOM 2443 C C . ASN A 1 330 ? 38.968 26.795 2.512 1.00 49.72 330 ASN A C 1
ATOM 2445 O O . ASN A 1 330 ? 37.889 26.961 3.077 1.00 49.72 330 ASN A O 1
ATOM 2449 N N . ILE A 1 331 ? 39.479 25.585 2.300 1.00 55.75 331 ILE A N 1
ATOM 2450 C CA . ILE A 1 331 ? 39.002 24.300 2.790 1.00 55.75 331 ILE A CA 1
ATOM 2451 C C . ILE A 1 331 ? 39.310 24.243 4.284 1.00 55.75 331 ILE A C 1
ATOM 2453 O O . ILE A 1 331 ? 40.480 24.252 4.675 1.00 55.75 331 ILE A O 1
ATOM 2457 N N . ASP A 1 332 ? 38.287 24.120 5.133 1.00 57.69 332 ASP A N 1
ATOM 2458 C CA . ASP A 1 332 ? 38.544 23.801 6.535 1.00 57.69 332 ASP A CA 1
ATOM 2459 C C . ASP A 1 332 ? 38.997 22.339 6.655 1.00 57.69 332 ASP A C 1
ATOM 2461 O O . ASP A 1 332 ? 38.198 21.408 6.777 1.00 57.69 332 ASP A O 1
ATOM 2465 N N . LEU A 1 333 ? 40.315 22.138 6.648 1.00 53.22 333 LEU A N 1
ATOM 2466 C CA . LEU A 1 333 ? 40.959 20.842 6.864 1.00 53.22 333 LEU A CA 1
ATOM 2467 C C . LEU A 1 333 ? 40.526 20.190 8.191 1.00 53.22 333 LEU A C 1
ATOM 2469 O O . LEU A 1 333 ? 40.627 18.972 8.333 1.00 53.22 333 LEU A O 1
ATOM 2473 N N . ARG A 1 334 ? 39.982 20.958 9.151 1.00 54.12 334 ARG A N 1
ATOM 2474 C CA . ARG A 1 334 ? 39.397 20.416 10.385 1.00 54.12 334 ARG A CA 1
ATOM 2475 C C . ARG A 1 334 ? 38.118 19.626 10.117 1.00 54.12 334 ARG A C 1
ATOM 2477 O O . ARG A 1 334 ? 37.883 18.680 10.853 1.00 54.12 334 ARG A O 1
ATOM 2484 N N . LEU A 1 335 ? 37.316 19.956 9.103 1.00 53.09 335 LEU A N 1
ATOM 2485 C CA . LEU A 1 335 ? 36.154 19.142 8.719 1.00 53.09 335 LEU A CA 1
ATOM 2486 C C . LEU A 1 335 ? 36.609 17.811 8.108 1.00 53.09 335 LEU A C 1
ATOM 2488 O O . LEU A 1 335 ? 36.177 16.751 8.559 1.00 53.09 335 LEU A O 1
ATOM 2492 N N . LEU A 1 336 ? 37.559 17.857 7.167 1.00 50.00 336 LEU A N 1
ATOM 2493 C CA . LEU A 1 336 ? 38.108 16.662 6.510 1.00 50.00 336 LEU A CA 1
ATOM 2494 C C . LEU A 1 336 ? 38.838 15.710 7.476 1.00 50.00 336 LEU A C 1
ATOM 2496 O O . LEU A 1 336 ? 38.822 14.502 7.264 1.00 50.00 336 LEU A O 1
ATOM 2500 N N . GLN A 1 337 ? 39.449 16.227 8.547 1.00 55.31 337 GLN A N 1
ATOM 2501 C CA . GLN A 1 337 ? 40.179 15.420 9.536 1.00 55.31 337 GLN A CA 1
ATOM 2502 C C . GLN A 1 337 ? 39.364 15.024 10.784 1.00 55.31 337 GLN A C 1
ATOM 2504 O O . GLN A 1 337 ? 39.915 14.345 11.652 1.00 55.31 337 GLN A O 1
ATOM 2509 N N . LYS A 1 338 ? 38.096 15.450 10.938 1.00 61.75 338 LYS A N 1
ATOM 2510 C CA . LYS A 1 338 ? 37.351 15.278 12.209 1.00 61.75 338 LYS A CA 1
ATOM 2511 C C . LYS A 1 338 ? 35.925 14.737 12.113 1.00 61.75 338 LYS A C 1
ATOM 2513 O O . LYS A 1 338 ? 35.249 14.733 13.140 1.00 61.75 338 LYS A O 1
ATOM 2518 N N . LEU A 1 339 ? 35.445 14.251 10.966 1.00 76.38 339 LEU A N 1
ATOM 2519 C CA . LEU A 1 339 ? 34.208 13.458 10.977 1.00 76.38 339 LEU A CA 1
ATOM 2520 C C . LEU A 1 339 ? 34.446 12.187 11.821 1.00 76.38 339 LEU A C 1
ATOM 2522 O O . LEU A 1 339 ? 35.285 11.367 11.447 1.00 76.38 339 LEU A O 1
ATOM 2526 N N . PRO A 1 340 ? 33.750 11.990 12.959 1.00 83.38 340 PRO A N 1
ATOM 2527 C CA . PRO A 1 340 ? 34.069 10.913 13.901 1.00 83.38 340 PRO A CA 1
ATOM 2528 C C . PRO A 1 340 ? 33.556 9.534 13.438 1.00 83.38 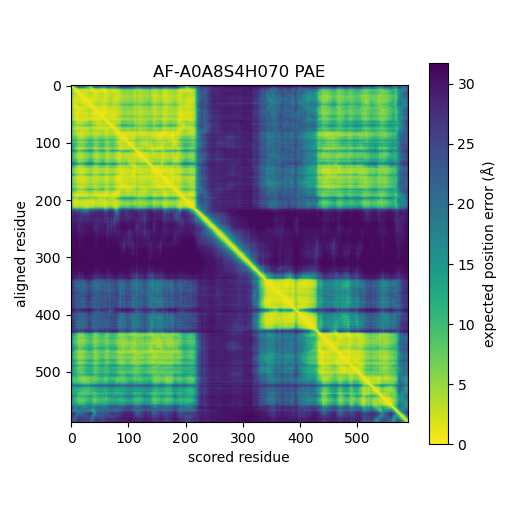340 PRO A C 1
ATOM 2530 O O . PRO A 1 340 ? 33.567 8.569 14.199 1.00 83.38 340 PRO A O 1
ATOM 2533 N N . PHE A 1 341 ? 33.087 9.423 12.196 1.00 88.88 341 PHE A N 1
ATOM 2534 C CA . PHE A 1 341 ? 32.411 8.255 11.645 1.00 88.88 341 PHE A CA 1
ATOM 2535 C C . PHE A 1 341 ? 32.806 8.002 10.189 1.00 88.88 341 PHE A C 1
ATOM 2537 O O . PHE A 1 341 ? 33.214 8.913 9.474 1.00 88.88 341 PHE A O 1
ATOM 2544 N N . SER A 1 342 ? 32.630 6.763 9.727 1.00 90.25 342 SER A N 1
ATOM 2545 C CA . SER A 1 342 ? 32.758 6.404 8.308 1.00 90.25 342 SER A CA 1
ATOM 2546 C C . SER A 1 342 ? 31.411 6.019 7.693 1.00 90.25 342 SER A C 1
ATOM 2548 O O . SER A 1 342 ? 30.506 5.563 8.395 1.00 90.25 342 SER A O 1
ATOM 2550 N N . LEU A 1 343 ? 31.287 6.117 6.364 1.00 89.50 343 LEU A N 1
ATOM 2551 C CA . LEU A 1 343 ? 30.076 5.693 5.644 1.00 89.50 343 LEU A CA 1
ATOM 2552 C C . LEU A 1 343 ? 29.719 4.217 5.911 1.00 89.50 343 LEU A C 1
ATOM 2554 O O . LEU A 1 343 ? 28.544 3.873 5.990 1.00 89.50 343 LEU A O 1
ATOM 2558 N N . VAL A 1 344 ? 30.703 3.341 6.147 1.00 90.25 344 VAL A N 1
ATOM 2559 C CA . VAL A 1 344 ? 30.460 1.934 6.531 1.00 90.25 344 VAL A CA 1
ATOM 2560 C C . VAL A 1 344 ? 29.790 1.833 7.909 1.00 90.25 344 VAL A C 1
ATOM 2562 O O . VAL A 1 344 ? 28.889 1.019 8.108 1.00 90.25 344 VAL A O 1
ATOM 2565 N N . GLN A 1 345 ? 30.185 2.680 8.864 1.00 93.31 345 GLN A N 1
ATOM 2566 C CA . GLN A 1 345 ? 29.561 2.734 10.190 1.00 93.31 345 GLN A CA 1
ATOM 2567 C C . GLN A 1 345 ? 28.140 3.304 10.123 1.00 93.31 345 GLN A C 1
ATOM 2569 O O . GLN A 1 345 ? 27.233 2.734 10.729 1.00 93.31 345 GLN A O 1
ATOM 2574 N N . LEU A 1 346 ? 27.932 4.368 9.339 1.00 93.88 346 LEU A N 1
ATOM 2575 C CA . LEU A 1 346 ? 26.605 4.939 9.097 1.00 93.88 346 LEU A CA 1
ATOM 2576 C C . LEU A 1 346 ? 25.677 3.952 8.363 1.00 93.88 346 LEU A C 1
ATOM 2578 O O . LEU A 1 346 ? 24.516 3.820 8.737 1.00 93.88 346 LEU A O 1
ATOM 2582 N N . SER A 1 347 ? 26.188 3.190 7.389 1.00 89.81 347 SER A N 1
ATOM 2583 C CA . SER A 1 347 ? 25.438 2.124 6.697 1.00 89.81 347 SER A CA 1
ATOM 2584 C C . SER A 1 347 ? 24.979 1.030 7.661 1.00 89.81 347 SER A C 1
ATOM 2586 O O . SER A 1 347 ? 23.808 0.647 7.659 1.00 89.81 347 SER A O 1
ATOM 2588 N N . ALA A 1 348 ? 25.890 0.547 8.514 1.00 90.56 348 ALA A N 1
ATOM 2589 C CA . ALA A 1 348 ? 25.592 -0.472 9.517 1.00 90.56 348 ALA A CA 1
ATOM 2590 C C . ALA A 1 348 ? 24.547 0.023 10.530 1.00 90.56 348 ALA A C 1
ATOM 2592 O O . ALA A 1 348 ? 23.606 -0.701 10.851 1.00 90.56 348 ALA A O 1
ATOM 2593 N N . PHE A 1 349 ? 24.667 1.273 10.985 1.00 94.25 349 PHE A N 1
ATOM 2594 C CA . PHE A 1 349 ? 23.676 1.909 11.849 1.00 94.25 349 PHE A CA 1
ATOM 2595 C C . PHE A 1 349 ? 22.308 2.056 11.166 1.00 94.25 349 PHE A C 1
ATOM 2597 O O . PHE A 1 349 ? 21.310 1.617 11.736 1.00 94.25 349 PHE A O 1
ATOM 2604 N N . ARG A 1 350 ? 22.255 2.585 9.933 1.00 90.44 350 ARG A N 1
ATOM 2605 C CA . ARG A 1 350 ? 21.013 2.751 9.156 1.00 90.44 350 ARG A CA 1
ATOM 2606 C C . ARG A 1 350 ? 20.259 1.429 9.007 1.00 90.44 350 ARG A C 1
ATOM 2608 O O . ARG A 1 350 ? 19.049 1.395 9.224 1.00 90.44 350 ARG A O 1
ATOM 2615 N N . LEU A 1 351 ? 20.957 0.336 8.692 1.00 84.12 351 LEU A N 1
ATOM 2616 C CA . LEU A 1 351 ? 20.343 -0.990 8.561 1.00 84.12 351 LEU A CA 1
ATOM 2617 C C . LEU A 1 351 ? 19.835 -1.543 9.902 1.00 84.12 351 LEU A C 1
ATOM 2619 O O . LEU A 1 351 ? 18.716 -2.049 9.952 1.00 84.12 351 LEU A O 1
ATOM 2623 N N . VAL A 1 352 ? 20.587 -1.399 11.001 1.00 89.88 352 VAL A N 1
ATOM 2624 C CA . VAL A 1 352 ? 20.115 -1.814 12.341 1.00 89.88 352 VAL A CA 1
ATOM 2625 C C . VAL A 1 352 ? 18.896 -0.998 12.781 1.00 89.88 352 VAL A C 1
ATOM 2627 O O . VAL A 1 352 ? 17.950 -1.571 13.321 1.00 89.88 352 VAL A O 1
ATOM 2630 N N . ALA A 1 353 ? 18.888 0.311 12.517 1.00 85.00 353 ALA A N 1
ATOM 2631 C CA . ALA A 1 353 ? 17.773 1.203 12.823 1.00 85.00 353 ALA A CA 1
ATOM 2632 C C . ALA A 1 353 ? 16.511 0.875 12.002 1.00 85.00 353 ALA A C 1
ATOM 2634 O O . ALA A 1 353 ? 15.414 0.841 12.552 1.00 85.00 353 ALA A O 1
ATOM 2635 N N . THR A 1 354 ? 16.669 0.580 10.707 1.00 79.12 354 THR A N 1
ATOM 2636 C CA . THR A 1 354 ? 15.552 0.280 9.789 1.00 79.12 354 THR A CA 1
ATOM 2637 C C . THR A 1 354 ? 14.959 -1.113 10.027 1.00 79.12 354 THR A C 1
ATOM 2639 O O . THR A 1 354 ? 13.744 -1.286 9.977 1.00 79.12 354 THR A O 1
ATOM 2642 N N . LEU A 1 355 ? 15.801 -2.117 10.301 1.00 82.19 355 LEU A N 1
ATOM 2643 C CA . LEU A 1 355 ? 15.382 -3.520 10.438 1.00 82.19 355 LEU A CA 1
ATOM 2644 C C . LEU A 1 355 ? 15.121 -3.944 11.897 1.00 82.19 355 LEU A C 1
ATOM 2646 O O . LEU A 1 355 ? 14.625 -5.045 12.138 1.00 82.19 355 LEU A O 1
ATOM 2650 N N . GLY A 1 356 ? 15.478 -3.108 12.880 1.00 83.31 356 GLY A N 1
ATOM 2651 C CA . GLY A 1 356 ? 15.306 -3.374 14.317 1.00 83.31 356 GLY A CA 1
ATOM 2652 C C . GLY A 1 356 ? 16.109 -4.571 14.851 1.00 83.31 356 GLY A C 1
ATOM 2653 O O . GLY A 1 356 ? 15.804 -5.084 15.929 1.00 83.31 356 GLY A O 1
ATOM 2654 N N . SER A 1 357 ? 17.099 -5.052 14.090 1.00 84.88 357 SER A N 1
ATOM 2655 C CA . SER A 1 357 ? 17.762 -6.349 14.274 1.00 84.88 357 SER A CA 1
ATOM 2656 C C . SER A 1 357 ? 19.212 -6.307 13.784 1.00 84.88 357 SER A C 1
ATOM 2658 O O . SER A 1 357 ? 19.478 -5.987 12.625 1.00 84.88 357 SER A O 1
ATOM 2660 N N . PHE A 1 358 ? 20.158 -6.685 14.651 1.00 87.75 358 PHE A N 1
ATOM 2661 C CA . PHE A 1 358 ? 21.576 -6.809 14.283 1.00 87.75 358 PHE A CA 1
ATOM 2662 C C . PHE A 1 358 ? 21.854 -7.986 13.332 1.00 87.75 358 PHE A C 1
ATOM 2664 O O . PHE A 1 358 ? 22.787 -7.893 12.540 1.00 87.75 358 PHE A O 1
ATOM 2671 N N . ASN A 1 359 ? 21.065 -9.068 13.387 1.00 84.62 359 ASN A N 1
ATOM 2672 C CA . ASN A 1 359 ? 21.209 -10.196 12.457 1.00 84.62 359 ASN A CA 1
ATOM 2673 C C . ASN A 1 359 ? 20.742 -9.791 11.058 1.00 84.62 359 ASN A C 1
ATOM 2675 O O . ASN A 1 359 ? 21.482 -9.936 10.094 1.00 84.62 359 ASN A O 1
ATOM 2679 N N . SER A 1 360 ? 19.559 -9.183 10.963 1.00 80.56 360 SER A N 1
ATOM 2680 C CA . SER A 1 360 ? 18.955 -8.815 9.678 1.00 80.56 360 SER A CA 1
ATOM 2681 C C . SER A 1 360 ? 19.721 -7.694 8.972 1.00 80.56 360 SER A C 1
ATOM 2683 O O . SER A 1 360 ? 19.814 -7.685 7.750 1.00 80.56 360 SER A O 1
ATOM 2685 N N . ALA A 1 361 ? 20.357 -6.794 9.728 1.00 79.44 361 ALA A N 1
ATOM 2686 C CA . ALA A 1 361 ? 21.306 -5.823 9.183 1.00 79.44 361 ALA A CA 1
ATOM 2687 C C . ALA A 1 361 ? 22.612 -6.458 8.666 1.00 79.44 361 ALA A C 1
ATOM 2689 O O . ALA A 1 361 ? 23.244 -5.901 7.771 1.00 79.44 361 ALA A O 1
ATOM 2690 N N . ALA A 1 362 ? 23.022 -7.604 9.217 1.00 83.50 362 ALA A N 1
ATOM 2691 C CA . ALA A 1 362 ? 24.199 -8.346 8.769 1.00 83.50 362 ALA A CA 1
ATOM 2692 C C . ALA A 1 362 ? 23.889 -9.181 7.517 1.00 83.50 362 ALA A C 1
ATOM 2694 O O . ALA A 1 362 ? 24.641 -9.123 6.549 1.00 83.50 362 ALA A O 1
ATOM 2695 N N . GLU A 1 363 ? 22.731 -9.850 7.504 1.00 80.06 363 GLU A N 1
ATOM 2696 C CA . GLU A 1 363 ? 22.144 -10.525 6.338 1.00 80.06 363 GLU A CA 1
ATOM 2697 C C . GLU A 1 363 ? 22.014 -9.554 5.150 1.00 80.06 363 GLU A C 1
ATOM 2699 O O . GLU A 1 363 ? 22.540 -9.829 4.076 1.00 80.06 363 GLU A O 1
ATOM 2704 N N . ALA A 1 364 ? 21.415 -8.374 5.360 1.00 71.94 364 ALA A N 1
ATOM 2705 C CA . ALA A 1 364 ? 21.219 -7.357 4.320 1.00 71.94 364 ALA A CA 1
ATOM 2706 C C . ALA A 1 364 ? 22.517 -6.709 3.791 1.00 71.94 364 ALA A C 1
ATOM 2708 O O . ALA A 1 364 ? 22.507 -6.128 2.708 1.00 71.94 364 ALA A O 1
ATOM 2709 N N . MET A 1 365 ? 23.627 -6.790 4.536 1.00 82.50 365 MET A N 1
ATOM 2710 C CA . MET A 1 365 ? 24.951 -6.307 4.109 1.00 82.50 365 MET A CA 1
ATOM 2711 C C . MET A 1 365 ? 25.878 -7.461 3.662 1.00 82.50 365 MET A C 1
ATOM 2713 O O . MET A 1 365 ? 27.001 -7.207 3.243 1.00 82.50 365 MET A O 1
ATOM 2717 N N . PHE A 1 366 ? 25.429 -8.723 3.723 1.00 85.50 366 PHE A N 1
ATOM 2718 C CA . PHE A 1 366 ? 26.234 -9.926 3.453 1.00 85.50 366 PHE A CA 1
ATOM 2719 C C . PHE A 1 366 ? 27.512 -10.038 4.316 1.00 85.50 366 PHE A C 1
ATOM 2721 O O . PHE A 1 366 ? 28.564 -10.481 3.857 1.00 85.50 366 PHE A O 1
ATOM 2728 N N . VAL A 1 367 ? 27.422 -9.653 5.594 1.00 89.38 367 VAL A N 1
ATOM 2729 C CA . VAL A 1 367 ? 28.529 -9.692 6.573 1.00 89.38 367 VAL A CA 1
ATOM 2730 C C . VAL A 1 367 ? 28.134 -10.444 7.847 1.00 89.38 367 VAL A C 1
ATOM 2732 O O . VAL A 1 367 ? 26.985 -10.832 8.037 1.00 89.38 367 VAL A O 1
ATOM 2735 N N . SER A 1 368 ? 29.083 -10.648 8.763 1.00 89.94 368 SER A N 1
ATOM 2736 C CA . SER A 1 368 ? 28.801 -11.269 10.061 1.00 89.94 368 SER A CA 1
ATOM 2737 C C . SER A 1 368 ? 28.162 -10.280 11.051 1.00 89.94 368 SER A C 1
ATOM 2739 O O . SER A 1 368 ? 28.494 -9.093 11.085 1.00 89.94 368 SER A O 1
ATOM 2741 N N . GLN A 1 369 ? 27.272 -10.762 11.924 1.00 91.31 369 GLN A N 1
ATOM 2742 C CA . GLN A 1 369 ? 26.666 -9.920 12.965 1.00 91.31 369 GLN A CA 1
ATOM 2743 C C . GLN A 1 369 ? 27.697 -9.238 13.895 1.00 91.31 369 GLN A C 1
ATOM 2745 O O . GLN A 1 369 ? 27.503 -8.055 14.208 1.00 91.31 369 GLN A O 1
ATOM 2750 N N . PRO A 1 370 ? 28.818 -9.883 14.289 1.00 91.44 370 PRO A N 1
ATOM 2751 C CA . PRO A 1 370 ? 29.870 -9.218 15.054 1.00 91.44 370 PRO A CA 1
ATOM 2752 C C . PRO A 1 370 ? 30.490 -8.014 14.332 1.00 91.44 370 PRO A C 1
ATOM 2754 O O . PRO A 1 370 ? 30.863 -7.047 14.996 1.00 91.44 370 PRO A O 1
ATOM 2757 N N . PHE A 1 371 ? 30.550 -8.015 12.993 1.00 90.38 371 PHE A N 1
ATOM 2758 C CA . PHE A 1 371 ? 31.010 -6.860 12.217 1.00 90.38 371 PHE A CA 1
ATOM 2759 C C . PHE A 1 371 ? 30.039 -5.677 12.344 1.00 90.38 371 PHE A C 1
ATOM 2761 O O . PHE A 1 371 ? 30.463 -4.593 12.744 1.00 90.38 371 PHE A O 1
ATOM 2768 N N . ILE A 1 372 ? 28.733 -5.888 12.125 1.00 91.88 372 ILE A N 1
ATOM 2769 C CA . ILE A 1 372 ? 27.708 -4.842 12.318 1.00 91.88 372 ILE A CA 1
ATOM 2770 C C . ILE A 1 372 ? 27.729 -4.316 13.759 1.00 91.88 372 ILE A C 1
ATOM 2772 O O . ILE A 1 372 ? 27.747 -3.103 13.979 1.00 91.88 372 ILE A O 1
ATOM 2776 N N . SER A 1 373 ? 27.794 -5.211 14.753 1.00 90.44 373 SER A N 1
ATOM 2777 C CA . SER A 1 373 ? 27.886 -4.812 16.162 1.00 90.44 373 SER A CA 1
ATOM 2778 C C . SER A 1 373 ? 29.164 -4.017 16.454 1.00 90.44 373 SER A C 1
ATOM 2780 O O . SER A 1 373 ? 29.110 -3.064 17.225 1.00 90.44 373 SER A O 1
ATOM 2782 N N . SER A 1 374 ? 30.298 -4.355 15.831 1.00 92.81 374 SER A N 1
ATOM 2783 C CA . SER A 1 374 ? 31.552 -3.601 15.957 1.00 92.81 374 SER A CA 1
ATOM 2784 C C . SER A 1 374 ? 31.473 -2.227 15.289 1.00 92.81 374 SER A C 1
ATOM 2786 O O . SER A 1 374 ? 31.981 -1.258 15.848 1.00 92.81 374 SER A O 1
ATOM 2788 N N . CYS A 1 375 ? 30.804 -2.104 14.140 1.00 93.44 375 CYS A N 1
ATOM 2789 C CA . CYS A 1 375 ? 30.599 -0.822 13.467 1.00 93.44 375 CYS A CA 1
ATOM 2790 C C . CYS A 1 375 ? 29.717 0.128 14.285 1.00 93.44 375 CYS A C 1
ATOM 2792 O O . CYS A 1 375 ? 30.140 1.254 14.544 1.00 93.44 375 CYS A O 1
ATOM 2794 N N . VAL A 1 376 ? 28.556 -0.326 14.771 1.00 93.25 376 VAL A N 1
ATOM 2795 C CA . VAL A 1 376 ? 27.678 0.505 15.619 1.00 93.25 376 VAL A CA 1
ATOM 2796 C C . VAL A 1 376 ? 28.367 0.848 16.947 1.00 93.25 376 VAL A C 1
ATOM 2798 O O . VAL A 1 376 ? 28.406 2.010 17.335 1.00 93.25 376 VAL A O 1
ATOM 2801 N N . SER A 1 377 ? 29.029 -0.108 17.608 1.00 92.56 377 SER A N 1
ATOM 2802 C CA . SER A 1 377 ? 29.786 0.177 18.839 1.00 92.56 377 SER A CA 1
ATOM 2803 C C . SER A 1 377 ? 31.093 0.957 18.621 1.00 92.56 377 SER A C 1
ATOM 2805 O O . SER A 1 377 ? 31.734 1.337 19.600 1.00 92.56 377 SER A O 1
ATOM 2807 N N . LYS A 1 378 ? 31.537 1.199 17.381 1.00 92.44 378 LYS A N 1
ATOM 2808 C CA . LYS A 1 378 ? 32.573 2.202 17.063 1.00 92.44 378 LYS A CA 1
ATOM 2809 C C . LYS A 1 378 ? 31.932 3.578 16.891 1.00 92.44 378 LYS A C 1
ATOM 2811 O O . LYS A 1 378 ? 32.358 4.501 17.573 1.00 92.44 378 LYS A O 1
ATOM 2816 N N . LEU A 1 379 ? 30.866 3.672 16.094 1.00 94.56 379 LEU A N 1
ATOM 2817 C CA . LEU A 1 379 ? 30.080 4.892 15.875 1.00 94.56 379 LEU A CA 1
ATOM 2818 C C . LEU A 1 379 ? 29.652 5.556 17.195 1.00 94.56 379 LEU A C 1
ATOM 2820 O O . LEU A 1 379 ? 29.936 6.728 17.413 1.00 94.56 379 LEU A O 1
ATOM 2824 N N . GLU A 1 380 ? 29.053 4.786 18.108 1.00 94.62 380 GLU A N 1
ATOM 2825 C CA . GLU A 1 380 ? 28.621 5.272 19.429 1.00 94.62 380 GLU A CA 1
ATOM 2826 C C . GLU A 1 380 ? 29.778 5.796 20.289 1.00 94.62 380 GLU A C 1
ATOM 2828 O O . GLU A 1 380 ? 29.634 6.796 20.987 1.00 94.62 380 GLU A O 1
ATOM 2833 N N . ARG A 1 381 ? 30.951 5.149 20.234 1.00 92.69 381 ARG A N 1
ATOM 2834 C CA . ARG A 1 381 ? 32.130 5.598 20.993 1.00 92.69 381 ARG A CA 1
ATOM 2835 C C . ARG A 1 381 ? 32.716 6.886 20.430 1.00 92.69 381 ARG A C 1
ATOM 2837 O O . ARG A 1 381 ? 33.108 7.742 21.212 1.00 92.69 381 ARG A O 1
ATOM 2844 N N . SER A 1 382 ? 32.768 7.025 19.109 1.00 89.31 382 SER A N 1
ATOM 2845 C CA . SER A 1 382 ? 33.310 8.225 18.469 1.00 89.31 382 SER A CA 1
ATOM 2846 C C . SER A 1 382 ? 32.363 9.428 18.549 1.00 89.31 382 SER A C 1
ATOM 2848 O O . SER A 1 382 ? 32.830 10.562 18.578 1.00 89.31 382 SER A O 1
ATOM 2850 N N . LEU A 1 383 ? 31.046 9.196 18.593 1.00 90.31 383 LEU A N 1
ATOM 2851 C CA . LEU A 1 383 ? 30.032 10.237 18.804 1.00 90.31 383 LEU A CA 1
ATOM 2852 C C . LEU A 1 383 ? 29.791 10.572 20.287 1.00 90.31 383 LEU A C 1
ATOM 2854 O O . LEU A 1 383 ? 29.180 11.592 20.584 1.00 90.31 383 LEU A O 1
ATOM 2858 N N . GLY A 1 384 ? 30.216 9.709 21.215 1.00 90.75 384 GLY A N 1
ATOM 2859 C CA . GLY A 1 384 ? 29.987 9.869 22.656 1.00 90.75 384 GLY A CA 1
ATOM 2860 C C . GLY A 1 384 ? 28.551 9.591 23.125 1.00 90.75 384 GLY A C 1
ATOM 2861 O O . GLY A 1 384 ? 28.287 9.677 24.322 1.00 90.75 384 GLY A O 1
ATOM 2862 N N . VAL A 1 385 ? 27.634 9.228 22.221 1.00 93.00 385 VAL A N 1
ATOM 2863 C CA . VAL A 1 385 ? 26.210 8.980 22.507 1.00 93.00 385 VAL A CA 1
ATOM 2864 C C . VAL A 1 385 ? 25.783 7.573 22.099 1.00 93.00 385 VAL A C 1
ATOM 2866 O O . VAL A 1 385 ? 26.366 6.951 21.207 1.00 93.00 385 VAL A O 1
ATOM 2869 N N . LYS A 1 386 ? 24.726 7.066 22.740 1.00 93.94 386 LYS A N 1
ATOM 2870 C CA . LYS A 1 386 ? 24.033 5.857 22.289 1.00 93.94 386 LYS A CA 1
ATOM 2871 C C . LYS A 1 386 ? 23.064 6.198 21.170 1.00 93.94 386 LYS A C 1
ATOM 2873 O O . LYS A 1 386 ? 22.387 7.215 21.237 1.00 93.94 386 LYS A O 1
ATOM 2878 N N . VAL A 1 387 ? 23.015 5.339 20.153 1.00 92.69 387 VAL A N 1
ATOM 2879 C CA . VAL A 1 387 ? 22.105 5.494 19.004 1.00 92.69 387 VAL A CA 1
ATOM 2880 C C . VAL A 1 387 ? 21.170 4.296 18.837 1.00 92.69 387 VAL A C 1
ATOM 2882 O O . VAL A 1 387 ? 20.127 4.425 18.196 1.00 92.69 387 VAL A O 1
ATOM 2885 N N . ILE A 1 388 ? 21.505 3.147 19.444 1.00 92.38 388 ILE A N 1
ATOM 2886 C CA . ILE A 1 388 ? 20.659 1.948 19.489 1.00 92.38 388 ILE A CA 1
ATOM 2887 C C . ILE A 1 388 ? 20.547 1.403 20.924 1.00 92.38 388 ILE A C 1
ATOM 2889 O O . ILE A 1 388 ? 21.525 0.962 21.530 1.00 92.38 388 ILE A O 1
ATOM 2893 N N . GLU A 1 389 ? 19.319 1.325 21.432 1.00 88.81 389 GLU A N 1
ATOM 2894 C CA . GLU A 1 389 ? 18.948 0.563 22.626 1.00 88.81 389 GLU A CA 1
ATOM 2895 C C . GLU A 1 389 ? 18.700 -0.909 22.270 1.00 88.81 389 GLU A C 1
ATOM 2897 O O . GLU A 1 389 ? 17.966 -1.228 21.331 1.00 88.81 389 GLU A O 1
ATOM 2902 N N . ARG A 1 390 ? 19.254 -1.834 23.061 1.00 82.12 390 ARG A N 1
ATOM 2903 C CA . ARG A 1 390 ? 18.926 -3.267 22.980 1.00 82.12 390 ARG A CA 1
ATOM 2904 C C . ARG A 1 390 ? 17.808 -3.584 23.966 1.00 82.12 390 ARG A C 1
ATOM 2906 O O . ARG A 1 390 ? 17.989 -3.390 25.165 1.00 82.12 390 ARG A O 1
ATOM 2913 N N . GLN A 1 391 ? 16.679 -4.101 23.486 1.00 74.75 391 GLN A N 1
ATOM 2914 C CA . GLN A 1 391 ? 15.594 -4.517 24.373 1.00 74.75 391 GLN A CA 1
ATOM 2915 C C . GLN A 1 391 ? 15.914 -5.867 25.025 1.00 74.75 391 GLN A C 1
ATOM 2917 O O . GLN A 1 391 ? 16.407 -6.798 24.378 1.00 74.75 391 GLN A O 1
ATOM 2922 N N . ALA A 1 392 ? 15.616 -5.983 26.320 1.00 54.50 392 ALA A N 1
ATOM 2923 C CA . ALA A 1 392 ? 15.826 -7.213 27.069 1.00 54.50 392 ALA A CA 1
ATOM 2924 C C . ALA A 1 392 ? 14.961 -8.356 26.503 1.00 54.50 392 ALA A C 1
ATOM 2926 O O . ALA A 1 392 ? 13.749 -8.221 26.355 1.00 54.50 392 ALA A O 1
ATOM 2927 N N . GLY A 1 393 ? 15.588 -9.499 26.211 1.00 56.34 393 GLY A N 1
ATOM 2928 C CA . GLY A 1 393 ? 14.869 -10.749 25.955 1.00 56.34 393 GLY A CA 1
ATOM 2929 C C . GLY A 1 393 ? 14.207 -10.913 24.580 1.00 56.34 393 GLY A C 1
ATOM 2930 O O . GLY A 1 393 ? 13.097 -11.437 24.537 1.00 56.34 393 GLY A O 1
ATOM 2931 N N . ARG A 1 394 ? 14.872 -10.526 23.470 1.00 57.53 394 ARG A N 1
ATOM 2932 C CA . ARG A 1 394 ? 14.679 -11.137 22.116 1.00 57.53 394 ARG A CA 1
ATOM 2933 C C . ARG A 1 394 ? 15.626 -10.668 20.996 1.00 57.53 394 ARG A C 1
ATOM 2935 O O . ARG A 1 394 ? 15.477 -11.125 19.869 1.00 57.53 394 ARG A O 1
ATOM 2942 N N . GLY A 1 395 ? 16.572 -9.763 21.262 1.00 60.50 395 GLY A N 1
ATOM 2943 C CA . GLY A 1 395 ? 17.478 -9.218 20.232 1.00 60.50 395 GLY A CA 1
ATOM 2944 C C . GLY A 1 395 ? 16.875 -8.091 19.381 1.00 60.50 395 GLY A C 1
ATOM 2945 O O . GLY A 1 395 ? 17.575 -7.511 18.552 1.00 60.50 395 GLY A O 1
ATOM 2946 N N . ALA A 1 396 ? 15.607 -7.742 19.626 1.00 67.25 396 ALA A N 1
ATOM 2947 C CA . ALA A 1 396 ? 14.983 -6.538 19.095 1.00 67.25 396 ALA A CA 1
ATOM 2948 C C . ALA A 1 396 ? 15.693 -5.281 19.621 1.00 67.25 396 ALA A C 1
ATOM 2950 O O . ALA A 1 396 ? 16.101 -5.211 20.786 1.00 67.25 396 ALA A O 1
ATOM 2951 N N . CYS A 1 397 ? 15.839 -4.292 18.749 1.00 83.75 397 CYS A N 1
ATOM 2952 C CA . CYS A 1 397 ? 16.548 -3.051 19.024 1.00 83.75 397 CYS A CA 1
ATOM 2953 C C . CYS A 1 397 ? 15.663 -1.842 18.705 1.00 83.75 397 CYS A C 1
ATOM 2955 O O . CYS A 1 397 ? 14.874 -1.883 17.762 1.00 83.75 397 CYS A O 1
ATOM 2957 N N . ARG A 1 398 ? 15.805 -0.768 19.485 1.00 85.00 398 ARG A N 1
ATOM 2958 C CA . ARG A 1 398 ? 15.105 0.509 19.292 1.00 85.00 398 ARG A CA 1
ATOM 2959 C C . ARG A 1 398 ? 16.126 1.617 19.041 1.00 85.00 398 ARG A C 1
ATOM 2961 O O . ARG A 1 398 ? 17.223 1.581 19.590 1.00 85.00 398 ARG A O 1
ATOM 2968 N N . VAL A 1 399 ? 15.774 2.590 18.210 1.00 89.19 399 VAL A N 1
ATOM 2969 C CA . VAL A 1 399 ? 16.587 3.795 17.991 1.00 89.19 399 VAL A CA 1
ATOM 2970 C C . VAL A 1 399 ? 16.368 4.764 19.161 1.00 89.19 399 VAL A C 1
ATOM 2972 O O . VAL A 1 399 ? 15.240 4.878 19.642 1.00 89.19 399 VAL A O 1
ATOM 2975 N N . THR A 1 400 ? 17.420 5.442 19.630 1.00 91.00 400 THR A N 1
ATOM 2976 C CA . THR A 1 400 ? 17.292 6.521 20.633 1.00 91.00 400 THR A CA 1
ATOM 2977 C C . THR A 1 400 ? 16.823 7.832 19.989 1.00 91.00 400 THR A C 1
ATOM 2979 O O . THR A 1 400 ? 16.583 7.889 18.779 1.00 91.00 400 THR A O 1
ATOM 2982 N N . GLU A 1 401 ? 16.700 8.915 20.758 1.00 83.00 401 GLU A N 1
ATOM 2983 C CA . GLU A 1 401 ? 16.405 10.241 20.201 1.00 83.00 401 GLU A CA 1
ATOM 2984 C C . GLU A 1 401 ? 17.602 10.795 19.404 1.00 83.00 401 GLU A C 1
ATOM 2986 O O . GLU A 1 401 ? 17.443 11.249 18.269 1.00 83.00 401 GLU A O 1
ATOM 2991 N N . GLU A 1 402 ? 18.820 10.634 19.926 1.00 90.31 402 GLU A N 1
ATOM 2992 C CA . GLU A 1 402 ? 20.078 10.978 19.255 1.00 90.31 402 GLU A CA 1
ATOM 2993 C C . GLU A 1 402 ? 20.297 10.114 18.011 1.00 90.31 402 GLU A C 1
ATOM 2995 O O . GLU A 1 402 ? 20.697 10.615 16.961 1.00 90.31 402 GLU A O 1
ATOM 3000 N N . GLY A 1 403 ? 19.965 8.822 18.089 1.00 90.06 403 GLY A N 1
ATOM 3001 C CA . GLY A 1 403 ? 19.932 7.936 16.932 1.00 90.06 403 GLY A CA 1
ATOM 3002 C C . GLY A 1 403 ? 18.902 8.388 15.898 1.00 90.06 403 GLY A C 1
ATOM 3003 O O . GLY A 1 403 ? 19.189 8.384 14.706 1.00 90.06 403 GLY A O 1
ATOM 3004 N N . SER A 1 404 ? 17.729 8.856 16.327 1.00 82.44 404 SER A N 1
ATOM 3005 C CA . SER A 1 404 ? 16.686 9.360 15.424 1.00 82.44 404 SER A CA 1
ATOM 3006 C C . SER A 1 404 ? 17.077 10.686 14.761 1.00 82.44 404 SER A C 1
ATOM 3008 O O . SER A 1 404 ? 16.627 10.968 13.650 1.00 82.44 404 SER A O 1
ATOM 3010 N N . LEU A 1 405 ? 17.927 11.494 15.403 1.00 82.56 405 LEU A N 1
ATOM 3011 C CA . LEU A 1 405 ? 18.576 12.667 14.809 1.00 82.56 405 LEU A CA 1
ATOM 3012 C C . LEU A 1 405 ? 19.668 12.255 13.809 1.00 82.56 405 LEU A C 1
ATOM 3014 O O . LEU A 1 405 ? 19.640 12.694 12.658 1.00 82.56 405 LEU A O 1
ATOM 3018 N N . LEU A 1 406 ? 20.584 11.371 14.216 1.00 90.94 406 LEU A N 1
ATOM 3019 C CA . LEU A 1 406 ? 21.672 10.867 13.375 1.00 90.94 406 LEU A CA 1
ATOM 3020 C C . LEU A 1 406 ? 21.153 10.139 12.132 1.00 90.94 406 LEU A C 1
ATOM 3022 O O . LEU A 1 406 ? 21.766 10.246 11.072 1.00 90.94 406 LEU A O 1
ATOM 3026 N N . LEU A 1 407 ? 20.034 9.419 12.234 1.00 85.19 407 LEU A N 1
ATOM 3027 C CA . LEU A 1 407 ? 19.436 8.685 11.120 1.00 85.19 407 LEU A CA 1
ATOM 3028 C C . LEU A 1 407 ? 19.018 9.628 9.986 1.00 85.19 407 LEU A C 1
ATOM 3030 O O . LEU A 1 407 ? 19.321 9.332 8.835 1.00 85.19 407 LEU A O 1
ATOM 3034 N N . ARG A 1 408 ? 18.450 10.802 10.301 1.00 80.56 408 ARG A N 1
ATOM 3035 C CA . ARG A 1 408 ? 18.073 11.811 9.291 1.00 80.56 408 ARG A CA 1
ATOM 3036 C C . ARG A 1 408 ? 19.290 12.364 8.552 1.00 80.56 408 ARG A C 1
ATOM 3038 O O . ARG A 1 408 ? 19.301 12.389 7.327 1.00 80.56 408 ARG A O 1
ATOM 3045 N N . TYR A 1 409 ? 20.348 12.733 9.278 1.00 87.75 409 TYR A N 1
ATOM 3046 C CA . TYR A 1 409 ? 21.602 13.161 8.645 1.00 87.75 409 TYR A CA 1
ATOM 3047 C C . TYR A 1 409 ? 22.276 12.023 7.869 1.00 87.75 409 TYR A C 1
ATOM 3049 O O . TYR A 1 409 ? 22.828 12.251 6.801 1.00 87.75 409 TYR A O 1
ATOM 3057 N N . THR A 1 410 ? 22.187 10.787 8.362 1.00 86.38 410 THR A N 1
ATOM 3058 C CA . THR A 1 410 ? 22.682 9.595 7.662 1.00 86.38 410 THR A CA 1
ATOM 3059 C C . THR A 1 410 ? 21.950 9.382 6.337 1.00 86.38 410 THR A C 1
ATOM 3061 O O . THR A 1 410 ? 22.593 9.064 5.343 1.00 86.38 410 THR A O 1
ATOM 3064 N N . GLN A 1 411 ? 20.627 9.568 6.305 1.00 79.62 411 GLN A N 1
ATOM 3065 C CA . GLN A 1 411 ? 19.835 9.514 5.076 1.00 79.62 411 GLN A CA 1
ATOM 3066 C C . GLN A 1 411 ? 20.296 10.589 4.089 1.00 79.62 411 GLN A C 1
ATOM 3068 O O . GLN A 1 411 ? 20.773 10.225 3.020 1.00 79.62 411 GLN A O 1
ATOM 3073 N N . ALA A 1 412 ? 20.296 11.865 4.491 1.00 76.31 412 ALA A N 1
ATOM 3074 C CA . ALA A 1 412 ? 20.725 12.979 3.641 1.00 76.31 412 ALA A CA 1
ATOM 3075 C C . ALA A 1 412 ? 22.157 12.810 3.085 1.00 76.31 412 ALA A C 1
ATOM 3077 O O . ALA A 1 412 ? 22.395 13.068 1.909 1.00 76.31 412 ALA A O 1
ATOM 3078 N N . ILE A 1 413 ? 23.107 12.309 3.888 1.00 87.12 413 ILE A N 1
ATOM 3079 C CA . ILE A 1 413 ? 24.480 12.003 3.436 1.00 87.12 413 ILE A CA 1
ATOM 3080 C C . ILE A 1 413 ? 24.489 10.925 2.340 1.00 87.12 413 ILE A C 1
ATOM 3082 O O . ILE A 1 413 ? 25.262 11.029 1.389 1.00 87.12 413 ILE A O 1
ATOM 3086 N N . PHE A 1 414 ? 23.649 9.890 2.449 1.00 81.06 414 PHE A N 1
ATOM 3087 C CA . PHE A 1 414 ? 23.545 8.864 1.408 1.00 81.06 414 PHE A CA 1
ATOM 3088 C C . PHE A 1 414 ? 22.762 9.329 0.180 1.00 81.06 414 PHE A C 1
ATOM 3090 O O . PHE A 1 414 ? 23.110 8.902 -0.917 1.00 81.06 414 PHE A O 1
ATOM 3097 N N . SER A 1 415 ? 21.770 10.206 0.340 1.00 73.19 415 SER A N 1
ATOM 3098 C CA . SER A 1 415 ? 21.071 10.841 -0.779 1.00 73.19 415 SER A CA 1
ATOM 3099 C C . SER A 1 415 ? 22.007 11.728 -1.592 1.00 73.19 415 SER A C 1
ATOM 3101 O O . SER A 1 415 ? 22.165 11.480 -2.777 1.00 73.19 415 SER A O 1
ATOM 3103 N N . LEU A 1 416 ? 22.729 12.655 -0.952 1.00 79.25 416 LEU A N 1
ATOM 3104 C CA . LEU A 1 416 ? 23.753 13.488 -1.604 1.00 79.25 416 LEU A CA 1
ATOM 3105 C C . LEU A 1 416 ? 24.849 12.639 -2.273 1.00 79.25 416 LEU A C 1
ATOM 3107 O O . LEU A 1 416 ? 25.382 13.001 -3.319 1.00 79.25 416 LEU A O 1
ATOM 3111 N N . GLY A 1 417 ? 25.188 11.485 -1.687 1.00 80.62 417 GLY A N 1
ATOM 3112 C CA . GLY A 1 417 ? 26.099 10.516 -2.299 1.00 80.62 417 GLY A CA 1
ATOM 3113 C C . GLY A 1 417 ? 25.529 9.848 -3.557 1.00 80.62 417 GLY A C 1
ATOM 3114 O O . GLY A 1 417 ? 26.269 9.635 -4.513 1.00 80.62 417 GLY A O 1
ATOM 3115 N N . ALA A 1 418 ? 24.231 9.534 -3.575 1.00 67.88 418 ALA A N 1
ATOM 3116 C CA . ALA A 1 418 ? 23.545 8.973 -4.737 1.00 67.88 418 ALA A CA 1
ATOM 3117 C C . ALA A 1 418 ? 23.305 10.027 -5.833 1.00 67.88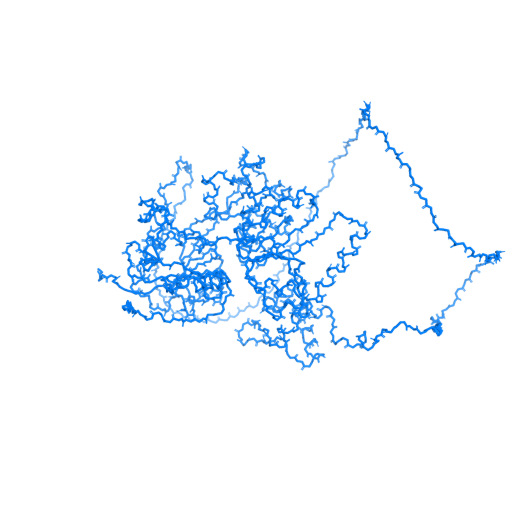 418 ALA A C 1
ATOM 3119 O O . ALA A 1 418 ? 23.553 9.739 -6.997 1.00 67.88 418 ALA A O 1
ATOM 3120 N N . GLU A 1 419 ? 22.912 11.246 -5.458 1.00 71.00 419 GLU A N 1
ATOM 3121 C CA . GLU A 1 419 ? 22.781 12.419 -6.331 1.00 71.00 419 GLU A CA 1
ATOM 3122 C C . GLU A 1 419 ? 24.109 12.726 -7.034 1.00 71.00 419 GLU A C 1
ATOM 3124 O O . GLU A 1 419 ? 24.152 12.825 -8.255 1.00 71.00 419 GLU A O 1
ATOM 3129 N N . CYS A 1 420 ? 25.215 12.775 -6.284 1.00 76.69 420 CYS A N 1
ATOM 3130 C CA . CYS A 1 420 ? 26.557 12.971 -6.831 1.00 76.69 420 CYS A CA 1
ATOM 3131 C C . CYS A 1 420 ? 26.946 11.869 -7.834 1.00 76.69 420 CYS A C 1
ATOM 3133 O O . CYS A 1 420 ? 27.475 12.165 -8.901 1.00 76.69 420 CYS A O 1
ATOM 3135 N N . LEU A 1 421 ? 26.651 10.598 -7.531 1.00 73.69 421 LEU A N 1
ATOM 3136 C CA . LEU A 1 421 ? 26.912 9.488 -8.455 1.00 73.69 421 LEU A CA 1
ATOM 3137 C C . LEU A 1 421 ? 25.994 9.507 -9.691 1.00 73.69 421 LEU A C 1
ATOM 3139 O O . LEU A 1 421 ? 26.447 9.126 -10.766 1.00 73.69 421 LEU A O 1
ATOM 3143 N N . GLY A 1 422 ? 24.747 9.966 -9.556 1.00 63.59 422 GLY A N 1
ATOM 3144 C CA . GLY A 1 422 ? 23.820 10.176 -10.671 1.00 63.59 422 GLY A CA 1
ATOM 3145 C C . GLY A 1 422 ? 24.292 11.299 -11.592 1.00 63.59 422 GLY A C 1
ATOM 3146 O O . GLY A 1 422 ? 24.538 11.057 -12.766 1.00 63.59 422 GLY A O 1
ATOM 3147 N N . ALA A 1 423 ? 24.561 12.481 -11.035 1.00 69.81 423 ALA A N 1
ATOM 3148 C CA . ALA A 1 423 ? 25.059 13.637 -11.779 1.00 69.81 423 ALA A CA 1
ATOM 3149 C C . ALA A 1 423 ? 26.419 13.386 -12.460 1.00 69.81 423 ALA A C 1
ATOM 3151 O O . ALA A 1 423 ? 26.711 13.991 -13.488 1.00 69.81 423 ALA A O 1
ATOM 3152 N N . LEU A 1 424 ? 27.257 12.493 -11.916 1.00 70.00 424 LEU A N 1
ATOM 3153 C CA . LEU A 1 424 ? 28.480 12.031 -12.583 1.00 70.00 424 LEU A CA 1
ATOM 3154 C C . LEU A 1 424 ? 28.200 11.020 -13.709 1.00 70.00 424 LEU A C 1
ATOM 3156 O O . LEU A 1 424 ? 28.915 11.035 -14.706 1.00 70.00 424 LEU A O 1
ATOM 3160 N N . ALA A 1 425 ? 27.170 10.177 -13.593 1.00 61.41 425 ALA A N 1
ATOM 3161 C CA . ALA A 1 425 ? 26.750 9.283 -14.674 1.00 61.41 425 ALA A CA 1
ATOM 3162 C C . ALA A 1 425 ? 26.091 10.051 -15.837 1.00 61.41 425 ALA A C 1
ATOM 3164 O O . ALA A 1 425 ? 26.387 9.763 -16.995 1.00 61.41 425 ALA A O 1
ATOM 3165 N N . ASP A 1 426 ? 25.287 11.078 -15.537 1.00 63.09 426 ASP A N 1
ATOM 3166 C CA . ASP A 1 426 ? 24.647 11.961 -16.525 1.00 63.09 426 ASP A CA 1
ATOM 3167 C C . ASP A 1 426 ? 25.667 12.706 -17.416 1.00 63.09 426 ASP A C 1
ATOM 3169 O O . ASP A 1 426 ? 25.349 13.078 -18.546 1.00 63.09 426 ASP A O 1
ATOM 3173 N N . VAL A 1 427 ? 26.898 12.918 -16.926 1.00 64.12 427 VAL A N 1
ATOM 3174 C CA . VAL A 1 427 ? 28.007 13.517 -17.695 1.00 64.12 427 VAL A CA 1
ATOM 3175 C C . VAL A 1 427 ? 28.575 12.550 -18.741 1.00 64.12 427 VAL A C 1
ATOM 3177 O O . VAL A 1 427 ? 28.963 13.001 -19.819 1.00 64.12 427 VAL A O 1
ATOM 3180 N N . ASP A 1 428 ? 28.603 11.246 -18.451 1.00 53.53 428 ASP A N 1
ATOM 3181 C CA . ASP A 1 428 ? 29.133 10.223 -19.362 1.00 53.53 428 ASP A CA 1
ATOM 3182 C C . ASP A 1 428 ? 28.058 9.652 -20.309 1.00 53.53 428 ASP A C 1
ATOM 3184 O O . ASP A 1 428 ? 28.392 9.283 -21.438 1.00 53.53 428 ASP A O 1
ATOM 3188 N N . ASN A 1 429 ? 26.778 9.576 -19.904 1.00 54.66 429 ASN A N 1
ATOM 3189 C CA . ASN A 1 429 ? 25.667 9.294 -20.826 1.00 54.66 429 ASN A CA 1
ATOM 3190 C C . ASN A 1 429 ? 24.268 9.609 -20.245 1.00 54.66 429 ASN A C 1
ATOM 3192 O O . ASN A 1 429 ? 23.884 9.073 -19.211 1.00 54.66 429 ASN A O 1
ATOM 3196 N N . VAL A 1 430 ? 23.440 10.364 -20.979 1.00 54.22 430 VAL A N 1
ATOM 3197 C CA . VAL A 1 430 ? 22.103 10.858 -20.543 1.00 54.22 430 VAL A CA 1
ATOM 3198 C C . VAL A 1 430 ? 20.990 9.785 -20.651 1.00 54.22 430 VAL A C 1
ATOM 3200 O O . VAL A 1 430 ? 19.800 10.088 -20.707 1.00 54.22 430 VAL A O 1
ATOM 3203 N N . GLU A 1 431 ? 21.352 8.501 -20.714 1.00 56.34 431 GLU A N 1
ATOM 3204 C CA . GLU A 1 431 ? 20.433 7.395 -21.033 1.00 56.34 431 GLU A CA 1
ATOM 3205 C C . GLU A 1 431 ? 20.143 6.443 -19.858 1.00 56.34 431 GLU A C 1
ATOM 3207 O O . GLU A 1 431 ? 19.743 5.301 -20.082 1.00 56.34 431 GLU A O 1
ATOM 3212 N N . GLY A 1 432 ? 20.251 6.880 -18.599 1.00 64.81 432 GLY A N 1
ATOM 3213 C CA . GLY A 1 432 ? 19.714 6.096 -17.481 1.00 64.81 432 GLY A CA 1
ATOM 3214 C C . GLY A 1 432 ? 19.855 6.742 -16.106 1.00 64.81 432 GLY A C 1
ATOM 3215 O O . GLY A 1 432 ? 20.902 7.274 -15.766 1.00 64.81 432 GLY A O 1
ATOM 3216 N N . GLY A 1 433 ? 18.811 6.633 -15.281 1.00 72.69 433 GLY A N 1
ATOM 3217 C CA . GLY A 1 433 ? 18.789 7.227 -13.941 1.00 72.69 433 GLY A CA 1
ATOM 3218 C C . GLY A 1 433 ? 17.686 6.667 -13.042 1.00 72.69 433 GLY A C 1
ATOM 3219 O O . GLY A 1 433 ? 17.009 5.693 -13.386 1.00 72.69 433 GLY A O 1
ATOM 3220 N N . THR A 1 434 ? 17.500 7.275 -11.870 1.00 79.69 434 THR A N 1
ATOM 3221 C CA . THR A 1 434 ? 16.361 7.020 -10.972 1.00 79.69 434 THR A CA 1
ATOM 3222 C C . THR A 1 434 ? 15.826 8.347 -10.453 1.00 79.69 434 THR A C 1
ATOM 3224 O O . THR A 1 434 ? 16.608 9.131 -9.930 1.00 79.69 434 THR A O 1
ATOM 3227 N N . VAL A 1 435 ? 14.515 8.573 -10.560 1.00 87.38 435 VAL A N 1
ATOM 3228 C CA . VAL A 1 435 ? 13.849 9.772 -10.022 1.00 87.38 435 VAL A CA 1
ATOM 3229 C C . VAL A 1 435 ? 12.919 9.374 -8.873 1.00 87.38 435 VAL A C 1
ATOM 3231 O O . VAL A 1 435 ? 12.038 8.521 -9.022 1.00 87.38 435 VAL A O 1
ATOM 3234 N N . CYS A 1 436 ? 13.125 9.995 -7.716 1.00 89.00 436 CYS A N 1
ATOM 3235 C CA . CYS A 1 436 ? 12.449 9.745 -6.450 1.00 89.00 436 CYS A CA 1
ATOM 3236 C C . CYS A 1 436 ? 11.315 10.762 -6.235 1.00 89.00 436 CYS A C 1
ATOM 3238 O O . CYS A 1 436 ? 11.501 11.817 -5.628 1.00 89.00 436 CYS A O 1
ATOM 3240 N N . LEU A 1 437 ? 10.113 10.445 -6.721 1.00 94.19 437 LEU A N 1
ATOM 3241 C CA . LEU A 1 437 ? 8.953 11.338 -6.691 1.00 94.19 437 LEU A CA 1
ATOM 3242 C C . LEU A 1 437 ? 8.073 11.124 -5.453 1.00 94.19 437 LEU A C 1
ATOM 3244 O O . LEU A 1 437 ? 7.655 10.012 -5.128 1.00 94.19 437 LEU A O 1
ATOM 3248 N N . GLY A 1 438 ? 7.723 12.219 -4.785 1.00 93.31 438 GLY A N 1
ATOM 3249 C CA . GLY A 1 438 ? 6.762 12.248 -3.687 1.00 93.31 438 GLY A CA 1
ATOM 3250 C C . GLY A 1 438 ? 5.345 12.601 -4.116 1.00 93.31 438 GLY A C 1
ATOM 3251 O O . GLY A 1 438 ? 5.133 13.411 -5.018 1.00 93.31 438 GLY A O 1
ATOM 3252 N N . ALA A 1 439 ? 4.349 12.083 -3.402 1.00 92.81 439 ALA A N 1
ATOM 3253 C CA . ALA A 1 439 ? 2.989 12.588 -3.530 1.00 92.81 439 ALA A CA 1
ATOM 3254 C C . ALA A 1 439 ? 2.143 12.415 -2.265 1.00 92.81 439 ALA A C 1
ATOM 3256 O O . ALA A 1 439 ? 2.329 11.480 -1.486 1.00 92.81 439 ALA A O 1
ATOM 3257 N N . SER A 1 440 ? 1.170 13.310 -2.078 1.00 89.88 440 SER A N 1
ATOM 3258 C CA . SER A 1 440 ? 0.111 13.104 -1.081 1.00 89.88 440 SER A CA 1
ATOM 3259 C C . SER A 1 440 ? -0.826 11.955 -1.485 1.00 89.88 440 SER A C 1
ATOM 3261 O O . SER A 1 440 ? -0.911 11.628 -2.666 1.00 89.88 440 SER A O 1
ATOM 3263 N N . GLN A 1 441 ? -1.557 11.357 -0.538 1.00 82.69 441 GLN A N 1
ATOM 3264 C CA . GLN A 1 441 ? -2.406 10.174 -0.790 1.00 82.69 441 GLN A CA 1
ATOM 3265 C C . GLN A 1 441 ? -3.294 10.265 -2.048 1.00 82.69 441 GLN A C 1
ATOM 3267 O O . GLN A 1 441 ? -3.255 9.355 -2.878 1.00 82.69 441 GLN A O 1
ATOM 3272 N N . THR A 1 442 ? -4.043 11.357 -2.235 1.00 83.56 442 THR A N 1
ATOM 3273 C CA . THR A 1 442 ? -4.915 11.547 -3.409 1.00 83.56 442 THR A CA 1
ATOM 3274 C C . THR A 1 442 ? -4.106 11.729 -4.697 1.00 83.56 442 THR A C 1
ATOM 3276 O O . THR A 1 442 ? -4.296 10.990 -5.665 1.00 83.56 442 THR A O 1
ATOM 3279 N N . THR A 1 443 ? -3.152 12.666 -4.706 1.00 88.44 443 THR A N 1
ATOM 3280 C CA . THR A 1 443 ? -2.353 13.000 -5.899 1.00 88.44 443 THR A CA 1
ATOM 3281 C C . THR A 1 443 ? -1.491 11.821 -6.360 1.00 88.44 443 THR A C 1
ATOM 3283 O O . THR A 1 443 ? -1.429 11.532 -7.553 1.00 88.44 443 THR A O 1
ATOM 3286 N N . GLY A 1 444 ? -0.896 11.075 -5.429 1.00 87.56 444 GLY A N 1
ATOM 3287 C CA . GLY A 1 444 ? -0.090 9.884 -5.708 1.00 87.56 444 GLY A CA 1
ATOM 3288 C C . GLY A 1 444 ? -0.883 8.718 -6.288 1.00 87.56 444 GLY A C 1
ATOM 3289 O O . GLY A 1 444 ? -0.331 7.910 -7.026 1.00 87.56 444 GLY A O 1
ATOM 3290 N N . THR A 1 445 ? -2.178 8.649 -5.984 1.00 85.00 445 THR A N 1
ATOM 3291 C CA . THR A 1 445 ? -3.048 7.553 -6.421 1.00 85.00 445 THR A CA 1
ATOM 3292 C C . THR A 1 445 ? -3.704 7.818 -7.778 1.00 85.00 445 THR A C 1
ATOM 3294 O O . THR A 1 445 ? -3.856 6.887 -8.569 1.00 85.00 445 THR A O 1
ATOM 3297 N N . TYR A 1 446 ? -4.077 9.074 -8.060 1.00 86.00 446 TYR A N 1
ATOM 3298 C CA . TYR A 1 446 ? -4.933 9.419 -9.207 1.00 86.00 446 TYR A CA 1
ATOM 3299 C C . TYR A 1 446 ? -4.305 10.382 -10.230 1.00 86.00 446 TYR A C 1
ATOM 3301 O O . TYR A 1 446 ? -4.717 10.375 -11.387 1.00 86.00 446 TYR A O 1
ATOM 3309 N N . LEU A 1 447 ? -3.309 11.191 -9.843 1.00 88.88 447 LEU A N 1
ATOM 3310 C CA . LEU A 1 447 ? -2.644 12.157 -10.734 1.00 88.88 447 LEU A CA 1
ATOM 3311 C C . LEU A 1 447 ? -1.274 11.651 -11.208 1.00 88.88 447 LEU A C 1
ATOM 3313 O O . LEU A 1 447 ? -1.017 11.595 -12.411 1.00 88.88 447 LEU A O 1
ATOM 3317 N N . MET A 1 448 ? -0.407 11.244 -10.274 1.00 91.94 448 MET A N 1
ATOM 3318 C CA . MET A 1 448 ? 0.957 10.790 -10.584 1.00 91.94 448 MET A CA 1
ATOM 3319 C C . MET A 1 448 ? 1.034 9.670 -11.636 1.00 91.94 448 MET A C 1
ATOM 3321 O O . MET A 1 448 ? 1.897 9.779 -12.500 1.00 91.94 448 MET A O 1
ATOM 3325 N N . PRO A 1 449 ? 0.157 8.646 -11.658 1.00 88.81 449 PRO A N 1
ATOM 3326 C CA . PRO A 1 449 ? 0.245 7.555 -12.635 1.00 88.81 449 PRO A CA 1
ATOM 3327 C C . PRO A 1 449 ? 0.238 8.017 -14.099 1.00 88.81 449 PRO A C 1
ATOM 3329 O O . PRO A 1 449 ? 1.000 7.499 -14.911 1.00 88.81 449 PRO A O 1
ATOM 3332 N N . ARG A 1 450 ? -0.545 9.055 -14.426 1.00 88.62 450 ARG A N 1
ATOM 3333 C CA . ARG A 1 450 ? -0.578 9.663 -15.768 1.00 88.62 450 ARG A CA 1
ATOM 3334 C C . ARG A 1 450 ? 0.665 10.482 -16.075 1.00 88.62 450 ARG A C 1
ATOM 3336 O O . ARG A 1 450 ? 1.180 10.419 -17.187 1.00 88.62 450 ARG A O 1
ATOM 3343 N N . LEU A 1 451 ? 1.154 11.237 -15.092 1.00 90.31 451 LEU A N 1
ATOM 3344 C CA . LEU A 1 451 ? 2.389 12.011 -15.230 1.00 90.31 451 LEU A CA 1
ATOM 3345 C C . LEU A 1 451 ? 3.592 11.084 -15.459 1.00 90.31 451 LEU A C 1
ATOM 3347 O O . LEU A 1 451 ? 4.400 11.346 -16.343 1.00 90.31 451 LEU A O 1
ATOM 3351 N N . ILE A 1 452 ? 3.656 9.967 -14.727 1.00 91.19 452 ILE A N 1
ATOM 3352 C CA . ILE A 1 452 ? 4.676 8.927 -14.893 1.00 91.19 452 ILE A CA 1
ATOM 3353 C C . ILE A 1 452 ? 4.504 8.228 -16.251 1.00 91.19 452 ILE A C 1
ATOM 3355 O O . ILE A 1 452 ? 5.495 8.064 -16.951 1.00 91.19 452 ILE A O 1
ATOM 3359 N N . SER A 1 453 ? 3.278 7.913 -16.696 1.00 85.44 453 SER A N 1
ATOM 3360 C CA . SER A 1 453 ? 3.046 7.316 -18.028 1.00 85.44 453 SER A CA 1
ATOM 3361 C C . SER A 1 453 ? 3.552 8.201 -19.172 1.00 85.44 453 SER A C 1
ATOM 3363 O O . SER A 1 453 ? 4.320 7.741 -20.021 1.00 85.44 453 SER A O 1
ATOM 3365 N N . MET A 1 454 ? 3.249 9.503 -19.144 1.00 87.44 454 MET A N 1
ATOM 3366 C CA . MET A 1 454 ? 3.789 10.459 -20.120 1.00 87.44 454 MET A CA 1
ATOM 3367 C C . MET A 1 454 ? 5.312 10.645 -20.007 1.00 87.44 454 MET A C 1
ATOM 3369 O O . MET A 1 454 ? 5.972 10.880 -21.019 1.00 87.44 454 MET A O 1
ATOM 3373 N N . PHE A 1 455 ? 5.879 10.545 -18.800 1.00 88.56 455 PHE A N 1
ATOM 3374 C CA . PHE A 1 455 ? 7.317 10.683 -18.566 1.00 88.56 455 PHE A CA 1
ATOM 3375 C C . PHE A 1 455 ? 8.103 9.460 -19.057 1.00 88.56 455 PHE A C 1
ATOM 3377 O O . PHE A 1 455 ? 8.974 9.609 -19.909 1.00 88.56 455 PHE A O 1
ATOM 3384 N N . SER A 1 456 ? 7.768 8.253 -18.599 1.00 85.44 456 SER A N 1
ATOM 3385 C CA . SER A 1 456 ? 8.451 7.011 -18.987 1.00 85.44 456 SER A CA 1
ATOM 3386 C C . SER A 1 456 ? 8.272 6.686 -20.476 1.00 85.44 456 SER A C 1
ATOM 3388 O O . SER A 1 456 ? 9.191 6.157 -21.092 1.00 85.44 456 SER A O 1
ATOM 3390 N N . SER A 1 457 ? 7.163 7.102 -21.105 1.00 83.94 457 SER A N 1
ATOM 3391 C CA . SER A 1 457 ? 7.003 7.035 -22.572 1.00 83.94 457 SER A CA 1
ATOM 3392 C C . SER A 1 457 ? 8.013 7.901 -23.343 1.00 83.94 457 SER A C 1
ATOM 3394 O O . SER A 1 457 ? 8.265 7.652 -24.520 1.00 83.94 457 SER A O 1
ATOM 3396 N N . ARG A 1 458 ? 8.575 8.936 -22.703 1.00 84.12 458 ARG A N 1
ATOM 3397 C CA . ARG A 1 458 ? 9.565 9.860 -23.281 1.00 84.12 458 ARG A CA 1
ATOM 3398 C C . ARG A 1 458 ? 10.997 9.576 -22.810 1.00 84.12 458 ARG A C 1
ATOM 3400 O O . ARG A 1 458 ? 11.933 9.906 -23.532 1.00 84.12 458 ARG A O 1
ATOM 3407 N N . TYR A 1 459 ? 11.158 8.964 -21.639 1.00 83.56 459 TYR A N 1
ATOM 3408 C CA . TYR A 1 459 ? 12.441 8.639 -21.011 1.00 83.56 459 TYR A CA 1
ATOM 3409 C C . TYR A 1 459 ? 12.463 7.164 -20.552 1.00 83.56 459 TYR A C 1
ATOM 3411 O O . TYR A 1 459 ? 12.431 6.901 -19.348 1.00 83.56 459 TYR A O 1
ATOM 3419 N N . PRO A 1 460 ? 12.497 6.180 -21.478 1.00 79.81 460 PRO A N 1
ATOM 3420 C CA . PRO A 1 460 ? 12.218 4.773 -21.153 1.00 79.81 460 PRO A CA 1
ATOM 3421 C C . PRO A 1 460 ? 13.269 4.082 -20.275 1.00 79.81 460 PRO A C 1
ATOM 3423 O O . PRO A 1 460 ? 13.019 2.998 -19.763 1.00 79.81 460 PRO A O 1
ATOM 3426 N N . THR A 1 461 ? 14.448 4.681 -20.112 1.00 80.31 461 THR A N 1
ATOM 3427 C CA . THR A 1 461 ? 15.558 4.148 -19.307 1.00 80.31 461 THR A CA 1
ATOM 3428 C C . THR A 1 461 ? 15.660 4.774 -17.910 1.00 80.31 461 THR A C 1
ATOM 3430 O O . THR A 1 461 ? 16.557 4.431 -17.134 1.00 80.31 461 THR A O 1
ATOM 3433 N N . VAL A 1 462 ? 14.748 5.690 -17.562 1.00 82.81 462 VAL A N 1
ATOM 3434 C CA . VAL A 1 462 ? 14.699 6.340 -16.247 1.00 82.81 462 VAL A CA 1
ATOM 3435 C C . VAL A 1 462 ? 13.711 5.605 -15.344 1.00 82.81 462 VAL A C 1
ATOM 3437 O O . VAL A 1 462 ? 12.504 5.605 -15.581 1.00 82.81 462 VAL A O 1
ATOM 3440 N N . ASN A 1 463 ? 14.233 5.010 -14.273 1.00 82.31 463 ASN A N 1
ATOM 3441 C CA . ASN A 1 463 ? 13.447 4.293 -13.271 1.00 82.31 463 ASN A CA 1
ATOM 3442 C C . ASN A 1 463 ? 12.702 5.307 -12.387 1.00 82.31 463 ASN A C 1
ATOM 3444 O O . ASN A 1 463 ? 13.295 6.301 -11.960 1.00 82.31 463 ASN A O 1
ATOM 3448 N N . VAL A 1 464 ? 11.431 5.060 -12.060 1.00 88.44 464 VAL A N 1
ATOM 3449 C CA . VAL A 1 464 ? 10.637 5.996 -11.241 1.00 88.44 464 VAL A CA 1
ATOM 3450 C C . VAL A 1 464 ? 10.225 5.360 -9.916 1.00 88.44 464 VAL A C 1
ATOM 3452 O O . VAL A 1 464 ? 9.515 4.357 -9.879 1.00 88.44 464 VAL A O 1
ATOM 3455 N N . GLN A 1 465 ? 10.632 5.973 -8.803 1.00 89.50 465 GLN A N 1
ATOM 3456 C CA . GLN A 1 465 ? 10.216 5.568 -7.459 1.00 89.50 465 GLN A CA 1
ATOM 3457 C C . GLN A 1 465 ? 9.166 6.544 -6.921 1.00 89.50 465 GLN A C 1
ATOM 3459 O O . GLN A 1 465 ? 9.477 7.694 -6.621 1.00 89.50 465 GLN A O 1
ATOM 3464 N N . LEU A 1 466 ? 7.920 6.086 -6.771 1.00 91.50 466 LEU A N 1
ATOM 3465 C CA . LEU A 1 466 ? 6.799 6.880 -6.269 1.00 91.50 466 LEU A CA 1
ATOM 3466 C C . LEU A 1 466 ? 6.519 6.594 -4.783 1.00 91.50 466 LEU A C 1
ATOM 3468 O O . LEU A 1 466 ? 6.022 5.526 -4.406 1.00 91.50 466 LEU A O 1
ATOM 3472 N N . ARG A 1 467 ? 6.760 7.590 -3.923 1.00 89.69 467 ARG A N 1
ATOM 3473 C CA . ARG A 1 467 ? 6.436 7.547 -2.488 1.00 89.69 467 ARG A CA 1
ATOM 3474 C C . ARG A 1 467 ? 5.167 8.343 -2.181 1.00 89.69 467 ARG A C 1
ATOM 3476 O O . ARG A 1 467 ? 5.184 9.572 -2.128 1.00 89.69 467 ARG A O 1
ATOM 3483 N N . VAL A 1 468 ? 4.081 7.625 -1.906 1.00 88.75 468 VAL A N 1
ATOM 3484 C CA . VAL A 1 468 ? 2.790 8.177 -1.480 1.00 88.75 468 VAL A CA 1
ATOM 3485 C C . VAL A 1 468 ? 2.695 8.186 0.053 1.00 88.75 468 VAL A C 1
ATOM 3487 O O . VAL A 1 468 ? 2.790 7.134 0.684 1.00 88.75 468 VAL A O 1
ATOM 3490 N N . ASP A 1 469 ? 2.510 9.350 0.680 1.00 86.81 469 ASP A N 1
ATOM 3491 C CA . ASP A 1 469 ? 2.359 9.493 2.145 1.00 86.81 469 ASP A CA 1
ATOM 3492 C C . ASP A 1 469 ? 1.486 10.728 2.483 1.00 86.81 469 ASP A C 1
ATOM 3494 O O . ASP A 1 469 ? 0.882 11.338 1.599 1.00 86.81 469 ASP A O 1
ATOM 3498 N N . ILE A 1 470 ? 1.372 11.120 3.754 1.00 85.19 470 ILE A N 1
ATOM 3499 C CA . ILE A 1 470 ? 0.745 12.392 4.155 1.00 85.19 470 ILE A CA 1
ATOM 3500 C C . ILE A 1 470 ? 1.637 13.588 3.786 1.00 85.19 470 ILE A C 1
ATOM 3502 O O . ILE A 1 470 ? 2.860 13.522 3.937 1.00 85.19 470 ILE A O 1
ATOM 3506 N N . SER A 1 471 ? 1.039 14.715 3.378 1.00 88.62 471 SER A N 1
ATOM 3507 C CA . SER A 1 471 ? 1.767 15.885 2.841 1.00 88.62 471 SER A CA 1
ATOM 3508 C C . SER A 1 471 ? 2.938 16.332 3.728 1.00 88.62 471 SER A C 1
ATOM 3510 O O . SER A 1 471 ? 4.047 16.510 3.237 1.00 88.62 471 SER A O 1
ATOM 3512 N N . ARG A 1 472 ? 2.748 16.394 5.057 1.00 87.62 472 ARG A N 1
ATOM 3513 C CA . ARG A 1 472 ? 3.804 16.748 6.028 1.00 87.62 472 ARG A CA 1
ATOM 3514 C C . ARG A 1 472 ? 5.045 15.846 5.952 1.00 87.62 472 ARG A C 1
ATOM 3516 O O . ARG A 1 472 ? 6.148 16.341 6.160 1.00 87.62 472 ARG A O 1
ATOM 3523 N N . ARG A 1 473 ? 4.897 14.542 5.694 1.00 88.19 473 ARG A N 1
ATOM 3524 C CA . ARG A 1 473 ? 6.043 13.621 5.553 1.00 88.19 473 ARG A CA 1
ATOM 3525 C C . ARG A 1 473 ? 6.713 13.770 4.195 1.00 88.19 473 ARG A C 1
ATOM 3527 O O . ARG A 1 473 ? 7.935 13.803 4.142 1.00 88.19 473 ARG A O 1
ATOM 3534 N N . VAL A 1 474 ? 5.922 13.939 3.138 1.00 92.06 474 VAL A N 1
ATOM 3535 C CA . VAL A 1 474 ? 6.423 14.183 1.780 1.00 92.06 474 VAL A CA 1
ATOM 3536 C C . VAL A 1 474 ? 7.264 15.468 1.735 1.00 92.06 474 VAL A C 1
ATOM 3538 O O . VAL A 1 474 ? 8.399 15.426 1.270 1.00 92.06 474 VAL A O 1
ATOM 3541 N N . CYS A 1 475 ? 6.787 16.569 2.331 1.00 92.81 475 CYS A N 1
ATOM 3542 C CA . CYS A 1 475 ? 7.556 17.813 2.463 1.00 92.81 475 CYS A CA 1
ATOM 3543 C C . CYS A 1 475 ? 8.882 17.621 3.218 1.00 92.81 475 CYS A C 1
ATOM 3545 O O . CYS A 1 475 ? 9.894 18.190 2.825 1.00 92.81 475 CYS A O 1
ATOM 3547 N N . ARG A 1 476 ? 8.896 16.821 4.297 1.00 91.12 476 ARG A N 1
ATOM 3548 C CA . ARG A 1 476 ? 10.124 16.539 5.070 1.00 91.12 476 ARG A CA 1
ATOM 3549 C C . ARG A 1 476 ? 11.117 15.684 4.294 1.00 91.12 476 ARG A C 1
ATOM 3551 O O . ARG A 1 476 ? 12.312 15.885 4.450 1.00 91.12 476 ARG A O 1
ATOM 3558 N N . ALA A 1 477 ? 10.622 14.760 3.478 1.00 87.62 477 ALA A N 1
ATOM 3559 C CA . ALA A 1 477 ? 11.457 13.932 2.627 1.00 87.62 477 ALA A CA 1
ATOM 3560 C C . ALA A 1 477 ? 12.108 14.761 1.504 1.00 87.62 477 ALA A C 1
ATOM 3562 O O . ALA A 1 477 ? 13.318 14.670 1.335 1.00 87.62 477 ALA A O 1
ATOM 3563 N N . VAL A 1 478 ? 11.365 15.651 0.830 1.00 93.62 478 VAL A N 1
ATOM 3564 C CA . VAL A 1 478 ? 11.957 16.581 -0.157 1.00 93.62 478 VAL A CA 1
ATOM 3565 C C . VAL A 1 478 ? 12.961 17.534 0.506 1.00 93.62 478 VAL A C 1
ATOM 3567 O O . VAL A 1 478 ? 14.103 17.622 0.072 1.00 93.62 478 VAL A O 1
ATOM 3570 N N . ALA A 1 479 ? 12.603 18.165 1.632 1.00 87.62 479 ALA A N 1
ATOM 3571 C CA . ALA A 1 479 ? 13.505 19.066 2.365 1.00 87.62 479 ALA A CA 1
ATOM 3572 C C . ALA A 1 479 ? 14.756 18.372 2.959 1.00 87.62 479 ALA A C 1
ATOM 3574 O O . ALA A 1 479 ? 15.673 19.051 3.416 1.00 87.62 479 ALA A O 1
ATOM 3575 N N . GLY A 1 480 ? 14.782 17.035 2.996 1.00 81.25 480 GLY A N 1
ATOM 3576 C CA . GLY A 1 480 ? 15.914 16.224 3.450 1.00 81.25 480 GLY A CA 1
ATOM 3577 C C . GLY A 1 480 ? 16.686 15.511 2.334 1.00 81.25 480 GLY A C 1
ATOM 3578 O O . GLY A 1 480 ? 17.629 14.788 2.650 1.00 81.25 480 GLY A O 1
ATOM 3579 N N . GLY A 1 481 ? 16.288 15.664 1.064 1.00 79.19 481 GLY A N 1
ATOM 3580 C CA . GLY A 1 481 ? 16.863 14.920 -0.064 1.00 79.19 481 GLY A CA 1
ATOM 3581 C C . GLY A 1 481 ? 16.489 13.429 -0.108 1.00 79.19 481 GLY A C 1
ATOM 3582 O O . GLY A 1 481 ? 17.127 12.653 -0.806 1.00 79.19 481 GLY A O 1
ATOM 3583 N N . ASP A 1 482 ? 15.471 12.976 0.631 1.00 81.12 482 ASP A N 1
ATOM 3584 C CA . ASP A 1 482 ? 14.916 11.614 0.500 1.00 81.12 482 ASP A CA 1
ATOM 3585 C C . ASP A 1 482 ? 14.025 11.462 -0.763 1.00 81.12 482 ASP A C 1
ATOM 3587 O O . ASP A 1 482 ? 13.578 10.346 -1.047 1.00 81.12 482 ASP A O 1
ATOM 3591 N N . LEU A 1 483 ? 13.688 12.574 -1.440 1.00 89.06 483 LEU A N 1
ATOM 3592 C CA . LEU A 1 483 ? 12.857 12.698 -2.651 1.00 89.06 483 LEU A CA 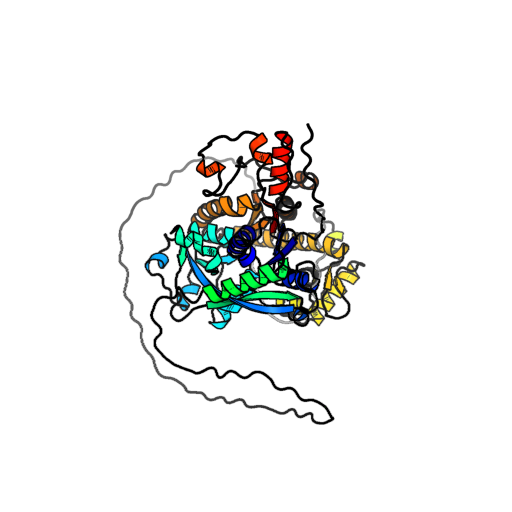1
ATOM 3593 C C . LEU A 1 483 ? 13.257 13.968 -3.429 1.00 89.06 483 LEU A C 1
ATOM 3595 O O . LEU A 1 483 ? 13.494 15.000 -2.804 1.00 89.06 483 LEU A O 1
ATOM 3599 N N . ASP A 1 484 ? 13.237 13.929 -4.760 1.00 88.19 484 ASP A N 1
ATOM 3600 C CA . ASP A 1 484 ? 13.735 15.024 -5.614 1.00 88.19 484 ASP A CA 1
ATOM 3601 C C . ASP A 1 484 ? 12.674 16.122 -5.815 1.00 88.19 484 ASP A C 1
ATOM 3603 O O . ASP A 1 484 ? 12.967 17.315 -5.864 1.00 88.19 484 ASP A O 1
ATOM 3607 N N . ALA A 1 485 ? 11.408 15.711 -5.929 1.00 93.31 485 ALA A N 1
ATOM 3608 C CA . ALA A 1 485 ? 10.255 16.583 -6.136 1.00 93.31 485 ALA A CA 1
ATOM 3609 C C . ALA A 1 485 ? 8.977 15.931 -5.590 1.00 93.31 485 ALA A C 1
ATOM 3611 O O . ALA A 1 485 ? 8.924 14.713 -5.399 1.00 93.31 485 ALA A O 1
ATOM 3612 N N . ALA A 1 486 ? 7.915 16.715 -5.364 1.00 94.38 486 ALA A N 1
ATOM 3613 C CA . ALA A 1 486 ? 6.633 16.160 -4.934 1.00 94.38 486 ALA A CA 1
ATOM 3614 C C . ALA A 1 486 ? 5.391 16.977 -5.318 1.00 94.38 486 ALA A C 1
ATOM 3616 O O . ALA A 1 486 ? 5.436 18.204 -5.360 1.00 94.38 486 ALA A O 1
ATOM 3617 N N . ILE A 1 487 ? 4.251 16.290 -5.483 1.00 93.25 487 ILE A N 1
ATOM 3618 C CA . ILE A 1 487 ? 2.926 16.916 -5.655 1.00 93.25 487 ILE A CA 1
ATOM 3619 C C . ILE A 1 487 ? 2.025 16.609 -4.451 1.00 93.25 487 ILE A C 1
ATOM 3621 O O . ILE A 1 487 ? 1.613 15.465 -4.235 1.00 93.25 487 ILE A O 1
ATOM 3625 N N . ILE A 1 488 ? 1.668 17.636 -3.680 1.00 90.88 488 ILE A N 1
ATOM 3626 C CA . ILE A 1 488 ? 0.827 17.529 -2.477 1.00 90.88 488 ILE A CA 1
ATOM 3627 C C . ILE A 1 488 ? -0.508 18.271 -2.643 1.00 90.88 488 ILE A C 1
ATOM 3629 O O . ILE A 1 488 ? -0.547 19.354 -3.215 1.00 90.88 488 ILE A O 1
ATOM 3633 N N . GLY A 1 489 ? -1.587 17.711 -2.092 1.00 83.69 489 GLY A N 1
ATOM 3634 C CA . GLY A 1 489 ? -2.909 18.350 -1.979 1.00 83.69 489 GLY A CA 1
ATOM 3635 C C . GLY A 1 489 ? -3.203 18.930 -0.587 1.00 83.69 489 GLY A C 1
ATOM 3636 O O . GLY A 1 489 ? -4.357 19.007 -0.184 1.00 83.69 489 GLY A O 1
ATOM 3637 N N . GLY A 1 490 ? -2.173 19.259 0.199 1.00 79.62 490 GLY A N 1
ATOM 3638 C CA . GLY A 1 490 ? -2.326 19.815 1.548 1.00 79.62 490 GLY A CA 1
ATOM 3639 C C . GLY A 1 490 ? -1.204 20.791 1.889 1.00 79.62 490 GLY A C 1
ATOM 3640 O O . GLY A 1 490 ? -0.191 20.827 1.195 1.00 79.62 490 GLY A O 1
ATOM 3641 N N . GLU A 1 491 ? -1.391 21.575 2.948 1.00 82.25 491 GLU A N 1
ATOM 3642 C CA . GLU A 1 491 ? -0.509 22.694 3.303 1.00 82.25 491 GLU A CA 1
ATOM 3643 C C . GLU A 1 491 ? 0.945 22.263 3.589 1.00 82.25 491 GLU A C 1
ATOM 3645 O O . GLU A 1 491 ? 1.209 21.219 4.199 1.00 82.25 491 GLU A O 1
ATOM 3650 N N . VAL A 1 492 ? 1.901 23.097 3.163 1.00 88.25 492 VAL A N 1
ATOM 3651 C CA . VAL A 1 492 ? 3.325 22.933 3.488 1.00 88.25 492 VAL A CA 1
ATOM 3652 C C . VAL A 1 492 ? 3.548 23.352 4.947 1.00 88.25 492 VAL A C 1
ATOM 3654 O O . VAL A 1 492 ? 3.188 24.473 5.307 1.00 88.25 492 VAL A O 1
ATOM 3657 N N . PRO A 1 493 ? 4.153 22.503 5.799 1.00 87.88 493 PRO A N 1
ATOM 3658 C CA . PRO A 1 493 ? 4.473 22.875 7.175 1.00 87.88 493 PRO A CA 1
ATOM 3659 C C . PRO A 1 493 ? 5.390 24.105 7.227 1.00 87.88 493 PRO A C 1
ATOM 3661 O O . PRO A 1 493 ? 6.406 24.155 6.530 1.00 87.88 493 PRO A O 1
ATOM 3664 N N . ALA A 1 494 ? 5.040 25.094 8.053 1.00 88.62 494 ALA A N 1
ATOM 3665 C CA . ALA A 1 494 ? 5.738 26.380 8.107 1.00 88.62 494 ALA A CA 1
ATOM 3666 C C . ALA A 1 494 ? 7.227 26.247 8.476 1.00 88.62 494 ALA A C 1
ATOM 3668 O O . ALA A 1 494 ? 8.042 27.042 8.014 1.00 88.62 494 ALA A O 1
ATOM 3669 N N . GLU A 1 495 ? 7.606 25.213 9.237 1.00 88.38 495 GLU A N 1
ATOM 3670 C CA . GLU A 1 495 ? 9.002 24.925 9.577 1.00 88.38 495 GLU A CA 1
ATOM 3671 C C . GLU A 1 495 ? 9.844 24.414 8.390 1.00 88.38 495 GLU A C 1
ATOM 3673 O O . GLU A 1 495 ? 11.066 24.340 8.493 1.00 88.38 495 GLU A O 1
ATOM 3678 N N . LEU A 1 496 ? 9.204 24.065 7.267 1.00 90.50 496 LEU A N 1
ATOM 3679 C CA . LEU A 1 496 ? 9.845 23.529 6.059 1.00 90.50 496 LEU A CA 1
ATOM 3680 C C . LEU A 1 496 ? 9.823 24.505 4.879 1.00 90.50 496 LEU A C 1
ATOM 3682 O O . LEU A 1 496 ? 10.606 24.340 3.949 1.00 90.50 496 LEU A O 1
ATOM 3686 N N . ALA A 1 497 ? 8.957 25.522 4.910 1.00 88.06 497 ALA A N 1
ATOM 3687 C CA . ALA A 1 497 ? 8.823 26.502 3.832 1.00 88.06 497 ALA A CA 1
ATOM 3688 C C . ALA A 1 497 ? 10.148 27.195 3.418 1.00 88.06 497 ALA A C 1
ATOM 3690 O O . ALA A 1 497 ? 10.333 27.394 2.221 1.00 88.06 497 ALA A O 1
ATOM 3691 N N . PRO A 1 498 ? 11.112 27.498 4.320 1.00 89.06 498 PRO A N 1
ATOM 3692 C CA . PRO A 1 498 ? 12.413 28.053 3.920 1.00 89.06 498 PRO A CA 1
ATOM 3693 C C . PRO A 1 498 ? 13.308 27.103 3.105 1.00 89.06 498 PRO A C 1
ATOM 3695 O O . PRO A 1 498 ? 14.288 27.554 2.521 1.00 89.06 498 PRO A O 1
ATOM 3698 N N . TYR A 1 499 ? 12.996 25.803 3.085 1.00 85.06 499 TYR A N 1
ATOM 3699 C CA . TYR A 1 499 ? 13.783 24.746 2.438 1.00 85.06 499 TYR A CA 1
ATOM 3700 C C . TYR A 1 499 ? 13.101 24.172 1.185 1.00 85.06 499 TYR A C 1
ATOM 3702 O O . TYR A 1 499 ? 13.606 23.217 0.601 1.00 85.06 499 TYR A O 1
ATOM 3710 N N . LEU A 1 500 ? 11.936 24.701 0.791 1.00 91.25 500 LEU A N 1
ATOM 3711 C CA . LEU A 1 500 ? 11.084 24.124 -0.249 1.00 91.25 500 LEU A CA 1
ATOM 3712 C C . LEU A 1 500 ? 10.624 25.191 -1.245 1.00 91.25 500 LEU A C 1
ATOM 3714 O O . LEU A 1 500 ? 9.917 26.130 -0.883 1.00 91.25 500 LEU A O 1
ATOM 3718 N N . GLN A 1 501 ? 10.944 25.002 -2.526 1.00 92.56 501 GLN A N 1
ATOM 3719 C CA . GLN A 1 501 ? 10.314 25.770 -3.598 1.00 92.56 501 GLN A CA 1
ATOM 3720 C C . GLN A 1 501 ? 8.895 25.234 -3.836 1.00 92.56 501 GLN A C 1
ATOM 3722 O O . GLN A 1 501 ? 8.711 24.097 -4.263 1.00 92.56 501 GLN A O 1
ATOM 3727 N N . VAL A 1 502 ? 7.883 26.059 -3.564 1.00 92.00 502 VAL A N 1
ATOM 3728 C CA . VAL A 1 502 ? 6.466 25.691 -3.711 1.00 92.00 502 VAL A CA 1
ATOM 3729 C C . VAL A 1 502 ? 5.897 26.334 -4.973 1.00 92.00 502 VAL A C 1
ATOM 3731 O O . VAL A 1 502 ? 5.898 27.557 -5.102 1.00 92.00 502 VAL A O 1
ATOM 3734 N N . ILE A 1 503 ? 5.393 25.515 -5.898 1.00 92.06 503 ILE A N 1
ATOM 3735 C CA . ILE A 1 503 ? 4.794 25.961 -7.164 1.00 92.06 503 ILE A CA 1
ATOM 3736 C C . ILE A 1 503 ? 3.309 25.557 -7.176 1.00 92.06 503 ILE A C 1
ATOM 3738 O O . ILE A 1 503 ? 3.014 24.363 -7.089 1.00 92.06 503 ILE A O 1
ATOM 3742 N N . PRO A 1 504 ? 2.357 26.506 -7.283 1.00 87.50 504 PRO A N 1
ATOM 3743 C CA . PRO A 1 504 ? 0.943 26.183 -7.470 1.00 87.50 504 PRO A CA 1
ATOM 3744 C C . PRO A 1 504 ? 0.722 25.433 -8.793 1.00 87.50 504 PRO A C 1
ATOM 3746 O O . PRO A 1 504 ? 1.061 25.946 -9.856 1.00 87.50 504 PRO A O 1
ATOM 3749 N N . TYR A 1 505 ? 0.162 24.221 -8.721 1.00 84.62 505 TYR A N 1
ATOM 3750 C CA . TYR A 1 505 ? -0.005 23.329 -9.879 1.00 84.62 505 TYR A CA 1
ATOM 3751 C C . TYR A 1 505 ? -1.454 23.248 -10.385 1.00 84.62 505 TYR A C 1
ATOM 3753 O O . TYR A 1 505 ? -1.717 23.487 -11.558 1.00 84.62 505 TYR A O 1
ATOM 3761 N N . SER A 1 506 ? -2.397 22.918 -9.501 1.00 82.69 506 SER A N 1
ATOM 3762 C CA . SER A 1 506 ? -3.827 22.787 -9.801 1.00 82.69 506 SER A CA 1
ATOM 3763 C C . SER A 1 506 ? -4.647 23.066 -8.542 1.00 82.69 506 SER A C 1
ATOM 3765 O O . SER A 1 506 ? -4.113 23.042 -7.432 1.00 82.69 506 SER A O 1
ATOM 3767 N N . GLN A 1 507 ? -5.945 23.300 -8.715 1.00 81.94 507 GLN A N 1
ATOM 3768 C CA . GLN A 1 507 ? -6.934 23.198 -7.641 1.00 81.94 507 GLN A CA 1
ATOM 3769 C C . GLN A 1 507 ? -7.590 21.805 -7.683 1.00 81.94 507 GLN A C 1
ATOM 3771 O O . GLN A 1 507 ? -7.453 21.093 -8.681 1.00 81.94 507 GLN A O 1
ATOM 3776 N N . ASP A 1 508 ? -8.245 21.418 -6.590 1.00 80.50 508 ASP A N 1
ATOM 3777 C CA . ASP A 1 508 ? -8.938 20.136 -6.397 1.00 80.50 508 ASP A CA 1
ATOM 3778 C C . ASP A 1 508 ? -10.256 20.396 -5.641 1.00 80.50 508 ASP A C 1
ATOM 3780 O O . ASP A 1 508 ? -10.325 21.330 -4.836 1.00 80.50 508 ASP A O 1
ATOM 3784 N N . GLU A 1 509 ? -11.301 19.610 -5.906 1.00 82.12 509 GLU A N 1
ATOM 3785 C CA . GLU A 1 509 ? -12.660 19.836 -5.389 1.00 82.12 509 GLU A CA 1
ATOM 3786 C C . GLU A 1 509 ? -13.094 18.703 -4.448 1.00 82.12 509 GLU A C 1
ATOM 3788 O O . GLU A 1 509 ? -13.223 17.544 -4.847 1.00 82.12 509 GLU A O 1
ATOM 3793 N N . LEU A 1 510 ? -13.379 19.035 -3.183 1.00 79.94 510 LEU A N 1
ATOM 3794 C CA . LEU A 1 510 ? -13.913 18.063 -2.228 1.00 79.94 510 LEU A CA 1
ATOM 3795 C C . LEU A 1 510 ? -15.436 17.943 -2.348 1.00 79.94 510 LEU A C 1
ATOM 3797 O O . LEU A 1 510 ? -16.187 18.678 -1.709 1.00 79.94 510 LEU A O 1
ATOM 3801 N N . VAL A 1 511 ? -15.879 16.966 -3.137 1.00 84.69 511 VAL A N 1
ATOM 3802 C CA . VAL A 1 511 ? -17.300 16.645 -3.341 1.00 84.69 511 VAL A CA 1
ATOM 3803 C C . VAL A 1 511 ? -17.867 15.711 -2.262 1.00 84.69 511 VAL A C 1
ATOM 3805 O O . VAL A 1 511 ? -17.184 14.816 -1.756 1.00 84.69 511 VAL A O 1
ATOM 3808 N N . LEU A 1 512 ? -19.156 15.867 -1.938 1.00 82.44 512 LEU A N 1
ATOM 3809 C CA . LEU A 1 512 ? -19.890 14.916 -1.097 1.00 82.44 512 LEU A CA 1
ATOM 3810 C C . LEU A 1 512 ? -20.243 13.658 -1.905 1.00 82.44 512 LEU A C 1
ATOM 3812 O O . LEU A 1 512 ? -20.951 13.734 -2.908 1.00 82.44 512 LEU A O 1
ATOM 3816 N N . VAL A 1 513 ? -19.807 12.487 -1.434 1.00 86.00 513 VAL A N 1
ATOM 3817 C CA . VAL A 1 513 ? -20.078 11.196 -2.086 1.00 86.00 513 VAL A CA 1
ATOM 3818 C C . VAL A 1 513 ? -21.046 10.364 -1.249 1.00 86.00 513 VAL A C 1
ATOM 3820 O O . VAL A 1 513 ? -20.812 10.111 -0.069 1.00 86.00 513 VAL A O 1
ATOM 3823 N N . VAL A 1 514 ? -22.112 9.874 -1.885 1.00 85.06 514 VAL A N 1
ATOM 3824 C CA . VAL A 1 514 ? -23.056 8.899 -1.318 1.00 85.06 514 VAL A CA 1
ATOM 3825 C C . VAL A 1 514 ? -23.178 7.681 -2.233 1.00 85.06 514 VAL A C 1
ATOM 3827 O O . VAL A 1 514 ? -22.954 7.763 -3.439 1.00 85.06 514 VAL A O 1
ATOM 3830 N N . SER A 1 515 ? -23.556 6.530 -1.673 1.00 84.44 515 SER A N 1
ATOM 3831 C CA . SER A 1 515 ? -23.836 5.327 -2.471 1.00 84.44 515 SER A CA 1
ATOM 3832 C C . SER A 1 515 ? -25.025 5.570 -3.428 1.00 84.44 515 SER A C 1
ATOM 3834 O O . SER A 1 515 ? -26.000 6.207 -3.024 1.00 84.44 515 SER A O 1
ATOM 3836 N N . PRO A 1 516 ? -25.039 4.996 -4.650 1.00 85.50 516 PRO A N 1
ATOM 3837 C CA . PRO A 1 516 ? -26.200 5.059 -5.552 1.00 85.50 516 PRO A CA 1
ATOM 3838 C C . PRO A 1 516 ? -27.489 4.440 -4.978 1.00 85.50 516 PRO A C 1
ATOM 3840 O O . PRO A 1 516 ? -28.582 4.656 -5.497 1.00 85.50 516 PRO A O 1
ATOM 3843 N N . GLN A 1 517 ? -27.380 3.650 -3.906 1.00 84.00 517 GLN A N 1
ATOM 3844 C CA . GLN A 1 517 ? -28.507 3.067 -3.181 1.00 84.00 517 GLN A CA 1
ATOM 3845 C C . GLN A 1 517 ? -29.011 3.967 -2.031 1.00 84.00 517 GLN A C 1
ATOM 3847 O O . GLN A 1 517 ? -30.058 3.669 -1.455 1.00 84.00 517 GLN A O 1
ATOM 3852 N N . HIS A 1 518 ? -28.306 5.059 -1.709 1.00 83.94 518 HIS A N 1
ATOM 3853 C CA . HIS A 1 518 ? -28.657 6.008 -0.649 1.00 83.94 518 HIS A CA 1
ATOM 3854 C C . HIS A 1 518 ? -29.934 6.810 -0.990 1.00 83.94 518 HIS A C 1
ATOM 3856 O O . HIS A 1 518 ? -30.145 7.131 -2.165 1.00 83.94 518 HIS A O 1
ATOM 3862 N N . PRO A 1 519 ? -30.781 7.192 -0.008 1.00 82.12 519 PRO A N 1
ATOM 3863 C CA . PRO A 1 519 ? -32.012 7.945 -0.267 1.00 82.12 519 PRO A CA 1
ATOM 3864 C C . PRO A 1 519 ? -31.813 9.231 -1.081 1.00 82.12 519 PRO A C 1
ATOM 3866 O O . PRO A 1 519 ? -32.545 9.437 -2.044 1.00 82.12 519 PRO A O 1
ATOM 3869 N N . ILE A 1 520 ? -30.787 10.034 -0.771 1.00 82.31 520 ILE A N 1
ATOM 3870 C CA . ILE A 1 520 ? -30.473 11.281 -1.502 1.00 82.31 520 ILE A CA 1
ATOM 3871 C C . ILE A 1 520 ? -30.222 11.006 -2.996 1.00 82.31 520 ILE A C 1
ATOM 3873 O O . ILE A 1 520 ? -30.834 11.639 -3.856 1.00 82.31 520 ILE A O 1
ATOM 3877 N N . ALA A 1 521 ? -29.395 10.002 -3.317 1.00 83.56 521 ALA A N 1
ATOM 3878 C CA . ALA A 1 521 ? -29.107 9.621 -4.701 1.00 83.56 521 ALA A CA 1
ATOM 3879 C C . ALA A 1 521 ? -30.370 9.136 -5.436 1.00 83.56 521 ALA A C 1
ATOM 3881 O O . ALA A 1 521 ? -30.616 9.512 -6.583 1.00 83.56 521 ALA A O 1
ATOM 3882 N N . ARG A 1 522 ? -31.217 8.349 -4.758 1.00 81.25 522 ARG A N 1
ATOM 3883 C CA . ARG A 1 522 ? -32.492 7.855 -5.308 1.00 81.25 522 ARG A CA 1
ATOM 3884 C C . ARG A 1 522 ? -33.512 8.965 -5.565 1.00 81.25 522 ARG A C 1
ATOM 3886 O O . ARG A 1 522 ? -34.266 8.868 -6.528 1.00 81.25 522 ARG A O 1
ATOM 3893 N N . GLN A 1 523 ? -33.523 10.012 -4.742 1.00 78.19 523 GLN A N 1
ATOM 3894 C CA . GLN A 1 523 ? -34.379 11.190 -4.922 1.00 78.19 523 GLN A CA 1
ATOM 3895 C C . GLN A 1 523 ? -33.930 12.095 -6.082 1.00 78.19 523 GLN A C 1
ATOM 3897 O O . GLN A 1 523 ? -34.682 12.985 -6.469 1.00 78.19 523 GLN A O 1
ATOM 3902 N N . LYS A 1 524 ? -32.726 11.885 -6.643 1.00 68.38 524 LYS A N 1
ATOM 3903 C CA . LYS A 1 524 ? -32.120 12.725 -7.694 1.00 68.38 524 LYS A CA 1
ATOM 3904 C C . LYS A 1 524 ? -32.045 14.222 -7.334 1.00 68.38 524 LYS A C 1
ATOM 3906 O O . LYS A 1 524 ? -32.007 15.070 -8.225 1.00 68.38 524 LYS A O 1
ATOM 3911 N N . ARG A 1 525 ? -31.980 14.553 -6.036 1.00 69.19 525 ARG A N 1
ATOM 3912 C CA . ARG A 1 525 ? -31.618 15.896 -5.557 1.00 69.19 525 ARG A CA 1
ATOM 3913 C C . ARG A 1 525 ? -30.173 16.179 -5.991 1.00 69.19 525 ARG A C 1
ATOM 3915 O O . ARG A 1 525 ? -29.248 15.555 -5.485 1.00 69.19 525 ARG A O 1
ATOM 3922 N N . ALA A 1 526 ? -29.993 17.090 -6.949 1.00 67.56 526 ALA A N 1
ATOM 3923 C CA . ALA A 1 526 ? -28.672 17.562 -7.386 1.00 67.56 526 ALA A CA 1
ATOM 3924 C C . ALA A 1 526 ? -28.047 18.577 -6.407 1.00 67.56 526 ALA A C 1
ATOM 3926 O O . ALA A 1 526 ? -26.853 18.844 -6.468 1.00 67.56 526 ALA A O 1
ATOM 3927 N N . ILE A 1 527 ? -28.870 19.134 -5.515 1.00 79.19 527 ILE A N 1
ATOM 3928 C CA . ILE A 1 527 ? -28.504 20.035 -4.423 1.00 79.19 527 ILE A CA 1
ATOM 3929 C C . ILE A 1 527 ? -29.231 19.515 -3.177 1.00 79.19 527 ILE A C 1
ATOM 3931 O O . ILE A 1 527 ? -30.377 19.062 -3.279 1.00 79.19 527 ILE A O 1
ATOM 3935 N N . ILE A 1 528 ? -28.558 19.563 -2.032 1.00 82.56 528 ILE A N 1
ATOM 3936 C CA . ILE A 1 528 ? -29.113 19.268 -0.707 1.00 82.56 528 ILE A CA 1
ATOM 3937 C C . ILE A 1 528 ? -28.951 20.492 0.191 1.00 82.56 528 ILE A C 1
ATOM 3939 O O . ILE A 1 528 ? -28.090 21.337 -0.066 1.00 82.56 528 ILE A O 1
ATOM 3943 N N . ASP A 1 529 ? -29.775 20.579 1.226 1.00 80.94 529 ASP A N 1
ATOM 3944 C CA . ASP A 1 529 ? -29.731 21.683 2.182 1.00 80.94 529 ASP A CA 1
ATOM 3945 C C . ASP A 1 529 ? -28.595 21.448 3.207 1.00 80.94 529 ASP A C 1
ATOM 3947 O O . ASP A 1 529 ? -28.172 20.311 3.429 1.00 80.94 529 ASP A O 1
ATOM 3951 N N . ILE A 1 530 ? -28.063 22.499 3.844 1.00 78.00 530 ILE A N 1
ATOM 3952 C CA . ILE A 1 530 ? -26.976 22.352 4.840 1.00 78.00 530 ILE A CA 1
ATOM 3953 C C . ILE A 1 530 ? -27.442 21.535 6.060 1.00 78.00 530 ILE A C 1
ATOM 3955 O O . ILE A 1 530 ? -26.662 20.794 6.658 1.00 78.00 530 ILE A O 1
ATOM 3959 N N . GLU A 1 531 ? -28.737 21.595 6.370 1.00 78.19 531 GLU A N 1
ATOM 3960 C CA . GLU A 1 531 ? -29.415 20.774 7.367 1.00 78.19 531 GLU A CA 1
ATOM 3961 C C . GLU A 1 531 ? -29.407 19.274 7.023 1.00 78.19 531 GLU A C 1
ATOM 3963 O O . GLU A 1 531 ? -29.249 18.465 7.939 1.00 78.19 531 GLU A O 1
ATOM 3968 N N . ASP A 1 532 ? -29.504 18.891 5.738 1.00 78.38 532 ASP A N 1
ATOM 3969 C CA . ASP A 1 532 ? -29.518 17.479 5.302 1.00 78.38 532 ASP A CA 1
ATOM 3970 C C . ASP A 1 532 ? -28.221 16.752 5.718 1.00 78.38 532 ASP A C 1
ATOM 3972 O O . ASP A 1 532 ? -28.224 15.537 5.922 1.00 78.38 532 ASP A O 1
ATOM 3976 N N . LEU A 1 533 ? -27.109 17.483 5.889 1.00 78.06 533 LEU A N 1
ATOM 3977 C CA . LEU A 1 533 ? -25.826 16.932 6.339 1.00 78.06 533 LEU A CA 1
ATOM 3978 C C . LEU A 1 533 ? -25.886 16.370 7.768 1.00 78.06 533 LEU A C 1
ATOM 3980 O O . LEU A 1 533 ? -25.173 15.416 8.072 1.00 78.06 533 LEU A O 1
ATOM 3984 N N . TYR A 1 534 ? -26.721 16.926 8.649 1.00 74.81 534 TYR A N 1
ATOM 3985 C CA . TYR A 1 534 ? -26.773 16.529 10.064 1.00 74.81 534 TYR A CA 1
ATOM 3986 C C . TYR A 1 534 ? -27.444 15.169 10.295 1.00 74.81 534 TYR A C 1
ATOM 3988 O O . TYR A 1 534 ? -27.178 14.520 11.310 1.00 74.81 534 TYR A O 1
ATOM 3996 N N . ASP A 1 535 ? -28.255 14.718 9.336 1.00 74.00 535 ASP A N 1
ATOM 3997 C CA . ASP A 1 535 ? -28.875 13.392 9.336 1.00 74.00 535 ASP A CA 1
ATOM 3998 C C . ASP A 1 535 ? -27.996 12.331 8.624 1.00 74.00 535 ASP A C 1
ATOM 4000 O O . ASP A 1 535 ? -28.363 11.153 8.555 1.00 74.00 535 ASP A O 1
ATOM 4004 N N . LEU A 1 536 ? -26.804 12.701 8.124 1.00 75.75 536 LEU A N 1
ATOM 4005 C CA . LEU A 1 536 ? -25.865 11.775 7.478 1.00 75.75 536 LEU A CA 1
ATOM 4006 C C . LEU A 1 536 ? -24.924 11.065 8.459 1.00 75.75 536 LEU A C 1
ATOM 4008 O O . LEU A 1 536 ? -24.296 11.647 9.339 1.00 75.75 536 LEU A O 1
ATOM 4012 N N . THR A 1 537 ? -24.724 9.769 8.213 1.00 72.50 537 THR A N 1
ATOM 4013 C CA . THR A 1 537 ? -23.672 8.974 8.862 1.00 72.50 537 THR A CA 1
ATOM 4014 C C . THR A 1 537 ? -22.337 9.196 8.147 1.00 72.50 537 THR A C 1
ATOM 4016 O O . THR A 1 537 ? -22.015 8.485 7.194 1.00 72.50 537 THR A O 1
ATOM 4019 N N . PHE A 1 538 ? -21.544 10.172 8.597 1.00 75.38 538 PHE A N 1
ATOM 4020 C CA . PHE A 1 538 ? -20.222 10.430 8.018 1.00 75.38 538 PHE A CA 1
ATOM 4021 C C . PHE A 1 538 ? -19.213 9.305 8.304 1.00 75.38 538 PHE A C 1
ATOM 4023 O O . PHE A 1 538 ? -18.987 8.910 9.456 1.00 75.38 538 PHE A O 1
ATOM 4030 N N . ILE A 1 539 ? -18.562 8.853 7.229 1.00 77.12 539 ILE A N 1
ATOM 4031 C CA . ILE A 1 539 ? -17.343 8.038 7.237 1.00 77.12 539 ILE A CA 1
ATOM 4032 C C . ILE A 1 539 ? -16.171 8.984 6.975 1.00 77.12 539 ILE A C 1
ATOM 4034 O O . ILE A 1 539 ? -16.224 9.770 6.032 1.00 77.12 539 ILE A O 1
ATOM 4038 N N . SER A 1 540 ? -15.123 8.912 7.792 1.00 70.62 540 SER A N 1
ATOM 4039 C CA . SER A 1 540 ? -13.973 9.815 7.707 1.00 70.62 540 SER A CA 1
ATOM 4040 C C . SER A 1 540 ? -12.658 9.090 8.023 1.00 70.62 540 SER A C 1
ATOM 4042 O O . SER A 1 540 ? -12.672 8.074 8.732 1.00 70.62 540 SER A O 1
ATOM 4044 N N . PRO A 1 541 ? -11.510 9.574 7.517 1.00 70.44 541 PRO A N 1
ATOM 4045 C CA . PRO A 1 541 ? -10.202 9.120 7.973 1.00 70.44 541 PRO A CA 1
ATOM 4046 C C . PRO A 1 541 ? -9.961 9.358 9.479 1.00 70.44 541 PRO A C 1
ATOM 4048 O O . PRO A 1 541 ? -10.718 10.051 10.168 1.00 70.44 541 PRO A O 1
ATOM 4051 N N . ASP A 1 542 ? -8.861 8.819 10.009 1.00 64.31 542 ASP A N 1
ATOM 4052 C CA . ASP A 1 542 ? -8.399 9.192 11.349 1.00 64.31 542 ASP A CA 1
ATOM 4053 C C . ASP A 1 542 ? -7.866 10.637 11.418 1.00 64.31 542 ASP A C 1
ATOM 4055 O O . ASP A 1 542 ? -7.557 11.266 10.405 1.00 64.31 542 ASP A O 1
ATOM 4059 N N . GLU A 1 543 ? -7.762 11.160 12.640 1.00 64.81 543 GLU A N 1
ATOM 4060 C CA . GLU A 1 543 ? -7.421 12.557 12.975 1.00 64.81 543 GLU A CA 1
ATOM 4061 C C . GLU A 1 543 ? -6.066 13.032 12.429 1.00 64.81 543 GLU A C 1
ATOM 4063 O O . GLU A 1 543 ? -5.836 14.230 12.249 1.00 64.81 543 GLU A O 1
ATOM 4068 N N . ASN A 1 544 ? -5.164 12.104 12.112 1.00 63.53 544 ASN A N 1
ATOM 4069 C CA . ASN A 1 544 ? -3.844 12.422 11.580 1.00 63.53 544 ASN A CA 1
ATOM 4070 C C . ASN A 1 544 ? -3.814 12.492 10.046 1.00 63.53 544 ASN A C 1
ATOM 4072 O O . ASN A 1 544 ? -2.778 12.835 9.471 1.00 63.53 544 ASN A O 1
ATOM 4076 N N . SER A 1 545 ? -4.915 12.148 9.371 1.00 70.19 545 SER A N 1
ATOM 4077 C CA . SER A 1 545 ? -5.003 12.215 7.916 1.00 70.19 545 SER A CA 1
ATOM 4078 C C . SER A 1 545 ? -4.979 13.661 7.431 1.00 70.19 545 SER A C 1
ATOM 4080 O O . SER A 1 545 ? -5.824 14.478 7.803 1.00 70.19 545 SER A O 1
ATOM 4082 N N . SER A 1 546 ? -4.065 13.960 6.506 1.00 68.56 546 SER A N 1
ATOM 4083 C CA . SER A 1 546 ? -4.030 15.259 5.830 1.00 68.56 546 SER A CA 1
ATOM 4084 C C . SER A 1 546 ? -5.308 15.535 5.029 1.00 68.56 546 SER A C 1
ATOM 4086 O O . SER A 1 546 ? -5.692 16.691 4.899 1.00 68.56 546 SER A O 1
ATOM 4088 N N . VAL A 1 547 ? -6.004 14.497 4.542 1.00 75.31 547 VAL A N 1
ATOM 4089 C CA . VAL A 1 547 ? -7.296 14.658 3.850 1.00 75.31 547 VAL A CA 1
ATOM 4090 C C . VAL A 1 547 ? -8.372 15.123 4.830 1.00 75.31 547 VAL A C 1
ATOM 4092 O O . VAL A 1 547 ? -9.094 16.072 4.536 1.00 75.31 547 VAL A O 1
ATOM 4095 N N . ARG A 1 548 ? -8.433 14.524 6.028 1.00 77.31 548 ARG A N 1
ATOM 4096 C CA . ARG A 1 548 ? -9.381 14.937 7.072 1.00 77.31 548 ARG A CA 1
ATOM 4097 C C . ARG A 1 548 ? -9.107 16.356 7.569 1.00 77.31 548 ARG A C 1
ATOM 4099 O O . ARG A 1 548 ? -10.045 17.124 7.728 1.00 77.31 548 ARG A O 1
ATOM 4106 N N . GLN A 1 549 ? -7.842 16.734 7.741 1.00 77.06 549 GLN A N 1
ATOM 4107 C CA . GLN A 1 549 ? -7.469 18.095 8.151 1.00 77.06 549 GLN A CA 1
ATOM 4108 C C . GLN A 1 549 ? -7.884 19.146 7.104 1.00 77.06 549 GLN A C 1
ATOM 4110 O O . GLN A 1 549 ? -8.363 20.219 7.468 1.00 77.06 549 GLN A O 1
ATOM 4115 N N . VAL A 1 550 ? -7.785 18.830 5.806 1.00 77.19 550 VAL A N 1
ATOM 4116 C CA . VAL A 1 550 ? -8.300 19.696 4.729 1.00 77.19 550 VAL A CA 1
ATOM 4117 C C . VAL A 1 550 ? -9.837 19.730 4.720 1.00 77.19 550 VAL A C 1
ATOM 4119 O O . VAL A 1 550 ? -10.405 20.816 4.619 1.00 77.19 550 VAL A O 1
ATOM 4122 N N . GLN A 1 551 ? -10.517 18.592 4.908 1.00 79.69 551 GLN A N 1
ATOM 4123 C CA . GLN A 1 551 ? -11.983 18.526 5.038 1.00 79.69 551 GLN A CA 1
ATOM 4124 C C . GLN A 1 551 ? -12.501 19.367 6.215 1.00 79.69 551 GLN A C 1
ATOM 4126 O O . GLN A 1 551 ? -13.374 20.209 6.030 1.00 79.69 551 GLN A O 1
ATOM 4131 N N . GLU A 1 552 ? -11.942 19.181 7.413 1.00 79.56 552 GLU A N 1
ATOM 4132 C CA . GLU A 1 552 ? -12.295 19.937 8.620 1.00 79.56 552 GLU A CA 1
ATOM 4133 C C . GLU A 1 552 ? -12.023 21.441 8.440 1.00 79.56 552 GLU A C 1
ATOM 4135 O O . GLU A 1 552 ? -12.869 22.261 8.792 1.00 79.56 552 GLU A O 1
ATOM 4140 N N . SER A 1 553 ? -10.892 21.813 7.826 1.00 77.88 553 SER A N 1
ATOM 4141 C CA . SER A 1 553 ? -10.547 23.206 7.500 1.00 77.88 553 SER A CA 1
ATOM 4142 C C . SER A 1 553 ? -11.557 23.849 6.541 1.00 77.88 553 SER A C 1
ATOM 4144 O O . SER A 1 553 ? -12.000 24.972 6.781 1.00 77.88 553 SER A O 1
ATOM 4146 N N . LEU A 1 554 ? -11.958 23.149 5.474 1.00 78.00 554 LEU A N 1
ATOM 4147 C CA . LEU A 1 554 ? -12.923 23.653 4.490 1.00 78.00 554 LEU A CA 1
ATOM 4148 C C . LEU A 1 554 ? -14.347 23.736 5.052 1.00 78.00 554 LEU A C 1
ATOM 4150 O O . LEU A 1 554 ? -15.022 24.741 4.843 1.00 78.00 554 LEU A O 1
ATOM 4154 N N . LEU A 1 555 ? -14.790 22.736 5.815 1.00 78.56 555 LEU A N 1
ATOM 4155 C CA . LEU A 1 555 ? -16.129 22.727 6.406 1.00 78.56 555 LEU A CA 1
ATOM 4156 C C . LEU A 1 555 ? -16.263 23.757 7.534 1.00 78.56 555 LEU A C 1
ATOM 4158 O O . LEU A 1 555 ? -17.264 24.469 7.572 1.00 78.56 555 LEU A O 1
ATOM 4162 N N . MET A 1 556 ? -15.226 23.965 8.357 1.00 80.88 556 MET A N 1
ATOM 4163 C CA . MET A 1 556 ? -15.198 25.088 9.304 1.00 80.88 556 MET A CA 1
ATOM 4164 C C . MET A 1 556 ? -15.213 26.452 8.596 1.00 80.88 556 MET A C 1
ATOM 4166 O O . MET A 1 556 ? -15.925 27.349 9.043 1.00 80.88 556 MET A O 1
ATOM 4170 N N . LYS A 1 557 ? -14.501 26.616 7.468 1.00 78.81 557 LYS A N 1
ATOM 4171 C CA . LYS A 1 557 ? -14.576 27.836 6.633 1.00 78.81 557 LYS A CA 1
ATOM 4172 C C . LYS A 1 557 ? -15.971 28.053 6.029 1.00 78.81 557 LYS A C 1
ATOM 4174 O O . LYS A 1 557 ? -16.370 29.199 5.850 1.00 78.81 557 LYS A O 1
ATOM 4179 N N . ALA A 1 558 ? -16.718 26.980 5.764 1.00 75.75 558 ALA A N 1
ATOM 4180 C CA . ALA A 1 558 ? -18.115 27.014 5.326 1.00 75.75 558 ALA A CA 1
ATOM 4181 C C . ALA A 1 558 ? -19.138 27.140 6.482 1.00 75.75 558 ALA A C 1
ATOM 4183 O O . ALA A 1 558 ? -20.340 27.151 6.232 1.00 75.75 558 ALA A O 1
ATOM 4184 N N . GLY A 1 559 ? -18.691 27.222 7.743 1.00 73.75 559 GLY A N 1
ATOM 4185 C CA . GLY A 1 559 ? -19.560 27.311 8.925 1.00 73.75 559 GLY A CA 1
ATOM 4186 C C . GLY A 1 559 ? -20.192 25.985 9.379 1.00 73.75 559 GLY A C 1
ATOM 4187 O O . GLY A 1 559 ? -20.971 25.979 10.330 1.00 73.75 559 GLY A O 1
ATOM 4188 N N . ILE A 1 560 ? -19.849 24.861 8.745 1.00 73.31 560 ILE A N 1
ATOM 4189 C CA . ILE A 1 560 ? -20.402 23.535 9.042 1.00 73.31 560 ILE A CA 1
ATOM 4190 C C . ILE A 1 560 ? -19.672 22.926 10.245 1.00 73.31 560 ILE A C 1
ATOM 4192 O O . ILE A 1 560 ? -18.484 22.606 10.181 1.00 73.31 560 ILE A O 1
ATOM 4196 N N . GLN A 1 561 ? -20.402 22.715 11.343 1.00 65.00 561 GLN A N 1
ATOM 4197 C CA . GLN A 1 561 ? -19.957 21.865 12.453 1.00 65.00 561 GLN A CA 1
ATOM 4198 C C . GLN A 1 561 ? -20.480 20.439 12.262 1.00 65.00 561 GLN A C 1
ATOM 4200 O O . GLN A 1 561 ? -21.662 20.257 11.986 1.00 65.00 561 GLN A O 1
ATOM 4205 N N . TRP A 1 562 ? -19.622 19.434 12.445 1.00 65.88 562 TRP A N 1
ATOM 4206 C CA . TRP A 1 562 ? -19.920 18.019 12.188 1.00 65.88 562 TRP A CA 1
ATOM 4207 C C . TRP A 1 562 ? -19.262 17.085 13.217 1.00 65.88 562 TRP A C 1
ATOM 4209 O O . TRP A 1 562 ? -18.312 17.472 13.899 1.00 65.88 562 TRP A O 1
ATOM 4219 N N . GLN A 1 563 ? -19.768 15.852 13.331 1.00 52.72 563 GLN A N 1
ATOM 4220 C CA . GLN A 1 563 ? -19.176 14.772 14.130 1.00 52.72 563 GLN A CA 1
ATOM 4221 C C . GLN A 1 563 ? -19.192 13.455 13.341 1.00 52.72 563 GLN A C 1
ATOM 4223 O O . GLN A 1 563 ? -20.116 13.184 12.574 1.00 52.72 563 GLN A O 1
ATOM 4228 N N . PHE A 1 564 ? -18.161 12.629 13.527 1.00 59.38 564 PHE A N 1
ATOM 4229 C CA . PHE A 1 564 ? -17.949 11.407 12.747 1.00 59.38 564 PHE A CA 1
ATOM 4230 C C . PHE A 1 564 ? -18.519 10.166 13.433 1.00 59.38 564 PHE A C 1
ATOM 4232 O O . PHE A 1 564 ? -18.367 9.991 14.640 1.00 59.38 564 PHE A O 1
ATOM 4239 N N . VAL A 1 565 ? -19.107 9.262 12.644 1.00 50.53 565 VAL A N 1
ATOM 4240 C CA . VAL A 1 565 ? -19.695 8.007 13.151 1.00 50.53 565 VAL A CA 1
ATOM 4241 C C . VAL A 1 565 ? -18.800 6.797 12.860 1.00 50.53 565 VAL A C 1
ATOM 4243 O O . VAL A 1 565 ? -18.823 5.815 13.604 1.00 50.53 565 VAL A O 1
ATOM 4246 N N . ILE A 1 566 ? -17.989 6.853 11.797 1.00 51.94 566 ILE A N 1
ATOM 4247 C CA . ILE A 1 566 ? -17.009 5.814 11.454 1.00 51.94 566 ILE A CA 1
ATOM 4248 C C . ILE A 1 566 ? -15.664 6.473 11.142 1.00 51.94 566 ILE A C 1
ATOM 4250 O O . ILE A 1 566 ? -15.541 7.200 10.157 1.00 51.94 566 ILE A O 1
ATOM 4254 N N . ALA A 1 567 ? -14.655 6.164 11.958 1.00 50.09 567 ALA A N 1
ATOM 4255 C CA . ALA A 1 567 ? -13.255 6.459 11.675 1.00 50.09 567 ALA A CA 1
ATOM 4256 C C . ALA A 1 567 ? -12.576 5.224 11.058 1.00 50.09 567 ALA A C 1
ATOM 4258 O O . ALA A 1 567 ? -12.659 4.122 11.613 1.00 50.09 567 ALA A O 1
ATOM 4259 N N . ALA A 1 568 ? -11.891 5.414 9.931 1.00 45.31 568 ALA A N 1
ATOM 4260 C CA . ALA A 1 568 ? -11.078 4.388 9.281 1.00 45.31 568 ALA A CA 1
ATOM 4261 C C . ALA A 1 568 ? -9.634 4.885 9.127 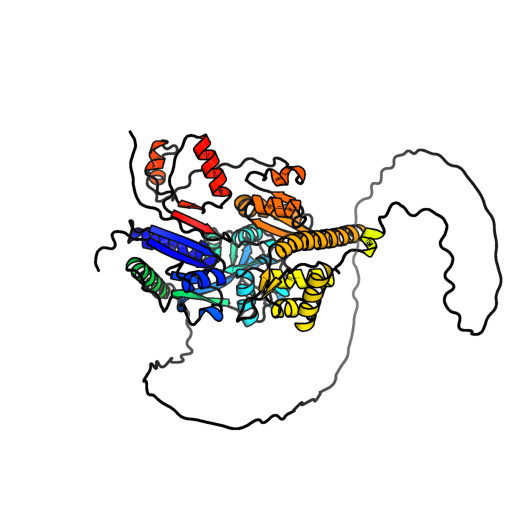1.00 45.31 568 ALA A C 1
ATOM 4263 O O . ALA A 1 568 ? -9.383 5.858 8.418 1.00 45.31 568 ALA A O 1
ATOM 4264 N N . SER A 1 569 ? -8.679 4.215 9.778 1.00 46.41 569 SER A N 1
ATOM 4265 C CA . SER A 1 569 ? -7.252 4.538 9.631 1.00 46.41 569 SER A CA 1
ATOM 4266 C C . SER A 1 569 ? -6.571 3.600 8.639 1.00 46.41 569 SER A C 1
ATOM 4268 O O . SER A 1 569 ? -6.784 2.385 8.687 1.00 46.41 569 SER A O 1
ATOM 4270 N N . ALA A 1 570 ? -5.728 4.167 7.775 1.00 37.94 570 ALA A N 1
ATOM 4271 C CA . ALA A 1 570 ? -4.941 3.449 6.778 1.00 37.94 570 ALA A CA 1
ATOM 4272 C C . ALA A 1 570 ? -3.464 3.882 6.814 1.00 37.94 570 ALA A C 1
ATOM 4274 O O . ALA A 1 570 ? -2.963 4.521 5.888 1.00 37.94 570 ALA A O 1
ATOM 4275 N N . GLY A 1 571 ? -2.763 3.481 7.880 1.00 34.47 571 GLY A N 1
ATOM 4276 C CA . GLY A 1 571 ? -1.299 3.461 7.939 1.00 34.47 571 GLY A CA 1
ATOM 4277 C C . GLY A 1 571 ? -0.629 4.351 8.997 1.00 34.47 571 GLY A C 1
ATOM 4278 O O . GLY A 1 571 ? -0.701 5.573 8.956 1.00 34.47 571 GLY A O 1
ATOM 4279 N N . LEU A 1 572 ? 0.176 3.705 9.852 1.00 29.94 572 LEU A N 1
ATOM 4280 C CA . LEU A 1 572 ? 1.329 4.276 10.570 1.00 29.94 572 LEU A CA 1
ATOM 4281 C C . LEU A 1 572 ? 1.109 5.609 11.314 1.00 29.94 572 LEU A C 1
ATOM 4283 O O . LEU A 1 572 ? 1.881 6.557 11.134 1.00 29.94 572 LEU A O 1
ATOM 4287 N N . THR A 1 573 ? 0.166 5.646 12.252 1.00 28.61 573 THR A N 1
ATOM 4288 C CA . THR A 1 573 ? 0.158 6.627 13.352 1.00 28.61 573 THR A CA 1
ATOM 4289 C C . THR A 1 573 ? 0.087 5.914 14.701 1.00 28.61 573 THR A C 1
ATOM 4291 O O . THR A 1 573 ? -0.397 4.789 14.802 1.00 28.61 573 THR A O 1
ATOM 4294 N N . HIS A 1 574 ? 0.705 6.499 15.733 1.00 28.73 574 HIS A N 1
ATOM 4295 C CA . HIS A 1 574 ? 0.744 5.880 17.062 1.00 28.73 574 HIS A CA 1
ATOM 4296 C C . HIS A 1 574 ? -0.595 6.074 17.776 1.00 28.73 574 HIS A C 1
ATOM 4298 O O . HIS A 1 574 ? -1.224 7.124 17.668 1.00 28.73 574 HIS A O 1
ATOM 4304 N N . GLY A 1 575 ? -1.042 5.030 18.472 1.00 31.16 575 GLY A N 1
ATOM 4305 C CA . GLY A 1 575 ? -2.412 4.946 18.956 1.00 31.16 575 GLY A CA 1
ATOM 4306 C C . GLY A 1 575 ? -2.722 5.887 20.116 1.00 31.16 575 GLY A C 1
ATOM 4307 O O . GLY A 1 575 ? -2.074 5.827 21.158 1.00 31.16 575 GLY A O 1
ATOM 4308 N N . HIS A 1 576 ? -3.810 6.638 19.969 1.00 23.97 576 HIS A N 1
ATOM 4309 C CA . HIS A 1 576 ? -4.641 7.072 21.085 1.00 23.97 576 HIS A CA 1
ATOM 4310 C C . HIS A 1 576 ? -6.019 6.417 20.945 1.00 23.97 576 HIS A C 1
ATOM 4312 O O . HIS A 1 576 ? -6.568 6.328 19.848 1.00 23.97 576 HIS A O 1
ATOM 4318 N N . VAL A 1 577 ? -6.563 5.923 22.057 1.00 24.75 577 VAL A N 1
ATOM 4319 C CA . VAL A 1 577 ? -7.946 5.441 22.129 1.00 24.75 577 VAL A CA 1
ATOM 4320 C C . VAL A 1 577 ? -8.788 6.595 22.651 1.00 24.75 577 VAL A C 1
ATOM 4322 O O . VAL A 1 577 ? -8.609 7.004 23.795 1.00 24.75 577 VAL A O 1
ATOM 4325 N N . LEU A 1 578 ? -9.688 7.114 21.818 1.00 26.38 578 LEU A N 1
ATOM 4326 C CA . LEU A 1 578 ? -10.695 8.087 22.231 1.00 26.38 578 LEU A CA 1
ATOM 4327 C C . LEU A 1 578 ? -12.037 7.384 22.443 1.00 26.38 578 LEU A C 1
ATOM 4329 O O . LEU A 1 578 ? -12.523 6.650 21.577 1.00 26.38 578 LEU A O 1
ATOM 4333 N N . GLU A 1 579 ? -12.629 7.608 23.612 1.00 22.83 579 GLU A N 1
ATOM 4334 C CA . GLU A 1 579 ? -13.990 7.185 23.918 1.00 22.83 579 GLU A CA 1
ATOM 4335 C C . GLU A 1 579 ? -14.983 8.154 23.268 1.00 22.83 579 GLU A C 1
ATOM 4337 O O . GLU A 1 579 ? -15.015 9.338 23.596 1.00 22.83 579 GLU A O 1
ATOM 4342 N N . LEU A 1 580 ? -15.829 7.646 22.369 1.00 29.31 580 LEU A N 1
ATOM 4343 C CA . LEU A 1 580 ? -16.993 8.385 21.883 1.00 29.31 580 LEU A CA 1
ATOM 4344 C C . LEU A 1 580 ? -18.183 8.093 22.802 1.00 29.31 580 LEU A C 1
ATOM 4346 O O . LEU A 1 580 ? -18.965 7.169 22.566 1.00 29.31 580 LEU A O 1
ATOM 4350 N N . SER A 1 581 ? -18.300 8.875 23.874 1.00 24.12 581 SER A N 1
ATOM 4351 C CA . SER A 1 581 ? -19.500 8.916 24.709 1.00 24.12 581 SER A CA 1
ATOM 4352 C C . SER A 1 581 ? -20.647 9.584 23.936 1.00 24.12 581 SER A C 1
ATOM 4354 O O . SER A 1 581 ? -20.504 10.665 23.369 1.00 24.12 581 SER A O 1
ATOM 4356 N N . GLY A 1 582 ? -21.789 8.899 23.847 1.00 28.56 582 GLY A N 1
ATOM 4357 C CA . GLY A 1 582 ? -22.906 9.329 23.001 1.00 28.56 582 GLY A CA 1
ATOM 4358 C C . GLY A 1 582 ? -23.736 10.462 23.611 1.00 28.56 582 GLY A C 1
ATOM 4359 O O . GLY A 1 582 ? -24.022 10.453 24.807 1.00 28.56 582 GLY A O 1
ATOM 4360 N N . GLY A 1 583 ? -24.194 11.399 22.773 1.00 25.72 583 GLY A N 1
ATOM 4361 C CA . GLY A 1 583 ? -25.064 12.492 23.212 1.00 25.72 583 GLY A CA 1
ATOM 4362 C C . GLY A 1 583 ? -25.531 13.414 22.085 1.00 25.72 583 GLY A C 1
ATOM 4363 O O . GLY A 1 583 ? -25.042 14.532 21.965 1.00 25.72 583 GLY A O 1
ATOM 4364 N N . TYR A 1 584 ? -26.515 12.984 21.287 1.00 34.03 584 TYR A N 1
ATOM 4365 C CA . TYR A 1 584 ? -27.218 13.893 20.371 1.00 34.03 584 TYR A CA 1
ATOM 4366 C C . TYR A 1 584 ? -27.968 14.967 21.178 1.00 34.03 584 TYR A C 1
ATOM 4368 O O . TYR A 1 584 ? -29.000 14.683 21.787 1.00 34.03 584 TYR A O 1
ATOM 4376 N N . GLN A 1 585 ? -27.497 16.214 21.135 1.00 25.83 585 GLN A N 1
ATOM 4377 C CA . GLN A 1 585 ? -28.302 17.381 21.498 1.00 25.83 585 GLN A CA 1
ATOM 4378 C C . GLN A 1 585 ? -28.253 18.442 20.403 1.00 25.83 585 GLN A C 1
ATOM 4380 O O . GLN A 1 585 ? -27.298 19.205 20.274 1.00 25.83 585 GLN A O 1
ATOM 4385 N N . LYS A 1 586 ? -29.357 18.524 19.657 1.00 27.45 586 LYS A N 1
ATOM 4386 C CA . LYS A 1 586 ? -29.690 19.653 18.791 1.00 27.45 586 LYS A CA 1
ATOM 4387 C C . LYS A 1 586 ? -29.894 20.887 19.676 1.00 27.45 586 LYS A C 1
ATOM 4389 O O . LYS A 1 586 ? -30.957 21.035 20.284 1.00 27.45 586 LYS A O 1
ATOM 4394 N N . ARG A 1 587 ? -28.875 21.749 19.796 1.00 28.23 587 ARG A N 1
ATOM 4395 C CA . ARG A 1 587 ? -29.083 23.096 20.347 1.00 28.23 587 ARG A CA 1
ATOM 4396 C C . ARG A 1 587 ? -30.062 23.840 19.433 1.00 28.23 587 ARG A C 1
ATOM 4398 O O . ARG A 1 587 ? -29.987 23.709 18.214 1.00 28.23 587 ARG A O 1
ATOM 4405 N N . ARG A 1 588 ? -31.019 24.518 20.066 1.00 32.25 588 ARG A N 1
ATOM 4406 C CA . ARG A 1 588 ? -31.970 25.430 19.422 1.00 32.25 588 ARG A CA 1
ATOM 4407 C C . ARG A 1 588 ? -31.302 26.765 19.123 1.00 32.25 588 ARG A C 1
ATOM 4409 O O . ARG A 1 588 ? -30.377 27.103 19.896 1.00 32.25 588 ARG A O 1
#

Solvent-accessible surface area (backbone atoms only — not comparable to full-atom values): 36279 Å² total; per-residue (Å²): 129,83,83,69,70,62,55,71,38,37,38,28,14,20,47,67,44,32,69,52,56,39,57,60,56,49,51,61,47,37,72,77,30,70,59,40,43,57,41,44,42,24,31,55,39,62,56,43,52,47,33,23,56,76,55,80,22,65,36,30,38,31,64,53,75,81,56,75,93,47,56,93,38,40,41,76,43,81,45,48,76,47,45,52,37,37,34,29,9,48,86,39,76,51,42,79,66,35,48,44,56,75,79,55,57,72,76,50,54,22,35,33,54,33,77,92,37,68,61,33,54,43,50,38,63,54,35,46,78,76,72,41,57,56,95,72,46,73,51,51,32,35,19,70,41,71,60,28,37,52,39,28,20,50,58,59,63,26,31,31,80,40,49,44,74,73,41,49,64,42,47,76,71,58,43,34,27,65,36,44,40,71,99,58,82,49,72,43,61,26,26,37,36,32,35,68,86,57,88,75,49,74,62,49,48,52,52,51,53,50,52,56,50,58,34,70,63,66,75,73,88,61,83,96,78,80,84,88,82,91,74,87,84,80,88,83,81,89,85,89,85,81,86,88,84,85,88,84,88,80,92,81,86,91,81,93,82,91,87,91,82,91,86,81,91,86,81,89,89,86,89,86,88,86,81,90,90,86,87,88,89,87,81,93,86,87,89,87,80,89,86,90,85,94,83,85,90,79,91,81,91,81,91,85,87,88,88,87,86,87,87,84,89,81,95,73,78,86,78,79,73,80,77,74,93,68,81,72,75,96,67,64,60,65,59,82,75,56,66,63,64,49,72,70,26,49,51,38,39,52,34,27,60,73,62,25,21,54,59,60,30,8,61,76,67,77,50,55,44,70,56,38,53,49,31,36,63,43,39,29,64,54,68,73,45,71,37,67,47,76,49,87,92,79,64,43,41,43,64,36,72,62,22,57,53,49,47,53,54,49,48,29,56,52,31,55,52,48,51,53,53,47,61,55,42,50,73,78,46,86,72,59,53,75,48,39,38,29,14,10,60,65,40,30,37,72,48,43,29,59,55,48,37,63,44,40,76,73,40,78,53,45,31,38,39,40,47,57,40,49,30,64,57,40,54,50,30,40,60,44,50,74,19,81,47,70,49,59,88,52,74,80,52,78,95,46,51,93,63,50,93,84,74,94,82,79,88,85,82,92,74,92,85,76,57,81,86,36,69,61,56,69,67,64,60,91,68,82,58,82,70,60,58,76,79,52,83,40,74,44,56,34,92,84,34,52,66,42,52,51,50,54,53,53,33,52,74,70,69,52,83,87,78,78,72,29,50,43,39,81,61,95,72,84,88,78,90,80,85,83,81,86,78,95,72,87,80,128

pLDDT: mean 71.49, std 25.09, range [20.58, 97.69]

Sequence (588 aa):
MAELETGCVRLGGSQTIGTYLMPKLIRDFKTAFPRVAVQLRIEPTRQVCQAVAAGDLDIAIVGGEIPPAFRSHLQVRTFKWDELVLVVAASHPLASSGRIEREALQKLAMVSINSCSTVYAMQEAALLQHGIRLASMRPDVEANSVEAVKSVVREGLGAAFLSRTAVERELEEGSLAIVRIDGITIERPLRIVTNQRRYMSVATKAIYGQLLRAATGSEADGDGTRDGTGTQLLAASPTSMNQADALDGGDTSISTARIIAKNERRDQTSARDSTAEIVPGMGVNTGRSTDPRVLAMTTTDTGAAPGSDESTEAGGAPVYATPPSEKLPNIDLRLLQKLPFSLVQLSAFRLVATLGSFNSAAEAMFVSQPFISSCVSKLERSLGVKVIERQAGRGACRVTEEGSLLLRYTQAIFSLGAECLGALADVDNVEGGTVCLGASQTTGTYLMPRLISMFSSRYPTVNVQLRVDISRRVCRAVAGGDLDAAIIGGEVPAELAPYLQVIPYSQDELVLVVSPQHPIARQKRAIIDIEDLYDLTFISPDENSSVRQVQESLLMKAGIQWQFVIAASAGLTHGHVLELSGGYQKRR

Mean predicted aligned error: 18.24 Å

Nearest PDB structures (foldseek):
  8h3z-assembly1_A  TM=8.343E-01  e=1.062E-13  Anabaena
  5y9s-assembly1_C  TM=7.835E-01  e=3.329E-13  Vibrio vulnificus CMCP6
  5ydo-assembly1_A  TM=7.753E-01  e=6.073E-13  Salmonella enterica
  5yer-assembly1_A  TM=7.904E-01  e=4.980E-12  Salmonella enterica subsp. enterica serovar Typhimurium
  9f14-assembly1_A  TM=7.929E-01  e=1.560E-11  Klebsiella aerogenes

Radius of gyration: 32.26 Å; Cα contacts (8 Å, |Δi|>4): 743; chains: 1; bounding box: 105×78×83 Å

Secondary structure (DSSP, 8-state):
-----SEEEEEEEEHHIIIIIHHHHHHHHHHH-TTEEEEEEEE-HHHHHHHHHHTSSSEEEESSPPPGGGTTTEEEEEEEEEEEEEEEETTSHHHHH-EE-TTGGGGS-EEEEPTTSTTHHHHHHHHGGGT--GGGSPEEEEESSHHHHHHHHHTTS-EEEEEHHHHHHHHHTTSEEEEEETTB--EEEEEEEEETTSPPPHHHHHHHHHHHHHHHGGGSS--S------------------------------------------------------------------------------------------------PPPPS----S--HHHHTT----HHHHHHHHHHHHHSBHHHHHHTTTS-HHHHHHHHHHHHHHHSS--EEEPTTTSBEEE-HHHHHHHHHHHHHHHHHHHHHHHHHHHH-SS-EEEEEEEEHHHHHHTHHHHHHHHHTT-TTEEEEEEEE-HHHHHHHHTTTS-SEEE-SSPPPTTTGGG----------------TTSHHHHHT-SS--GGGGGGS--EEE-TT-HHHHHHHHHHHHTT-----SEEEEES-----------------

Foldseek 3Di:
DPQCQEEEAEEEEAALCLPQVVVVLVVVLCVRHVHYFYAYEYEHQAVSLVCQLVPVHAKYKYQFDRDPVRPVFKDKAFQAKWWFFKKAFLPDPLLVVLADELVCQLVWAEEEEDCPGRVNVSQQVQCVVVPRHPVSRDHLEYENHPLLSVLLRLLGRTMYGDTCSNCVVVVVVSGMGTRDHPPDIGMTTIMMMHTPPDDQDPSSVSSVVSSNVVRVVPPPPDDDDDDDDDDDDDDDDDDDDDDDDDDDDDDDDDDDDDDDDDDDDDDDDDDDDDDDDDDDDDDDDDDDDDDDDDDDDDDDDDYDDDDDDDDDDDDDDDDPDDDDPDDDPPDPVCVVVQPLADLVLLLLLLLCAVVQALCRSCVVVVHDSVVSVVSQVSVCVSVVHHQWDQDPDDRGIHGDPVVVVSNLVSLLVVLVVQVVVQVVVCVVPVQAEEAFEEEEQVCSSHPVSNVVSVVCVVRVRYRYYYYYDAPAVSLVCCLSSVHVYYYYPADHPPVRVVSDDDDDDDHDDDDDDDDCPDPCNVVVPPDDDLVVVAPDADEDEDPPHRVVVVVVVVCVVVVDDDDHSYYYYHDDDDDDDDDDDDDDDDDD